Protein AF-A0A2E7EVE6-F1 (afdb_monomer)

Solvent-accessible surface area (backbone atoms only — not comparable to full-atom values): 26555 Å² total; per-residue (Å²): 135,66,86,77,78,75,64,57,72,66,54,56,49,54,53,49,52,50,53,66,53,47,54,59,49,53,48,55,42,50,54,33,53,59,56,66,75,46,99,60,56,73,72,52,46,52,50,36,50,49,50,41,57,51,46,53,53,50,50,52,44,50,51,51,54,48,52,49,52,44,44,73,76,70,51,74,90,80,66,70,39,83,32,46,62,66,59,52,51,44,54,52,41,52,75,48,33,64,69,23,50,78,56,72,23,46,45,31,61,30,60,43,73,80,39,52,52,20,33,50,41,35,62,68,60,52,50,52,41,47,52,44,52,54,50,48,39,52,70,58,33,68,52,59,33,30,28,41,37,38,38,63,46,92,86,46,27,37,33,44,35,42,37,29,42,17,56,39,36,52,72,75,44,58,78,42,49,56,40,74,62,42,66,80,76,87,80,72,82,69,90,73,84,72,72,27,38,60,51,28,48,36,47,52,53,33,47,66,59,69,26,48,74,50,76,52,57,39,70,74,60,7,37,34,41,38,35,39,32,64,49,41,77,68,32,70,47,66,80,60,82,59,69,78,76,76,44,35,34,29,57,41,81,65,48,70,38,52,48,56,21,51,47,41,52,36,47,50,49,57,29,44,78,40,57,85,83,65,87,62,88,44,59,30,33,44,28,32,58,85,49,56,63,71,54,49,34,56,50,31,76,71,24,51,21,32,28,44,33,50,78,88,50,56,88,47,51,67,58,43,45,77,35,46,34,75,45,70,44,58,55,61,73,50,64,70,63,49,52,56,55,62,53,57,69,80,53,102,58,84,77,72,82,74,72,75,82,58,87,62,98,42,51,37,33,37,35,25,33,57,48,65,65,58,37,49,52,52,39,54,48,38,42,74,73,56,27,50,68,46,79,17,56,24,19,57,52,39,36,51,49,56,73,77,44,87,50,50,35,33,42,32,29,48,80,26,62,102,28,31,25,49,56,24,34,40,53,42,57,66,46,92,47,76,68,65,51,63,41,46,27,34,33,36,29,84,67,85,48,76,65,53,53,51,50,39,42,76,23,58,32,76,44,74,46,56,52,84,68,48,67,66,58,49,46,56,53,51,51,58,50,43,54,54,50,66,75,72,110

Foldseek 3Di:
DDPPPPDDPQLVVLVVVLVVVVVVLVVQLVVLLVQCQDDDDPVVNVVSVVSNLVSVQVNLQSVLVSLVSNCVRPPDDWDKDWDQVQVLLVVLLVVCQVLLVVLPEAEAEAEALFDFRTWIGRSVLVSLLSNLVQVVLSVQANDFYWYFYWYDDPVWKTKTKIWHQGQWDDPVCQVCLLPFQDDRDDPCPPDDDHRSRSNVSSQSSLVSQVKHWHKDIDGNGTIIIIIIGTTGHPGGRDQDPAQDDAFEEEEEDDGPNQVNRVCNLSVSNPHHYDYPPPPDQGAEYEYAPPPDLVVLLVRLVRYAYEYEDEPVCVVCQVVSVVSRHPYYAYPVGDSVVVSVVVNPRPDPDDDDPPPPPPPQPAWEEEEEDLDPVLLVVLCVLRVVVVYHYDYHNALVSVLVCLLVDDGQEYEAEQDHPPHGRLRSLQSQCVDPDPRSVPRAYEYEYQDDDPVVQVSSVVSRHPYYDHPPQDSVNSNVVRVVSNVVVVVVD

Structure (mmCIF, N/CA/C/O backbone):
data_AF-A0A2E7EVE6-F1
#
_entry.id   AF-A0A2E7EVE6-F1
#
loop_
_atom_site.group_PDB
_atom_site.id
_atom_site.type_symbol
_atom_site.label_atom_id
_atom_site.label_alt_id
_atom_site.label_comp_id
_atom_site.label_asym_id
_atom_site.label_entity_id
_atom_site.label_seq_id
_atom_site.pdbx_PDB_ins_code
_atom_site.Cartn_x
_atom_site.Cartn_y
_atom_site.Cartn_z
_atom_site.occupancy
_atom_site.B_iso_or_equiv
_atom_site.auth_seq_id
_atom_site.auth_comp_id
_atom_site.auth_asym_id
_atom_site.auth_atom_id
_atom_site.pdbx_PDB_model_num
ATOM 1 N N . MET A 1 1 ? 1.147 8.150 -43.929 1.00 37.44 1 MET A N 1
ATOM 2 C CA . MET A 1 1 ? 2.306 7.370 -43.451 1.00 37.44 1 MET A CA 1
ATOM 3 C C . MET A 1 1 ? 2.191 7.378 -41.944 1.00 37.44 1 MET A C 1
ATOM 5 O O . MET A 1 1 ? 2.107 8.463 -41.386 1.00 37.44 1 MET A O 1
ATOM 9 N N . SER A 1 2 ? 1.922 6.217 -41.346 1.00 37.06 2 SER A N 1
ATOM 10 C CA . SER A 1 2 ? 1.508 6.116 -39.945 1.00 37.06 2 SER A CA 1
ATOM 11 C C . SER A 1 2 ? 2.692 6.338 -39.005 1.00 37.06 2 SER A C 1
ATOM 13 O O . SER A 1 2 ? 3.828 6.014 -39.348 1.00 37.06 2 SER A O 1
ATOM 15 N N . GLU A 1 3 ? 2.401 6.848 -37.808 1.00 36.00 3 GLU A N 1
ATOM 16 C CA . GLU A 1 3 ? 3.326 7.145 -36.697 1.00 36.00 3 GLU A CA 1
ATOM 17 C C . GLU A 1 3 ? 4.253 5.986 -36.289 1.00 36.00 3 GLU A C 1
ATOM 19 O O . GLU A 1 3 ? 5.178 6.175 -35.506 1.00 36.00 3 GLU A O 1
ATOM 24 N N . ALA A 1 4 ? 4.064 4.792 -36.856 1.00 41.53 4 ALA A N 1
ATOM 25 C CA . ALA A 1 4 ? 4.959 3.670 -36.677 1.00 41.53 4 ALA A CA 1
ATOM 26 C C . ALA A 1 4 ? 6.372 3.949 -37.210 1.00 41.53 4 ALA A C 1
ATOM 28 O O . ALA A 1 4 ? 7.313 3.424 -36.628 1.00 41.53 4 ALA A O 1
ATOM 29 N N . GLU A 1 5 ? 6.560 4.725 -38.289 1.00 40.88 5 GLU A N 1
ATOM 30 C CA . GLU A 1 5 ? 7.856 4.837 -38.989 1.00 40.88 5 GLU A CA 1
ATOM 31 C C . GLU A 1 5 ? 8.972 5.610 -38.264 1.00 40.88 5 GLU A C 1
ATOM 33 O O . GLU A 1 5 ? 10.128 5.493 -38.672 1.00 40.88 5 GLU A O 1
ATOM 38 N N . THR A 1 6 ? 8.683 6.288 -37.153 1.00 42.81 6 THR A N 1
ATOM 39 C CA . THR A 1 6 ? 9.626 7.221 -36.505 1.00 42.81 6 THR A CA 1
ATOM 40 C C . THR A 1 6 ? 10.249 6.727 -35.194 1.00 42.81 6 THR A C 1
ATOM 42 O O . THR A 1 6 ? 10.940 7.497 -34.535 1.00 42.81 6 THR A O 1
ATOM 45 N N . GLN A 1 7 ? 10.056 5.462 -34.800 1.00 46.16 7 GLN A N 1
ATOM 46 C CA . GLN A 1 7 ? 10.766 4.902 -33.639 1.00 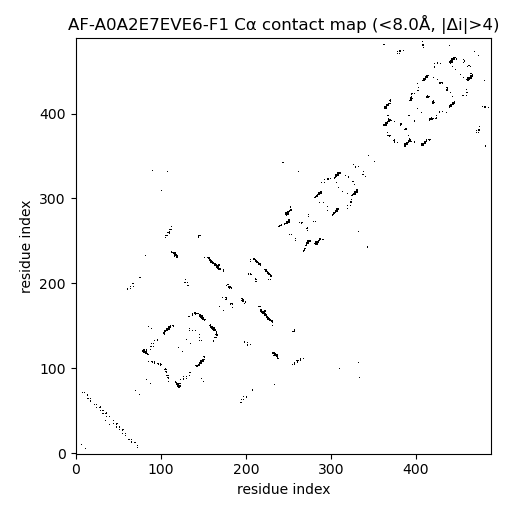46.16 7 GLN A CA 1
ATOM 47 C C . GLN A 1 7 ? 12.176 4.410 -34.030 1.00 46.16 7 GLN A C 1
ATOM 49 O O . GLN A 1 7 ? 12.295 3.649 -35.004 1.00 46.16 7 GLN A O 1
ATOM 54 N N . PRO A 1 8 ? 13.236 4.800 -33.285 1.00 58.16 8 PRO A N 1
ATOM 55 C CA . PRO A 1 8 ? 14.597 4.291 -33.447 1.00 58.16 8 PRO A CA 1
ATOM 56 C C . PRO A 1 8 ? 14.632 2.762 -33.566 1.00 58.16 8 PRO A C 1
ATOM 58 O O . PRO A 1 8 ? 13.919 2.054 -32.854 1.00 58.16 8 PRO A O 1
ATOM 61 N N . ILE A 1 9 ? 15.481 2.242 -34.458 1.00 54.44 9 ILE A N 1
ATOM 62 C CA . ILE A 1 9 ? 15.608 0.803 -34.768 1.00 54.44 9 ILE A CA 1
ATOM 63 C C . ILE A 1 9 ? 15.814 -0.039 -33.493 1.00 54.44 9 ILE A C 1
ATOM 65 O O . ILE A 1 9 ? 15.255 -1.128 -33.373 1.00 54.44 9 ILE A O 1
ATOM 69 N N . GLU A 1 10 ? 16.541 0.498 -32.513 1.00 55.16 10 GLU A N 1
ATOM 70 C CA . GLU A 1 10 ? 16.796 -0.128 -31.211 1.00 55.16 10 GLU A CA 1
ATOM 71 C C . GLU A 1 10 ? 15.520 -0.314 -30.369 1.00 55.16 10 GLU A C 1
ATOM 73 O O . GLU A 1 10 ? 15.331 -1.372 -29.770 1.00 55.16 10 GLU A O 1
ATOM 78 N N . GLN A 1 11 ? 14.585 0.644 -30.375 1.00 52.91 11 GLN A N 1
ATOM 79 C CA . GLN A 1 11 ? 13.333 0.553 -29.608 1.00 52.91 11 GLN A CA 1
ATOM 80 C C . GLN A 1 11 ? 12.387 -0.508 -30.176 1.00 52.91 11 GLN A C 1
ATOM 82 O O . GLN A 1 11 ? 11.799 -1.294 -29.427 1.00 52.91 11 GLN A O 1
ATOM 87 N N . ARG A 1 12 ? 12.275 -0.568 -31.509 1.00 56.81 12 ARG A N 1
ATOM 88 C CA . ARG A 1 12 ? 11.504 -1.609 -32.204 1.00 56.81 12 ARG A CA 1
ATOM 89 C C . ARG A 1 12 ? 12.097 -2.991 -31.972 1.00 56.81 12 ARG A C 1
ATOM 91 O O . ARG A 1 12 ? 11.352 -3.940 -31.742 1.00 56.81 12 ARG A O 1
ATOM 98 N N . PHE A 1 13 ? 13.425 -3.096 -31.994 1.00 60.34 13 PHE A N 1
ATOM 99 C CA . PHE A 1 13 ? 14.131 -4.341 -31.721 1.00 60.34 13 PHE A CA 1
ATOM 100 C C . PHE A 1 13 ? 13.865 -4.830 -30.291 1.00 60.34 13 PHE A C 1
ATOM 102 O O . PHE A 1 13 ? 13.427 -5.962 -30.107 1.00 60.34 13 PHE A O 1
ATOM 109 N N . LEU A 1 14 ? 14.011 -3.962 -29.284 1.00 63.97 14 LEU A N 1
ATOM 110 C CA . LEU A 1 14 ? 13.710 -4.296 -27.886 1.00 63.97 14 LEU A CA 1
ATOM 111 C C . LEU A 1 14 ? 12.235 -4.676 -27.676 1.00 63.97 14 LEU A C 1
ATOM 113 O O . LEU A 1 14 ? 11.935 -5.623 -26.949 1.00 63.97 14 LEU A O 1
ATOM 117 N N . ALA A 1 15 ? 11.299 -3.978 -28.329 1.00 56.97 15 ALA A N 1
ATOM 118 C CA . ALA A 1 15 ? 9.876 -4.311 -28.271 1.00 56.97 15 ALA A CA 1
ATOM 119 C C . ALA A 1 15 ? 9.551 -5.667 -28.927 1.00 56.97 15 ALA A C 1
ATOM 121 O O . ALA A 1 15 ? 8.754 -6.427 -28.378 1.00 56.97 15 ALA A O 1
ATOM 122 N N . SER A 1 16 ? 10.197 -5.996 -30.050 1.00 53.97 16 SER A N 1
ATOM 123 C CA . SER A 1 16 ? 10.048 -7.292 -30.725 1.00 53.97 16 SER A CA 1
ATOM 124 C C . SER A 1 16 ? 10.609 -8.431 -29.875 1.00 53.97 16 SER A C 1
ATOM 126 O O . SER A 1 16 ? 9.916 -9.415 -29.628 1.00 53.97 16 SER A O 1
ATOM 128 N N . VAL A 1 17 ? 11.824 -8.263 -29.339 1.00 67.81 17 VAL A N 1
ATOM 129 C CA . VAL A 1 17 ? 12.479 -9.251 -28.467 1.00 67.81 17 VAL A CA 1
ATOM 130 C C . VAL A 1 17 ? 11.662 -9.486 -27.193 1.00 67.81 17 VAL A C 1
ATOM 132 O O . VAL A 1 17 ? 11.497 -10.627 -26.766 1.00 67.81 17 VAL A O 1
ATOM 135 N N . SER A 1 18 ? 11.077 -8.430 -26.616 1.00 63.22 18 SER A N 1
ATOM 136 C CA . SER A 1 18 ? 10.143 -8.549 -25.490 1.00 63.22 18 SER A CA 1
ATOM 137 C C . SER A 1 18 ? 8.988 -9.492 -25.795 1.00 63.22 18 SER A C 1
ATOM 139 O O . SER A 1 18 ? 8.721 -10.423 -25.035 1.00 63.22 18 SER A O 1
ATOM 141 N N . HIS A 1 19 ? 8.311 -9.258 -26.918 1.00 61.44 19 HIS A N 1
ATOM 142 C CA . HIS A 1 19 ? 7.142 -10.023 -27.315 1.00 61.44 19 HIS A CA 1
ATOM 143 C C . HIS A 1 19 ? 7.505 -11.477 -27.665 1.00 61.44 19 HIS A C 1
ATOM 145 O O . HIS A 1 19 ? 6.796 -12.409 -27.274 1.00 61.44 19 HIS A O 1
ATOM 151 N N . GLU A 1 20 ? 8.637 -11.686 -28.342 1.00 70.00 20 GLU A N 1
ATOM 152 C CA . GLU A 1 20 ? 9.137 -13.010 -28.730 1.00 70.00 20 GLU A CA 1
ATOM 153 C C . GLU A 1 20 ? 9.595 -13.863 -27.546 1.00 70.00 20 GLU A C 1
ATOM 155 O O . GLU A 1 20 ? 9.440 -15.080 -27.595 1.00 70.00 20 GLU A O 1
ATOM 160 N N . ILE A 1 21 ? 10.102 -13.259 -26.466 1.00 70.94 21 ILE A N 1
ATOM 161 C CA . ILE A 1 21 ? 10.481 -13.995 -25.248 1.00 70.94 21 ILE A CA 1
ATOM 162 C C . ILE A 1 21 ? 9.275 -14.183 -24.315 1.00 70.94 21 ILE A C 1
ATOM 164 O O . ILE A 1 21 ? 9.114 -15.246 -23.711 1.00 70.94 21 ILE A O 1
ATOM 168 N N . ARG A 1 22 ? 8.382 -13.190 -24.213 1.00 68.38 22 ARG A N 1
ATOM 169 C CA . ARG A 1 22 ? 7.192 -13.254 -23.346 1.00 68.38 22 ARG A CA 1
ATOM 170 C C . ARG A 1 22 ? 6.220 -14.350 -23.779 1.00 68.38 22 ARG A C 1
ATOM 172 O O . ARG A 1 22 ? 5.682 -15.057 -22.933 1.00 68.38 22 ARG A O 1
ATOM 179 N N . THR A 1 23 ? 6.016 -14.513 -25.084 1.00 57.56 23 THR A N 1
ATOM 180 C CA . THR A 1 23 ? 5.070 -15.491 -25.646 1.00 57.56 23 THR A CA 1
ATOM 181 C C . THR A 1 23 ? 5.370 -16.944 -25.226 1.00 57.56 23 THR A C 1
ATOM 183 O O . THR A 1 23 ? 4.494 -17.575 -24.631 1.00 57.56 23 THR A O 1
ATOM 186 N N . PRO A 1 24 ? 6.578 -17.503 -25.446 1.00 53.56 24 PRO A N 1
ATOM 187 C CA . PRO A 1 24 ? 6.896 -18.862 -25.011 1.00 53.56 24 PRO A CA 1
ATOM 188 C C . PRO A 1 24 ? 6.934 -18.998 -23.484 1.00 53.56 24 PRO A C 1
ATOM 190 O O . PRO A 1 24 ? 6.535 -20.037 -22.961 1.00 53.56 24 PRO A O 1
ATOM 193 N N . LEU A 1 25 ? 7.355 -17.959 -22.755 1.00 68.50 25 LEU A N 1
ATOM 194 C CA . LEU A 1 25 ? 7.405 -17.988 -21.292 1.00 68.50 25 LEU A CA 1
ATOM 195 C C . LEU A 1 25 ? 6.006 -18.047 -20.662 1.00 68.50 25 LEU A C 1
ATOM 197 O O . LEU A 1 25 ? 5.773 -18.855 -19.764 1.00 68.50 25 LEU A O 1
ATOM 201 N N . ASN A 1 26 ? 5.062 -17.260 -21.181 1.00 60.72 26 ASN A N 1
ATOM 202 C CA . ASN A 1 26 ? 3.652 -17.345 -20.801 1.00 60.72 26 ASN A CA 1
ATOM 203 C C . ASN A 1 26 ? 3.063 -18.718 -21.148 1.00 60.72 26 ASN A C 1
ATOM 205 O O . ASN A 1 26 ? 2.273 -19.249 -20.375 1.00 60.72 26 ASN A O 1
ATOM 209 N N . GLY A 1 27 ? 3.492 -19.329 -22.258 1.00 57.25 27 GLY A N 1
ATOM 210 C CA . GLY A 1 27 ? 3.141 -20.709 -22.598 1.00 57.25 27 GLY A CA 1
ATOM 211 C C . GLY A 1 27 ? 3.626 -21.722 -21.554 1.00 57.25 27 GLY A C 1
ATOM 212 O O . GLY A 1 27 ? 2.842 -22.548 -21.096 1.00 57.25 27 GLY A O 1
ATOM 213 N N . ILE A 1 28 ? 4.889 -21.635 -21.121 1.00 65.81 28 ILE A N 1
ATOM 214 C CA . ILE A 1 28 ? 5.457 -22.506 -20.073 1.00 65.81 28 ILE A CA 1
ATOM 215 C C . ILE A 1 28 ? 4.717 -22.321 -18.743 1.00 65.81 28 ILE A C 1
ATOM 217 O O . ILE A 1 28 ? 4.362 -23.305 -18.094 1.00 65.81 28 ILE A O 1
ATOM 221 N N . LEU A 1 29 ? 4.461 -21.072 -18.346 1.00 58.69 29 LEU A N 1
ATOM 222 C CA . LEU A 1 29 ? 3.718 -20.755 -17.125 1.00 58.69 29 LEU A CA 1
ATOM 223 C C . LEU A 1 29 ? 2.270 -21.243 -17.194 1.00 58.69 29 LEU A C 1
ATOM 225 O O . LEU A 1 29 ? 1.786 -21.815 -16.222 1.00 58.69 29 LEU A O 1
ATOM 229 N N . GLY A 1 30 ? 1.611 -21.091 -18.344 1.00 52.16 30 GLY A N 1
ATOM 230 C CA . GLY A 1 30 ? 0.270 -21.615 -18.589 1.00 52.16 30 GLY A CA 1
ATOM 231 C C . GLY A 1 30 ? 0.216 -23.137 -18.462 1.00 52.16 30 GLY A C 1
ATOM 232 O O . GLY A 1 30 ? -0.630 -23.658 -17.744 1.00 52.16 30 GLY A O 1
ATOM 233 N N . MET A 1 31 ? 1.166 -23.858 -19.068 1.00 63.81 31 MET A N 1
ATOM 234 C CA . MET A 1 31 ? 1.255 -25.320 -18.938 1.00 63.81 31 MET A CA 1
ATOM 235 C C . MET A 1 31 ? 1.543 -25.759 -17.498 1.00 63.81 31 MET A C 1
ATOM 237 O O . MET A 1 31 ? 0.991 -26.754 -17.036 1.00 63.81 31 MET A O 1
ATOM 241 N N . ALA A 1 32 ? 2.373 -25.014 -16.765 1.00 59.03 32 ALA A N 1
ATOM 242 C CA . ALA A 1 32 ? 2.638 -25.289 -15.357 1.00 59.03 32 ALA A CA 1
ATOM 243 C C . ALA A 1 32 ? 1.406 -25.035 -14.469 1.00 59.03 32 ALA A C 1
ATOM 245 O O . ALA A 1 32 ? 1.160 -25.809 -13.549 1.00 59.03 32 ALA A O 1
ATOM 246 N N . SER A 1 33 ? 0.612 -23.996 -14.747 1.00 58.28 33 SER A N 1
ATOM 247 C CA . SER A 1 33 ? -0.666 -23.761 -14.062 1.00 58.28 33 SER A CA 1
ATOM 248 C C . SER A 1 33 ? -1.673 -24.878 -14.349 1.00 58.28 33 SER A C 1
ATOM 250 O O . SER A 1 33 ? -2.249 -25.409 -13.409 1.00 58.28 33 SER A O 1
ATOM 252 N N . LEU A 1 34 ? -1.798 -25.319 -15.607 1.00 56.38 34 LEU A N 1
ATOM 253 C CA . LEU A 1 34 ? -2.660 -26.453 -15.971 1.00 56.38 34 LEU A CA 1
ATOM 254 C C . LEU A 1 34 ? -2.225 -27.759 -15.290 1.00 56.38 34 LEU A C 1
ATOM 256 O O . LEU A 1 34 ? -3.066 -28.526 -14.840 1.00 56.38 34 LEU A O 1
ATOM 260 N N . LEU A 1 35 ? -0.916 -28.015 -15.174 1.00 63.69 35 LEU A N 1
ATOM 261 C CA . LEU A 1 35 ? -0.406 -29.173 -14.430 1.00 63.69 35 LEU A CA 1
ATOM 262 C C . LEU A 1 35 ? -0.748 -29.092 -12.937 1.00 63.69 35 LEU A C 1
ATOM 264 O O . LEU A 1 35 ? -1.068 -30.119 -12.344 1.00 63.69 35 LEU A O 1
ATOM 268 N N . ALA A 1 36 ? -0.707 -27.897 -12.339 1.00 67.31 36 ALA A N 1
ATOM 269 C CA . ALA A 1 36 ? -1.037 -27.687 -10.927 1.00 67.31 36 ALA A CA 1
ATOM 270 C C . ALA A 1 36 ? -2.507 -27.995 -10.593 1.00 67.31 36 ALA A C 1
ATOM 272 O O . ALA A 1 36 ? -2.811 -28.287 -9.442 1.00 67.31 36 ALA A O 1
ATOM 273 N N . GLU A 1 37 ? -3.395 -27.939 -11.587 1.00 69.12 37 GLU A N 1
ATOM 274 C CA . GLU A 1 37 ? -4.824 -28.254 -11.457 1.00 69.12 37 GLU A CA 1
ATOM 275 C C . GLU A 1 37 ? -5.128 -29.760 -11.598 1.00 69.12 37 GLU A C 1
ATOM 277 O O . GLU A 1 37 ? -6.276 -30.177 -11.452 1.00 69.12 37 GLU A O 1
ATOM 282 N N . THR A 1 38 ? -4.118 -30.597 -11.869 1.00 72.94 38 THR A N 1
ATOM 283 C CA . THR A 1 38 ? -4.266 -32.062 -11.958 1.00 72.94 38 THR A CA 1
ATOM 284 C C . THR A 1 38 ? -3.925 -32.765 -10.641 1.00 72.94 38 THR A C 1
ATOM 286 O O . THR A 1 38 ? -3.313 -32.182 -9.746 1.00 72.94 38 THR A O 1
ATOM 289 N N . GLU A 1 39 ? -4.288 -34.045 -10.509 1.00 81.62 39 GLU A N 1
ATOM 290 C CA . GLU A 1 39 ? -3.831 -34.865 -9.383 1.00 81.62 39 GLU A CA 1
ATOM 291 C C . GLU A 1 39 ? -2.311 -35.079 -9.461 1.00 81.62 39 GLU A C 1
ATOM 293 O O . GLU A 1 39 ? -1.804 -35.865 -10.264 1.00 81.62 39 GLU A O 1
ATOM 298 N N . LEU A 1 40 ? -1.579 -34.369 -8.603 1.00 79.38 40 LEU A N 1
ATOM 299 C CA . LEU A 1 40 ? -0.129 -34.456 -8.485 1.00 79.38 40 LEU A CA 1
ATOM 300 C C . LEU A 1 40 ? 0.261 -35.168 -7.191 1.00 79.38 40 LEU A C 1
ATOM 302 O O . LEU A 1 40 ? -0.304 -34.937 -6.122 1.00 79.38 40 LEU A O 1
ATOM 306 N N . THR A 1 41 ? 1.306 -35.988 -7.258 1.00 77.31 41 THR A N 1
ATOM 307 C CA . THR A 1 41 ? 2.002 -36.422 -6.040 1.00 77.31 41 THR A CA 1
ATOM 308 C C . THR A 1 41 ? 2.673 -35.218 -5.358 1.00 77.31 41 THR A C 1
ATOM 310 O O . THR A 1 41 ? 3.025 -34.256 -6.046 1.00 77.31 41 THR A O 1
ATOM 313 N N . PRO A 1 42 ? 2.944 -35.262 -4.038 1.00 64.19 42 PRO A N 1
ATOM 314 C CA . PRO A 1 42 ? 3.605 -34.158 -3.332 1.00 64.19 42 PRO A CA 1
ATOM 315 C C . PRO A 1 42 ? 4.910 -33.687 -3.997 1.00 64.19 42 PRO A C 1
ATOM 317 O O . PRO A 1 42 ? 5.118 -32.493 -4.182 1.00 64.19 42 PRO A O 1
ATOM 320 N N . ALA A 1 43 ? 5.742 -34.620 -4.474 1.00 48.06 43 ALA A N 1
ATOM 321 C CA . ALA A 1 43 ? 6.979 -34.285 -5.184 1.00 48.06 43 ALA A CA 1
ATOM 322 C C . ALA A 1 43 ? 6.732 -33.590 -6.540 1.00 48.06 43 ALA A C 1
ATOM 324 O O . ALA A 1 43 ? 7.490 -32.707 -6.933 1.00 48.06 43 ALA A O 1
ATOM 325 N N . GLN A 1 44 ? 5.670 -33.961 -7.264 1.00 62.03 44 GLN A N 1
ATOM 326 C CA . GLN A 1 44 ? 5.301 -33.307 -8.524 1.00 62.03 44 GLN A CA 1
ATOM 327 C C . GLN A 1 44 ? 4.721 -31.908 -8.292 1.00 62.03 44 GLN A C 1
ATOM 329 O O . GLN A 1 44 ? 5.033 -30.998 -9.058 1.00 62.03 44 GLN A O 1
ATOM 334 N N . ALA A 1 45 ? 3.934 -31.720 -7.230 1.00 53.78 45 ALA A N 1
ATOM 335 C CA . ALA A 1 45 ? 3.440 -30.407 -6.827 1.00 53.78 45 ALA A CA 1
ATOM 336 C C . ALA A 1 45 ? 4.602 -29.452 -6.496 1.00 53.78 45 ALA A C 1
ATOM 338 O O . ALA A 1 45 ? 4.607 -28.309 -6.959 1.00 53.78 45 ALA A O 1
ATOM 339 N N . ASP A 1 46 ? 5.636 -29.944 -5.806 1.00 51.34 46 ASP A N 1
ATOM 340 C CA . ASP A 1 46 ? 6.860 -29.179 -5.539 1.00 51.34 46 ASP A CA 1
ATOM 341 C C . ASP A 1 46 ? 7.586 -28.775 -6.833 1.00 51.34 46 ASP A C 1
ATOM 343 O O . ASP A 1 46 ? 8.015 -27.625 -6.973 1.00 51.34 46 ASP A O 1
ATOM 347 N N . TYR A 1 47 ? 7.691 -29.676 -7.819 1.00 56.19 47 TYR A N 1
ATOM 348 C CA . TYR A 1 47 ? 8.291 -29.359 -9.122 1.00 56.19 47 TYR A CA 1
ATOM 349 C C . TYR A 1 47 ? 7.484 -28.320 -9.902 1.00 56.19 47 TYR A C 1
ATOM 351 O O . TYR A 1 47 ? 8.060 -27.378 -10.447 1.00 56.19 47 TYR A O 1
ATOM 359 N N . VAL A 1 48 ? 6.157 -28.451 -9.933 1.00 60.88 48 VAL A N 1
ATOM 360 C CA . VAL A 1 48 ? 5.273 -27.499 -10.619 1.00 60.88 48 VAL A CA 1
ATOM 361 C C . VAL A 1 48 ? 5.324 -26.125 -9.946 1.00 60.88 48 VAL A C 1
ATOM 363 O O . VAL A 1 48 ? 5.467 -25.108 -10.629 1.00 60.88 48 VAL A O 1
ATOM 366 N N . SER A 1 49 ? 5.308 -26.080 -8.612 1.00 53.88 49 SER A N 1
ATOM 367 C CA . SER A 1 49 ? 5.499 -24.854 -7.830 1.00 53.88 49 SER A CA 1
ATOM 368 C C . SER A 1 49 ? 6.854 -24.197 -8.125 1.00 53.88 49 SER A C 1
ATOM 370 O O . SER A 1 49 ? 6.928 -22.990 -8.378 1.00 53.88 49 SER A O 1
ATOM 372 N N . ALA A 1 50 ? 7.931 -24.988 -8.202 1.00 50.91 50 ALA A N 1
ATOM 373 C CA . ALA A 1 50 ? 9.258 -24.495 -8.562 1.00 50.91 50 ALA A CA 1
ATOM 374 C C . ALA A 1 50 ? 9.312 -23.919 -9.989 1.00 50.91 50 ALA A C 1
ATOM 376 O O . ALA A 1 50 ? 9.901 -22.852 -10.181 1.00 50.91 50 ALA A O 1
ATOM 377 N N . ILE A 1 51 ? 8.671 -24.567 -10.971 1.00 62.41 51 ILE A N 1
ATOM 378 C CA . ILE A 1 51 ? 8.576 -24.075 -12.358 1.00 62.41 51 ILE A CA 1
ATOM 379 C C . ILE A 1 51 ? 7.820 -22.744 -12.403 1.00 62.41 51 ILE A C 1
ATOM 381 O O . ILE A 1 51 ? 8.323 -21.786 -12.991 1.00 62.41 51 ILE A O 1
ATOM 385 N N . ARG A 1 52 ? 6.657 -22.647 -11.744 1.00 62.56 52 ARG A N 1
ATOM 386 C CA . ARG A 1 52 ? 5.856 -21.411 -11.697 1.00 62.56 52 ARG A CA 1
ATOM 387 C C . ARG A 1 52 ? 6.632 -20.268 -11.052 1.00 62.56 52 ARG A C 1
ATOM 389 O O . ARG A 1 52 ? 6.734 -19.189 -11.633 1.00 62.56 52 ARG A O 1
ATOM 396 N N . ARG A 1 53 ? 7.258 -20.521 -9.899 1.00 52.59 53 ARG A N 1
ATOM 397 C CA . ARG A 1 53 ? 8.085 -19.529 -9.198 1.00 52.59 53 ARG A CA 1
ATOM 398 C C . ARG A 1 53 ? 9.278 -19.084 -10.046 1.00 52.59 53 ARG A C 1
ATOM 400 O O . ARG A 1 53 ? 9.586 -17.897 -10.089 1.00 52.59 53 ARG A O 1
ATOM 407 N N . SER A 1 54 ? 9.942 -20.009 -10.738 1.00 55.00 54 SER A N 1
ATOM 408 C CA . SER A 1 54 ? 11.080 -19.687 -11.606 1.00 55.00 54 SER A CA 1
ATOM 409 C C . SER A 1 54 ? 10.664 -18.914 -12.861 1.00 55.00 54 SER A C 1
ATOM 411 O O . SER A 1 54 ? 11.353 -17.974 -13.249 1.00 55.00 54 SER A O 1
ATOM 413 N N . GLY A 1 55 ? 9.547 -19.283 -13.492 1.00 61.19 55 GLY A N 1
ATOM 414 C CA . GLY A 1 55 ? 9.045 -18.611 -14.691 1.00 61.19 55 GLY A CA 1
ATOM 415 C C . GLY A 1 55 ? 8.524 -17.203 -14.400 1.00 61.19 55 GLY A C 1
ATOM 416 O O . GLY A 1 55 ? 8.841 -16.283 -15.149 1.00 61.19 55 GLY A O 1
ATOM 417 N N . ALA A 1 56 ? 7.819 -17.007 -13.279 1.00 57.44 56 ALA A N 1
ATOM 418 C CA . ALA A 1 56 ? 7.373 -15.684 -12.838 1.00 57.44 56 ALA A CA 1
ATOM 419 C C . ALA A 1 56 ? 8.569 -14.749 -12.593 1.00 57.44 56 ALA A C 1
ATOM 421 O O . ALA A 1 56 ? 8.606 -13.637 -13.111 1.00 57.44 56 ALA A O 1
ATOM 422 N N . ARG A 1 57 ? 9.616 -15.242 -11.914 1.00 56.47 57 ARG A N 1
ATOM 423 C CA . ARG A 1 57 ? 10.866 -14.484 -11.724 1.00 56.47 57 ARG A CA 1
ATOM 424 C C . ARG A 1 57 ? 11.561 -14.134 -13.034 1.00 56.47 57 ARG A C 1
ATOM 426 O O . ARG A 1 57 ? 12.124 -13.050 -13.145 1.00 56.47 57 ARG A O 1
ATOM 433 N N . LEU A 1 58 ? 11.566 -15.042 -14.011 1.00 66.12 58 LEU A N 1
ATOM 434 C CA . LEU A 1 58 ? 12.170 -14.778 -15.317 1.00 66.12 58 LEU A CA 1
ATOM 435 C C . LEU A 1 58 ? 11.387 -13.707 -16.086 1.00 66.12 58 LEU A C 1
ATOM 437 O O . LEU A 1 58 ? 11.999 -12.870 -16.742 1.00 66.12 58 LEU A O 1
ATOM 441 N N . LEU A 1 59 ? 10.056 -13.712 -15.979 1.00 62.56 59 LEU A N 1
ATOM 442 C CA . LEU A 1 59 ? 9.199 -12.709 -16.604 1.00 62.56 59 LEU A CA 1
ATOM 443 C C . LEU A 1 59 ? 9.423 -11.328 -15.976 1.00 62.56 59 LEU A C 1
ATOM 445 O O . LEU A 1 59 ? 9.592 -10.350 -16.702 1.00 62.56 59 LEU A O 1
ATOM 449 N N . ASP A 1 60 ? 9.515 -11.266 -14.647 1.00 58.72 60 ASP A N 1
ATOM 450 C CA . ASP A 1 60 ? 9.878 -10.044 -13.927 1.00 58.72 60 ASP A CA 1
ATOM 451 C C . ASP A 1 60 ? 11.270 -9.547 -14.338 1.00 58.72 60 ASP A C 1
ATOM 453 O O . ASP A 1 60 ? 11.467 -8.355 -14.573 1.00 58.72 60 ASP A O 1
ATOM 457 N N . LEU A 1 61 ? 12.249 -10.449 -14.465 1.00 61.28 61 LEU A N 1
ATOM 458 C CA . LEU A 1 61 ? 13.603 -10.105 -14.904 1.00 61.28 61 LEU A CA 1
ATOM 459 C C . LEU A 1 61 ? 13.606 -9.543 -16.328 1.00 61.28 61 LEU A C 1
ATOM 461 O O . LEU A 1 61 ? 14.221 -8.508 -16.577 1.00 61.28 61 LEU A O 1
ATOM 465 N N . LEU A 1 62 ? 12.884 -10.193 -17.238 1.00 66.75 62 LEU A N 1
ATOM 466 C CA . LEU A 1 62 ? 12.731 -9.761 -18.621 1.00 66.75 62 LEU A CA 1
ATOM 467 C C . LEU A 1 62 ? 12.101 -8.366 -18.697 1.00 66.75 62 LEU A C 1
ATOM 469 O O . LEU A 1 62 ? 12.650 -7.492 -19.364 1.00 66.75 62 LEU A O 1
ATOM 473 N N . ASN A 1 63 ? 10.984 -8.148 -17.998 1.00 63.16 63 ASN A N 1
ATOM 474 C CA . ASN A 1 63 ? 10.293 -6.858 -17.987 1.00 63.16 63 ASN A CA 1
ATOM 475 C C . ASN A 1 63 ? 11.214 -5.745 -17.465 1.00 63.16 63 ASN A C 1
ATOM 477 O O . ASN A 1 63 ? 11.369 -4.732 -18.136 1.00 63.16 63 ASN A O 1
ATOM 481 N N . ASN A 1 64 ? 11.922 -5.972 -16.353 1.00 62.62 64 ASN A N 1
ATOM 482 C CA . ASN A 1 64 ? 12.849 -4.984 -15.790 1.00 62.62 64 ASN A CA 1
ATOM 483 C C . ASN A 1 64 ? 14.022 -4.644 -16.729 1.00 62.62 64 ASN A C 1
ATOM 485 O O . ASN A 1 64 ? 14.392 -3.478 -16.856 1.00 62.62 64 ASN A O 1
ATOM 489 N N . VAL A 1 65 ? 14.616 -5.643 -17.396 1.00 65.56 65 VAL A N 1
ATOM 490 C CA . VAL A 1 65 ? 15.717 -5.424 -18.357 1.00 65.56 65 VAL A CA 1
ATOM 491 C C . VAL A 1 65 ? 15.241 -4.613 -19.560 1.00 65.56 65 VAL A C 1
ATOM 493 O O . VAL A 1 65 ? 15.943 -3.717 -20.025 1.00 65.56 65 VAL A O 1
ATOM 496 N N . LEU A 1 66 ? 14.045 -4.911 -20.061 1.00 65.38 66 LEU A N 1
ATOM 497 C CA . LEU A 1 66 ? 13.486 -4.231 -21.224 1.00 65.38 66 LEU A CA 1
ATOM 498 C C . LEU A 1 66 ? 13.007 -2.820 -20.907 1.00 65.38 66 LEU A C 1
ATOM 500 O O . LEU A 1 66 ? 13.208 -1.930 -21.729 1.00 65.38 66 LEU A O 1
ATOM 504 N N . ASP A 1 67 ? 12.408 -2.608 -19.736 1.00 64.50 67 ASP A N 1
ATOM 505 C CA . ASP A 1 67 ? 12.038 -1.276 -19.264 1.00 64.50 67 ASP A CA 1
ATOM 506 C C . ASP A 1 67 ? 13.289 -0.403 -19.143 1.00 64.50 67 ASP A C 1
ATOM 508 O O . ASP A 1 67 ? 13.328 0.693 -19.697 1.00 64.50 67 ASP A O 1
ATOM 512 N N . TYR A 1 68 ? 14.361 -0.930 -18.542 1.00 64.56 68 TYR A N 1
ATOM 513 C CA . TYR A 1 68 ? 15.648 -0.240 -18.483 1.00 64.56 68 TYR A CA 1
ATOM 514 C C . TYR A 1 68 ? 16.199 0.097 -19.881 1.00 64.56 68 TYR A C 1
ATOM 516 O O . TYR A 1 68 ? 16.565 1.245 -20.139 1.00 64.56 68 TYR A O 1
ATOM 524 N N . ALA A 1 69 ? 16.207 -0.873 -20.802 1.00 63.56 69 ALA A N 1
ATOM 525 C CA . ALA A 1 69 ? 16.720 -0.685 -22.158 1.00 63.56 69 ALA A CA 1
ATOM 526 C C . ALA A 1 69 ? 15.888 0.321 -22.980 1.00 63.56 69 ALA A C 1
ATOM 528 O O . ALA A 1 69 ? 16.442 1.108 -23.745 1.00 63.56 69 ALA A O 1
ATOM 529 N N . ARG A 1 70 ? 14.560 0.346 -22.799 1.00 63.44 70 ARG A N 1
ATOM 530 C CA . ARG A 1 70 ? 13.676 1.342 -23.429 1.00 63.44 70 ARG A CA 1
ATOM 531 C C . ARG A 1 70 ? 13.959 2.749 -22.917 1.00 63.44 70 ARG A C 1
ATOM 533 O O . ARG A 1 70 ? 14.070 3.669 -23.723 1.00 63.44 70 ARG A O 1
ATOM 540 N N . MET A 1 71 ? 14.118 2.905 -21.604 1.00 65.81 71 MET A N 1
ATOM 541 C CA . MET A 1 71 ? 14.429 4.199 -20.990 1.00 65.81 71 MET A CA 1
ATOM 542 C C . MET A 1 71 ? 15.796 4.740 -21.435 1.00 65.81 71 MET A C 1
ATOM 544 O O . MET A 1 71 ? 15.963 5.952 -21.518 1.00 65.81 71 MET A O 1
ATOM 548 N N . ASP A 1 72 ? 16.764 3.861 -21.727 1.00 63.84 72 ASP A N 1
ATOM 549 C CA . ASP A 1 72 ? 18.104 4.240 -22.206 1.00 63.84 72 ASP A CA 1
ATOM 550 C C . ASP A 1 72 ? 18.106 4.780 -23.640 1.00 63.84 72 ASP A C 1
ATOM 552 O O . ASP A 1 72 ? 18.833 5.720 -23.950 1.00 63.84 72 ASP A O 1
ATOM 556 N N . ALA A 1 73 ? 17.259 4.217 -24.504 1.00 56.06 73 ALA A N 1
ATOM 557 C CA . ALA A 1 73 ? 17.226 4.550 -25.926 1.00 56.06 73 ALA A CA 1
ATOM 558 C C . ALA A 1 73 ? 16.235 5.675 -26.293 1.00 56.06 73 ALA A C 1
ATOM 560 O O . ALA A 1 73 ? 16.376 6.290 -27.349 1.00 56.06 73 ALA A O 1
ATOM 561 N N . ALA A 1 74 ? 15.189 5.909 -25.488 1.00 55.44 74 ALA A N 1
ATOM 562 C CA . ALA A 1 74 ? 14.059 6.784 -25.839 1.00 55.44 74 ALA A CA 1
ATOM 563 C C . ALA A 1 74 ? 13.902 8.034 -24.964 1.00 55.44 74 ALA A C 1
ATOM 565 O O . ALA A 1 74 ? 13.191 8.960 -25.349 1.00 55.44 74 ALA A O 1
ATOM 566 N N . GLY A 1 75 ? 14.518 8.049 -23.779 1.00 65.38 75 GLY A N 1
ATOM 567 C CA . GLY A 1 75 ? 14.036 8.887 -22.684 1.00 65.38 75 GLY A CA 1
ATOM 568 C C . GLY A 1 75 ? 12.726 8.348 -22.091 1.00 65.38 75 GLY A C 1
ATOM 569 O O . GLY A 1 75 ? 12.226 7.293 -22.483 1.00 65.38 75 GLY A O 1
ATOM 570 N N . VAL A 1 76 ? 12.185 9.049 -21.097 1.00 73.06 76 VAL A N 1
ATOM 571 C CA . VAL A 1 76 ? 10.932 8.673 -20.428 1.00 73.06 76 VAL A CA 1
ATOM 572 C C . VAL A 1 76 ? 9.840 9.635 -20.883 1.00 73.06 76 VAL A C 1
ATOM 574 O O . VAL A 1 76 ? 9.905 10.825 -20.584 1.00 73.06 76 VAL A O 1
ATOM 577 N N . GLU A 1 77 ? 8.839 9.125 -21.596 1.00 74.06 77 GLU A N 1
ATOM 578 C CA . GLU A 1 77 ? 7.613 9.876 -21.876 1.00 74.06 77 GLU A CA 1
ATOM 579 C C . GLU A 1 77 ? 6.732 9.892 -20.618 1.00 74.06 77 GLU A C 1
ATOM 581 O O . GLU A 1 77 ? 6.507 8.842 -20.000 1.00 74.06 77 GLU A O 1
ATOM 586 N N . LEU A 1 78 ? 6.293 11.094 -20.230 1.00 81.38 78 LEU A N 1
ATOM 587 C CA . LEU A 1 78 ? 5.447 11.340 -19.064 1.00 81.38 78 LEU A CA 1
ATOM 588 C C . LEU A 1 78 ? 4.031 11.709 -19.505 1.00 81.38 78 LEU A C 1
ATOM 590 O O . LEU A 1 78 ? 3.841 12.641 -20.289 1.00 81.38 7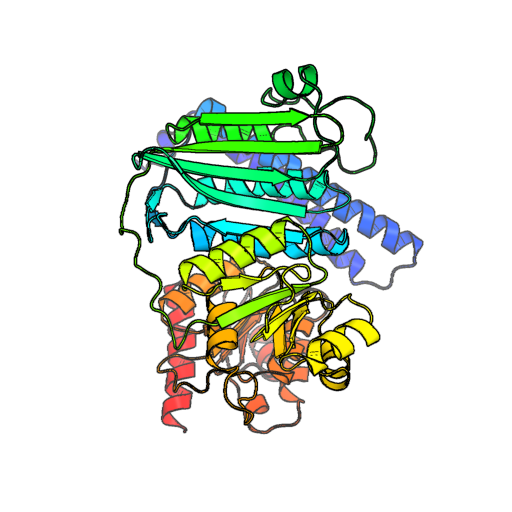8 LEU A O 1
ATOM 594 N N . GLU A 1 79 ? 3.045 11.027 -18.939 1.00 82.44 79 GLU A N 1
ATOM 595 C CA . GLU A 1 79 ? 1.621 11.289 -19.121 1.00 82.44 79 GLU A CA 1
ATOM 596 C C . GLU A 1 79 ? 1.066 11.904 -17.834 1.00 82.44 79 GLU A C 1
ATOM 598 O O . GLU A 1 79 ? 0.739 11.208 -16.876 1.00 82.44 79 GLU A O 1
ATOM 603 N N . THR A 1 80 ? 1.001 13.236 -17.766 1.00 87.44 80 THR A N 1
ATOM 604 C CA . THR A 1 80 ? 0.561 13.923 -16.545 1.00 87.44 80 THR A CA 1
ATOM 605 C C . THR A 1 80 ? -0.961 14.026 -16.450 1.00 87.44 80 THR A C 1
ATOM 607 O O . THR A 1 80 ? -1.649 14.359 -17.416 1.00 87.44 80 THR A O 1
ATOM 610 N N . ALA A 1 81 ? -1.491 13.788 -15.250 1.00 84.44 81 ALA A N 1
ATOM 611 C CA . ALA A 1 81 ? -2.909 13.889 -14.932 1.00 84.44 81 ALA A CA 1
ATOM 612 C C . ALA A 1 81 ? -3.131 14.451 -13.519 1.00 84.44 81 ALA A C 1
ATOM 614 O O . ALA A 1 81 ? -2.246 14.415 -12.658 1.00 84.44 81 ALA A O 1
ATOM 615 N N . GLU A 1 82 ? -4.335 14.968 -13.262 1.00 92.88 82 GLU A N 1
ATOM 616 C CA . GLU A 1 82 ? -4.756 15.306 -11.901 1.00 92.88 82 GLU A CA 1
ATOM 617 C C . GLU A 1 82 ? -4.884 14.035 -11.058 1.00 92.88 82 GLU A C 1
ATOM 619 O O . GLU A 1 82 ? -5.740 13.190 -11.317 1.00 92.88 82 GLU A O 1
ATOM 624 N N . THR A 1 83 ? -4.064 13.932 -10.020 1.00 87.06 83 THR A N 1
ATOM 625 C CA . THR A 1 83 ? -3.905 12.711 -9.234 1.00 87.06 83 THR A CA 1
ATOM 626 C C . THR A 1 83 ? -4.081 12.994 -7.749 1.00 87.06 83 THR A C 1
ATOM 628 O O . THR A 1 83 ? -3.468 13.917 -7.208 1.00 87.06 83 THR A O 1
ATOM 631 N N . ASP A 1 84 ? -4.885 12.170 -7.075 1.00 88.19 84 ASP A N 1
ATOM 632 C CA . ASP A 1 84 ? -4.874 12.068 -5.615 1.00 88.19 84 ASP A CA 1
ATOM 633 C C . ASP A 1 84 ? -3.693 11.183 -5.190 1.00 88.19 84 ASP A C 1
ATOM 635 O O . ASP A 1 84 ? -3.729 9.954 -5.296 1.00 88.19 84 ASP A O 1
ATOM 639 N N . ILE A 1 85 ? -2.620 11.822 -4.722 1.00 93.81 85 ILE A N 1
ATOM 640 C CA . ILE A 1 85 ? -1.405 11.129 -4.286 1.00 93.81 85 ILE A CA 1
ATOM 641 C C . ILE A 1 85 ? -1.628 10.291 -3.017 1.00 93.81 85 ILE A C 1
ATOM 643 O O . ILE A 1 85 ? -0.952 9.277 -2.836 1.00 93.81 85 ILE A O 1
ATOM 647 N N . ARG A 1 86 ? -2.580 10.676 -2.151 1.00 92.00 86 ARG A N 1
ATOM 648 C CA . ARG A 1 86 ? -2.909 9.915 -0.936 1.00 92.00 86 ARG A CA 1
ATOM 649 C C . ARG A 1 86 ? -3.563 8.599 -1.332 1.00 92.00 86 ARG A C 1
ATOM 651 O O . ARG A 1 86 ? -3.086 7.543 -0.920 1.00 92.00 86 ARG A O 1
ATOM 658 N N . GLY A 1 87 ? -4.584 8.670 -2.189 1.00 84.31 87 GLY A N 1
ATOM 659 C CA . GLY A 1 87 ? -5.248 7.503 -2.767 1.00 84.31 87 GLY A CA 1
ATOM 660 C C . GLY A 1 87 ? -4.283 6.611 -3.549 1.00 84.31 87 GLY A C 1
ATOM 661 O O . GLY A 1 87 ? -4.257 5.403 -3.340 1.00 84.31 87 GLY A O 1
ATOM 662 N N . LEU A 1 88 ? -3.404 7.196 -4.370 1.00 83.50 88 LEU A N 1
ATOM 663 C CA . LEU A 1 88 ? -2.395 6.442 -5.120 1.00 83.50 88 LEU A CA 1
ATOM 664 C C . LEU A 1 88 ? -1.453 5.639 -4.209 1.00 83.50 88 LEU A C 1
ATOM 666 O O . LEU A 1 88 ? -1.194 4.462 -4.467 1.00 83.50 88 LEU A O 1
ATOM 670 N N . ALA A 1 89 ? -0.928 6.264 -3.152 1.00 89.25 89 ALA A N 1
ATOM 671 C CA . ALA A 1 89 ? -0.066 5.580 -2.194 1.00 89.25 89 ALA A CA 1
ATOM 672 C C . ALA A 1 89 ? -0.830 4.496 -1.421 1.00 89.25 89 ALA A C 1
ATOM 674 O O . ALA A 1 89 ? -0.290 3.409 -1.206 1.00 89.25 89 ALA A O 1
ATOM 675 N N . GLN A 1 90 ? -2.085 4.772 -1.052 1.00 84.31 90 GLN A N 1
ATOM 676 C CA . GLN A 1 90 ? -2.959 3.819 -0.376 1.00 84.31 90 GLN A CA 1
ATOM 677 C C . GLN A 1 90 ? -3.219 2.581 -1.248 1.00 84.31 90 GLN A C 1
ATOM 679 O O . GLN A 1 90 ? -3.025 1.468 -0.765 1.00 84.31 90 GLN A O 1
ATOM 684 N N . ASP A 1 91 ? -3.539 2.757 -2.536 1.00 76.88 91 ASP A N 1
ATOM 685 C CA . ASP A 1 91 ? -3.727 1.663 -3.501 1.00 76.88 91 ASP A CA 1
ATOM 686 C C . ASP A 1 91 ? -2.492 0.742 -3.564 1.00 76.88 91 ASP A C 1
ATOM 688 O O . ASP A 1 91 ? -2.605 -0.485 -3.591 1.00 76.88 91 ASP A O 1
ATOM 692 N N . VAL A 1 92 ? -1.285 1.325 -3.610 1.00 79.12 92 VAL A N 1
ATOM 693 C CA . VAL A 1 92 ? -0.030 0.554 -3.680 1.00 79.12 92 VAL A CA 1
ATOM 694 C C . VAL A 1 92 ? 0.211 -0.222 -2.388 1.00 79.12 92 VAL A C 1
ATOM 696 O O . VAL A 1 92 ? 0.584 -1.396 -2.428 1.00 79.12 92 VAL A O 1
ATOM 699 N N . VAL A 1 93 ? 0.001 0.428 -1.243 1.00 84.69 93 VAL A N 1
ATOM 700 C CA . VAL A 1 93 ? 0.159 -0.188 0.076 1.00 84.69 93 VAL A CA 1
ATOM 701 C C . VAL A 1 93 ? -0.838 -1.329 0.274 1.00 84.69 93 VAL A C 1
ATOM 703 O O . VAL A 1 93 ? -0.452 -2.380 0.780 1.00 84.69 93 VAL A O 1
ATOM 706 N N . GLU A 1 94 ? -2.076 -1.180 -0.189 1.00 77.00 94 GLU A N 1
ATOM 707 C CA . GLU A 1 94 ? -3.080 -2.245 -0.171 1.00 77.00 94 GLU A CA 1
ATOM 708 C C . GLU A 1 94 ? -2.680 -3.430 -1.040 1.00 77.00 94 GLU A C 1
ATOM 710 O O . GLU A 1 94 ? -2.701 -4.561 -0.551 1.00 77.00 94 GLU A O 1
ATOM 715 N N . LEU A 1 95 ? -2.222 -3.189 -2.275 1.00 70.69 95 LEU A N 1
ATOM 716 C CA . LEU A 1 95 ? -1.808 -4.276 -3.165 1.00 70.69 95 LEU A CA 1
ATOM 717 C C . LEU A 1 95 ? -0.600 -5.055 -2.620 1.00 70.69 95 LEU A C 1
ATOM 719 O O . LEU A 1 95 ? -0.468 -6.255 -2.856 1.00 70.69 95 LEU A O 1
ATOM 723 N N . LEU A 1 96 ? 0.291 -4.386 -1.887 1.00 77.56 96 LEU A N 1
ATOM 724 C CA . LEU A 1 96 ? 1.469 -5.009 -1.280 1.00 77.56 96 LEU A CA 1
ATOM 725 C C . LEU A 1 96 ? 1.222 -5.561 0.132 1.00 77.56 96 LEU A C 1
ATOM 727 O O . LEU A 1 96 ? 2.068 -6.301 0.644 1.00 77.56 96 LEU A O 1
ATOM 731 N N . SER A 1 97 ? 0.084 -5.241 0.751 1.00 81.44 97 SER A N 1
ATOM 732 C CA . SER A 1 97 ? -0.221 -5.625 2.132 1.00 81.44 97 SER A CA 1
ATOM 733 C C . SER A 1 97 ? -0.222 -7.136 2.397 1.00 81.44 97 SER A C 1
ATOM 735 O O . SER A 1 97 ? 0.335 -7.507 3.433 1.00 81.44 97 SER A O 1
ATOM 737 N N . PRO A 1 98 ? -0.673 -8.033 1.487 1.00 76.94 98 PRO A N 1
ATOM 738 C CA . PRO A 1 98 ? -0.621 -9.475 1.749 1.00 76.94 98 PRO A CA 1
ATOM 739 C C . PRO A 1 98 ? 0.811 -9.971 1.999 1.00 76.94 98 PRO A C 1
ATOM 741 O O . PRO A 1 98 ? 1.073 -10.683 2.965 1.00 76.94 98 PRO A O 1
ATOM 744 N N . ARG A 1 99 ? 1.784 -9.491 1.209 1.00 77.69 99 ARG A N 1
ATOM 745 C CA . ARG A 1 99 ? 3.211 -9.844 1.368 1.00 77.69 99 ARG A CA 1
ATOM 746 C C . ARG A 1 99 ? 3.801 -9.336 2.684 1.00 77.69 99 ARG A C 1
ATOM 748 O O . ARG A 1 99 ? 4.697 -9.961 3.249 1.00 77.69 99 ARG A O 1
ATOM 755 N N . ALA A 1 100 ? 3.340 -8.179 3.157 1.00 85.31 100 ALA A N 1
ATOM 756 C CA . ALA A 1 100 ? 3.738 -7.640 4.453 1.00 85.31 100 ALA A CA 1
ATOM 757 C C . ALA A 1 100 ? 3.131 -8.467 5.601 1.00 85.31 100 ALA A C 1
ATOM 759 O O . ALA A 1 100 ? 3.841 -8.849 6.535 1.00 85.31 100 ALA A O 1
ATOM 760 N N . HIS A 1 101 ? 1.845 -8.812 5.498 1.00 85.50 101 HIS A N 1
ATOM 761 C CA . HIS A 1 101 ? 1.122 -9.588 6.503 1.00 85.50 101 HIS A CA 1
ATOM 762 C C . HIS A 1 101 ? 1.644 -11.021 6.639 1.00 85.50 101 HIS A C 1
ATOM 764 O O . HIS A 1 101 ? 1.790 -11.482 7.773 1.00 85.50 101 HIS A O 1
ATOM 770 N N . GLU A 1 102 ? 2.022 -11.680 5.536 1.00 80.31 102 GLU A N 1
ATOM 771 C CA . GLU A 1 102 ? 2.696 -12.992 5.539 1.00 80.31 102 GLU A CA 1
ATOM 772 C C . GLU A 1 102 ? 3.970 -12.989 6.398 1.00 80.31 102 GLU A C 1
ATOM 774 O O . GLU A 1 102 ? 4.282 -13.964 7.081 1.00 80.31 102 GLU A O 1
ATOM 779 N N . LYS A 1 103 ? 4.694 -11.864 6.414 1.00 84.31 103 LYS A N 1
ATOM 780 C CA . LYS A 1 103 ? 5.885 -11.655 7.252 1.00 84.31 103 LYS A CA 1
ATOM 781 C C . LYS A 1 103 ? 5.570 -11.141 8.655 1.00 84.31 103 LYS A C 1
ATOM 783 O O . LYS A 1 103 ? 6.470 -10.937 9.465 1.00 84.31 103 LYS A O 1
ATOM 788 N N . GLY A 1 104 ? 4.302 -10.886 8.951 1.00 87.62 104 GLY A N 1
ATOM 789 C CA . GLY A 1 104 ? 3.865 -10.331 10.220 1.00 87.62 104 GLY A CA 1
ATOM 790 C C . GLY A 1 104 ? 4.159 -8.841 10.407 1.00 87.62 104 GLY A C 1
ATOM 791 O O . GLY A 1 104 ? 3.892 -8.338 11.503 1.00 87.62 104 GLY A O 1
ATOM 792 N N . ILE A 1 105 ? 4.638 -8.139 9.378 1.00 92.25 105 ILE A N 1
ATOM 793 C CA . ILE A 1 105 ? 4.950 -6.705 9.412 1.00 92.25 105 ILE A CA 1
ATOM 794 C C . ILE A 1 105 ? 3.794 -5.873 8.859 1.00 92.25 105 ILE A C 1
ATOM 796 O O . ILE A 1 105 ? 2.901 -6.388 8.189 1.00 92.25 105 ILE A O 1
ATOM 800 N N . ASP A 1 106 ? 3.824 -4.573 9.130 1.00 91.94 106 ASP A N 1
ATOM 801 C CA . ASP A 1 106 ? 2.779 -3.659 8.679 1.00 91.94 106 ASP A CA 1
ATOM 802 C C . ASP A 1 106 ? 3.298 -2.715 7.605 1.00 91.94 106 ASP A C 1
ATOM 804 O O . ASP A 1 106 ? 4.433 -2.251 7.676 1.00 91.94 106 ASP A O 1
ATOM 808 N N . VAL A 1 107 ? 2.454 -2.408 6.629 1.00 93.44 107 VAL A N 1
ATOM 809 C CA . VAL A 1 107 ? 2.715 -1.389 5.615 1.00 93.44 107 VAL A CA 1
ATOM 810 C C . VAL A 1 107 ? 1.623 -0.327 5.716 1.00 93.44 107 VAL A C 1
ATOM 812 O O . VAL A 1 107 ? 0.440 -0.656 5.783 1.00 93.44 107 VAL A O 1
ATOM 815 N N . CYS A 1 108 ? 2.003 0.944 5.836 1.00 94.94 108 CYS A N 1
ATOM 816 C CA . CYS A 1 108 ? 1.068 2.037 6.116 1.00 94.94 108 CYS A CA 1
ATOM 817 C C . CYS A 1 108 ? 1.400 3.290 5.304 1.00 94.94 108 CYS A C 1
ATOM 819 O O . CYS A 1 108 ? 2.557 3.518 4.948 1.00 94.94 108 CYS A O 1
ATOM 821 N N . VAL A 1 109 ? 0.388 4.127 5.075 1.00 95.56 109 VAL A N 1
ATOM 822 C CA . VAL A 1 109 ? 0.547 5.471 4.509 1.00 95.56 109 VAL A CA 1
ATOM 823 C C . VAL A 1 109 ? 0.309 6.506 5.601 1.00 95.56 109 VAL A C 1
ATOM 825 O O . VAL A 1 109 ? -0.651 6.411 6.366 1.00 95.56 109 VAL A O 1
ATOM 828 N N . ARG A 1 110 ? 1.170 7.515 5.668 1.00 95.44 110 ARG A N 1
ATOM 829 C CA . ARG A 1 110 ? 0.952 8.747 6.424 1.00 95.44 110 ARG A CA 1
ATOM 830 C C . ARG A 1 110 ? 0.980 9.908 5.447 1.00 95.44 110 ARG A C 1
ATOM 832 O O . ARG A 1 110 ? 1.836 9.949 4.574 1.00 95.44 110 ARG A O 1
ATOM 839 N N . ALA A 1 111 ? 0.066 10.855 5.601 1.00 93.12 111 ALA A N 1
ATOM 840 C CA . ALA A 1 111 ? 0.039 12.042 4.763 1.00 93.12 111 ALA A CA 1
ATOM 841 C C . ALA A 1 111 ? -0.167 13.295 5.617 1.00 93.12 111 ALA A C 1
ATOM 843 O O . ALA A 1 111 ? -1.089 13.355 6.430 1.00 93.12 111 ALA A O 1
ATOM 844 N N . ALA A 1 112 ? 0.704 14.287 5.442 1.00 89.50 112 ALA A N 1
ATOM 845 C CA . ALA A 1 112 ? 0.667 15.540 6.186 1.00 89.50 112 ALA A CA 1
ATOM 846 C C . ALA A 1 112 ? -0.641 16.309 5.932 1.00 89.50 112 ALA A C 1
ATOM 848 O O . ALA A 1 112 ? -1.180 16.294 4.823 1.00 89.50 112 ALA A O 1
ATOM 849 N N . GLY A 1 113 ? -1.157 17.016 6.941 1.00 84.12 113 GLY A N 1
ATOM 850 C CA . GLY A 1 113 ? -2.435 17.736 6.834 1.00 84.12 113 GLY A CA 1
ATOM 851 C C . GLY A 1 113 ? -2.454 18.840 5.766 1.00 84.12 113 GLY A C 1
ATOM 852 O O . GLY A 1 113 ? -3.496 19.116 5.185 1.00 84.12 113 GLY A O 1
ATOM 853 N N . ASN A 1 114 ? -1.300 19.429 5.447 1.00 84.31 114 ASN A N 1
ATOM 854 C CA . ASN A 1 114 ? -1.158 20.470 4.424 1.00 84.31 114 ASN A CA 1
ATOM 855 C C . ASN A 1 114 ? -0.946 19.926 2.997 1.00 84.31 114 ASN A C 1
ATOM 857 O O . ASN A 1 114 ? -0.817 20.716 2.061 1.00 84.31 114 ASN A O 1
ATOM 861 N N . LEU A 1 115 ? -0.881 18.603 2.813 1.00 90.06 115 LEU A N 1
ATOM 862 C CA . LEU A 1 115 ? -0.682 18.007 1.495 1.00 90.06 115 LEU A CA 1
ATOM 863 C C . LEU A 1 115 ? -1.931 18.244 0.612 1.00 90.06 115 LEU A C 1
ATOM 865 O O . LEU A 1 115 ? -3.039 17.924 1.061 1.00 90.06 115 LEU A O 1
ATOM 869 N N . PRO A 1 116 ? -1.770 18.782 -0.617 1.00 91.00 116 PRO A N 1
ATOM 870 C CA . PRO A 1 116 ? -2.877 19.079 -1.527 1.00 91.00 116 PRO A CA 1
ATOM 871 C C . PRO A 1 116 ? -3.788 17.880 -1.813 1.00 91.00 116 PRO A C 1
ATOM 873 O O . PRO A 1 116 ? -3.332 16.739 -1.798 1.00 91.00 116 PRO A O 1
ATOM 876 N N . GLU A 1 117 ? -5.067 18.142 -2.109 1.00 89.19 117 GLU A N 1
ATOM 877 C CA . GLU A 1 117 ? -6.048 17.100 -2.461 1.00 89.19 117 GLU A CA 1
ATOM 878 C C . GLU A 1 117 ? -5.711 16.459 -3.812 1.00 89.19 117 GLU A C 1
ATOM 880 O O . GLU A 1 117 ? -5.811 15.246 -3.973 1.00 89.19 117 GLU A O 1
ATOM 885 N N . LYS A 1 118 ? -5.277 17.273 -4.782 1.00 91.62 118 LYS A N 1
ATOM 886 C CA . LYS A 1 118 ? -4.828 16.788 -6.087 1.00 91.62 118 LYS A CA 1
ATOM 887 C C . LYS A 1 118 ? -3.560 17.486 -6.538 1.00 91.62 118 LYS A C 1
ATOM 889 O O . LYS A 1 118 ? -3.418 18.706 -6.409 1.00 91.62 118 LYS A O 1
ATOM 894 N N . VAL A 1 119 ? -2.682 16.713 -7.159 1.00 93.94 119 VAL A N 1
ATOM 895 C CA . VAL A 1 119 ? -1.431 17.166 -7.771 1.00 93.94 119 VAL A CA 1
ATOM 896 C C . VAL A 1 119 ? -1.377 16.732 -9.235 1.00 93.94 119 VAL A C 1
ATOM 898 O O . VAL A 1 119 ? -1.941 15.704 -9.595 1.00 93.94 119 VAL A O 1
ATOM 901 N N . VAL A 1 120 ? -0.724 17.513 -10.092 1.00 93.19 120 VAL A N 1
ATOM 902 C CA . VAL A 1 120 ? -0.497 17.166 -11.501 1.00 93.19 120 VAL A CA 1
ATOM 903 C C . VAL A 1 120 ? 0.821 16.409 -11.614 1.00 93.19 120 VAL A C 1
ATOM 905 O O . VAL A 1 120 ? 1.892 16.999 -11.456 1.00 93.19 120 VAL A O 1
ATOM 908 N N . LEU A 1 121 ? 0.738 15.108 -11.879 1.00 93.69 121 LEU A N 1
ATOM 909 C CA . LEU A 1 121 ? 1.885 14.215 -12.053 1.00 93.69 121 LEU A CA 1
ATOM 910 C C . LEU A 1 121 ? 1.506 13.009 -12.918 1.00 93.69 121 LEU A C 1
ATOM 912 O O . LEU A 1 121 ? 0.338 12.833 -13.252 1.00 93.69 121 LEU A O 1
ATOM 916 N N . ASP A 1 122 ? 2.493 12.200 -13.290 1.00 88.00 122 ASP A N 1
ATOM 917 C CA . ASP A 1 122 ? 2.271 10.914 -13.954 1.00 88.00 122 ASP A CA 1
ATOM 918 C C . ASP A 1 122 ? 2.027 9.827 -12.897 1.00 88.00 122 ASP A C 1
ATOM 920 O O . ASP A 1 122 ? 2.951 9.387 -12.200 1.00 88.00 122 ASP A O 1
ATOM 924 N N . ASP A 1 123 ? 0.762 9.444 -12.721 1.00 78.62 123 ASP A N 1
ATOM 925 C CA . ASP A 1 123 ? 0.342 8.500 -11.687 1.00 78.62 123 ASP A CA 1
ATOM 926 C C . ASP A 1 123 ? 0.909 7.097 -11.928 1.00 78.62 123 ASP A C 1
ATOM 928 O O . ASP A 1 123 ? 1.303 6.426 -10.973 1.00 78.62 123 ASP A O 1
ATOM 932 N N . GLY A 1 124 ? 1.034 6.677 -13.189 1.00 70.56 124 GLY A N 1
ATOM 933 C CA . GLY A 1 124 ? 1.646 5.421 -13.603 1.00 70.56 124 GLY A CA 1
ATOM 934 C C . GLY A 1 124 ? 3.115 5.324 -13.192 1.00 70.56 124 GLY A C 1
ATOM 935 O O . GLY A 1 124 ? 3.527 4.320 -12.598 1.00 70.56 124 GLY A O 1
ATOM 936 N N . ARG A 1 125 ? 3.912 6.373 -13.432 1.00 81.94 125 ARG A N 1
ATOM 937 C CA . ARG A 1 125 ? 5.330 6.399 -13.022 1.00 81.94 125 ARG A CA 1
ATOM 938 C C . ARG A 1 125 ? 5.495 6.488 -11.519 1.00 81.94 125 ARG A C 1
ATOM 940 O O . ARG A 1 125 ? 6.326 5.765 -10.970 1.00 81.94 125 ARG A O 1
ATOM 947 N N . VAL A 1 126 ? 4.685 7.292 -10.833 1.00 84.38 126 VAL A N 1
ATOM 948 C 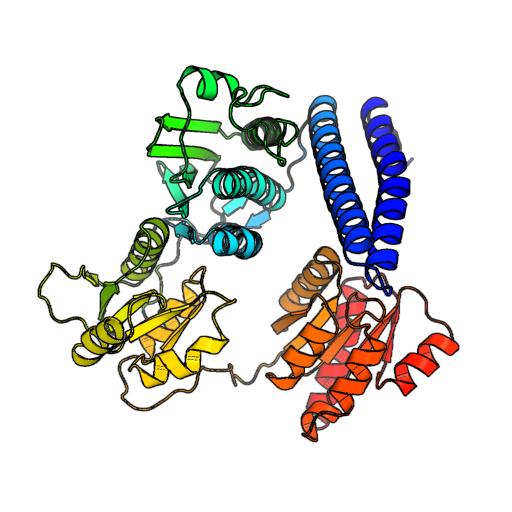CA . VAL A 1 126 ? 4.721 7.344 -9.363 1.00 84.38 126 VAL A CA 1
ATOM 949 C C . VAL A 1 126 ? 4.332 5.994 -8.766 1.00 84.38 126 VAL A C 1
ATOM 951 O O . VAL A 1 126 ? 5.019 5.503 -7.870 1.00 84.38 126 VAL A O 1
ATOM 954 N N . ARG A 1 127 ? 3.304 5.333 -9.308 1.00 80.31 127 ARG A N 1
ATOM 955 C CA . ARG A 1 127 ? 2.919 3.970 -8.922 1.00 80.31 127 ARG A CA 1
ATOM 956 C C . ARG A 1 127 ? 4.085 2.998 -9.088 1.00 80.31 127 ARG A C 1
ATOM 958 O O . ARG A 1 127 ? 4.374 2.234 -8.170 1.00 80.31 127 ARG A O 1
ATOM 965 N N . GLN A 1 128 ? 4.785 3.049 -10.222 1.00 73.62 128 GLN A N 1
ATOM 966 C CA . GLN A 1 128 ? 5.955 2.211 -10.502 1.00 73.62 128 GLN A CA 1
ATOM 967 C C . GLN A 1 128 ? 7.109 2.474 -9.521 1.00 73.62 128 GLN A C 1
ATOM 969 O O . GLN A 1 128 ? 7.737 1.530 -9.034 1.00 73.62 128 GLN A O 1
ATOM 974 N N . ILE A 1 129 ? 7.375 3.742 -9.195 1.00 84.94 129 ILE A N 1
ATOM 975 C CA . ILE A 1 129 ? 8.376 4.130 -8.196 1.00 84.94 129 ILE A CA 1
ATOM 976 C C . ILE A 1 129 ? 8.021 3.537 -6.824 1.00 84.94 129 ILE A C 1
ATOM 978 O O . ILE A 1 129 ? 8.859 2.880 -6.199 1.00 84.94 129 ILE A O 1
ATOM 982 N N . LEU A 1 130 ? 6.771 3.712 -6.382 1.00 83.69 130 LEU A N 1
ATOM 983 C CA . LEU A 1 130 ? 6.288 3.194 -5.103 1.00 83.69 130 LEU A CA 1
ATOM 984 C C . LEU A 1 130 ? 6.343 1.661 -5.052 1.00 83.69 130 LEU A C 1
ATOM 986 O O . LEU A 1 130 ? 6.860 1.120 -4.079 1.00 83.69 130 LEU A O 1
ATOM 990 N N . PHE A 1 131 ? 5.901 0.948 -6.097 1.00 78.88 131 PHE A N 1
ATOM 991 C CA . PHE A 1 131 ? 5.977 -0.520 -6.144 1.00 78.88 131 PHE A CA 1
ATOM 992 C C . PHE A 1 131 ? 7.402 -1.042 -5.981 1.00 78.88 131 PHE A C 1
ATOM 994 O O . PHE A 1 131 ? 7.625 -2.001 -5.241 1.00 78.88 131 PHE A O 1
ATOM 1001 N N . ASN A 1 132 ? 8.368 -0.404 -6.643 1.00 75.19 132 ASN A N 1
ATOM 1002 C CA . ASN A 1 132 ? 9.765 -0.808 -6.564 1.00 75.19 132 ASN A CA 1
ATOM 1003 C C . ASN A 1 132 ? 10.339 -0.601 -5.159 1.00 75.19 132 ASN A C 1
ATOM 1005 O O . ASN A 1 132 ? 10.939 -1.519 -4.597 1.00 75.19 132 ASN A O 1
ATOM 1009 N N . ILE A 1 133 ? 10.155 0.584 -4.573 1.00 86.75 133 ILE A N 1
ATOM 1010 C CA . ILE A 1 133 ? 10.754 0.893 -3.269 1.00 86.75 133 ILE A CA 1
ATOM 1011 C C . ILE A 1 133 ? 10.011 0.178 -2.138 1.00 86.75 133 ILE A C 1
ATOM 1013 O O . ILE A 1 133 ? 10.652 -0.486 -1.327 1.00 86.75 133 ILE A O 1
ATOM 1017 N N . VAL A 1 134 ? 8.677 0.249 -2.091 1.00 86.50 134 VAL A N 1
ATOM 1018 C CA . VAL A 1 134 ? 7.869 -0.396 -1.039 1.00 86.50 134 VAL A CA 1
ATOM 1019 C C . VAL A 1 134 ? 7.979 -1.919 -1.134 1.00 86.50 134 VAL A C 1
ATOM 1021 O O . VAL A 1 134 ? 8.114 -2.593 -0.114 1.00 86.50 134 VAL A O 1
ATOM 1024 N N . GLY A 1 135 ? 8.006 -2.475 -2.349 1.00 79.12 135 GLY A N 1
ATOM 1025 C CA . GLY A 1 135 ? 8.239 -3.902 -2.563 1.00 79.12 135 GLY A CA 1
ATOM 1026 C C . GLY A 1 135 ? 9.606 -4.355 -2.045 1.00 79.12 135 GLY A C 1
ATOM 1027 O O . GLY A 1 135 ? 9.695 -5.385 -1.375 1.00 79.12 135 GLY A O 1
ATOM 1028 N N . ASN A 1 136 ? 10.662 -3.570 -2.288 1.00 81.88 136 ASN A N 1
ATOM 1029 C CA . ASN A 1 136 ? 11.989 -3.837 -1.729 1.00 81.88 136 ASN A CA 1
ATOM 1030 C C . ASN A 1 136 ? 12.005 -3.705 -0.200 1.00 81.88 136 ASN A C 1
ATOM 1032 O O . ASN A 1 136 ? 12.539 -4.585 0.470 1.00 81.88 136 ASN A O 1
ATOM 1036 N N . ALA A 1 137 ? 11.378 -2.669 0.356 1.00 88.69 137 ALA A N 1
ATOM 1037 C CA . ALA A 1 137 ? 11.256 -2.487 1.799 1.00 88.69 137 ALA A CA 1
ATOM 1038 C C . ALA A 1 137 ? 10.609 -3.717 2.462 1.00 88.69 137 ALA A C 1
ATOM 1040 O O . ALA A 1 137 ? 11.226 -4.360 3.306 1.00 88.69 137 ALA A O 1
ATOM 1041 N N . ILE A 1 138 ? 9.435 -4.152 1.987 1.00 84.88 138 ILE A N 1
ATOM 1042 C CA . ILE A 1 138 ? 8.754 -5.356 2.498 1.00 84.88 138 ILE A CA 1
ATOM 1043 C C . ILE A 1 138 ? 9.630 -6.602 2.341 1.00 84.88 138 ILE A C 1
ATOM 1045 O O . ILE A 1 138 ? 9.672 -7.466 3.218 1.00 84.88 138 ILE A O 1
ATOM 1049 N N . LYS A 1 139 ? 10.353 -6.722 1.225 1.00 80.44 139 LYS A N 1
ATOM 1050 C CA . LYS A 1 139 ? 11.235 -7.859 0.962 1.00 80.44 139 LYS A CA 1
ATOM 1051 C C . LYS A 1 139 ? 12.384 -7.964 1.968 1.00 80.44 139 LYS A C 1
ATOM 1053 O O . LYS A 1 139 ? 12.706 -9.088 2.352 1.00 80.44 139 LYS A O 1
ATOM 1058 N N . PHE A 1 140 ? 12.977 -6.853 2.397 1.00 84.19 140 PHE A N 1
ATOM 1059 C CA . PHE A 1 140 ? 14.138 -6.863 3.295 1.00 84.19 140 PHE A CA 1
ATOM 1060 C C . PHE A 1 140 ? 13.784 -6.674 4.774 1.00 84.19 140 PHE A C 1
ATOM 1062 O O . PHE A 1 140 ? 14.579 -7.042 5.634 1.00 84.19 140 PHE A O 1
ATOM 1069 N N . THR A 1 141 ? 12.601 -6.156 5.100 1.00 89.31 141 THR A N 1
ATOM 1070 C CA . THR A 1 141 ? 12.142 -6.046 6.487 1.00 89.31 141 THR A CA 1
ATOM 1071 C C . THR A 1 141 ? 11.605 -7.387 6.995 1.00 89.31 141 THR A C 1
ATOM 1073 O O . THR A 1 141 ? 10.710 -7.985 6.400 1.00 89.31 141 THR A O 1
ATOM 1076 N N . GLU A 1 142 ? 12.151 -7.862 8.117 1.00 87.88 142 GLU A N 1
ATOM 1077 C CA . GLU A 1 142 ? 11.679 -9.075 8.807 1.00 87.88 142 GLU A CA 1
ATOM 1078 C C . GLU A 1 142 ? 10.754 -8.764 9.990 1.00 87.88 142 GLU A C 1
ATOM 1080 O O . GLU A 1 142 ? 9.847 -9.534 10.291 1.00 87.88 142 GLU A O 1
ATOM 1085 N N . LYS A 1 143 ? 10.989 -7.645 10.688 1.00 87.06 143 LYS A N 1
ATOM 1086 C CA . LYS A 1 143 ? 10.216 -7.206 11.858 1.00 87.06 143 LYS A CA 1
ATOM 1087 C C . LYS A 1 143 ? 9.977 -5.701 11.804 1.00 87.06 143 LYS A C 1
ATOM 1089 O O . LYS A 1 143 ? 10.808 -4.959 11.289 1.00 87.06 143 LYS A O 1
ATOM 1094 N N . GLY A 1 144 ? 8.862 -5.262 12.386 1.00 88.75 144 GLY A N 1
ATOM 1095 C CA . GLY A 1 144 ? 8.434 -3.863 12.385 1.00 88.75 144 GLY A CA 1
ATOM 1096 C C . GLY A 1 144 ? 7.504 -3.569 11.212 1.00 88.75 144 GLY A C 1
ATOM 1097 O O . GLY A 1 144 ? 6.401 -4.115 11.172 1.00 88.75 144 GLY A O 1
ATOM 1098 N N . GLY A 1 145 ? 7.916 -2.709 10.281 1.00 94.19 145 GLY A N 1
ATOM 1099 C CA . GLY A 1 145 ? 7.086 -2.367 9.132 1.00 94.19 145 GLY A CA 1
ATOM 1100 C C . GLY A 1 145 ? 7.670 -1.318 8.197 1.00 94.19 145 GLY A C 1
ATOM 1101 O O . GLY A 1 145 ? 8.827 -0.916 8.314 1.00 94.19 145 GLY A O 1
ATOM 1102 N N . VAL A 1 146 ? 6.826 -0.895 7.262 1.00 96.56 146 VAL A N 1
ATOM 1103 C CA . VAL A 1 146 ? 7.129 0.055 6.197 1.00 96.56 146 VAL A CA 1
ATOM 1104 C C . VAL A 1 146 ? 6.126 1.206 6.257 1.00 96.56 146 VAL A C 1
ATOM 1106 O O . VAL A 1 146 ? 4.917 0.990 6.329 1.00 96.56 146 VAL A O 1
ATOM 1109 N N . LEU A 1 147 ? 6.620 2.439 6.225 1.00 97.81 147 LEU A N 1
ATOM 1110 C CA . LEU A 1 147 ? 5.814 3.655 6.220 1.00 97.81 147 LEU A CA 1
ATOM 1111 C C . LEU A 1 147 ? 6.085 4.454 4.947 1.00 97.81 147 LEU A C 1
ATOM 1113 O O . LEU A 1 147 ? 7.214 4.892 4.729 1.00 97.81 147 LEU A O 1
ATOM 1117 N N . VAL A 1 148 ? 5.044 4.686 4.150 1.00 97.94 148 VAL A N 1
ATOM 1118 C CA . VAL A 1 148 ? 5.050 5.673 3.065 1.00 97.94 148 VAL A CA 1
ATOM 1119 C C . VAL A 1 148 ? 4.547 6.993 3.633 1.00 97.94 148 VAL A C 1
ATOM 1121 O O . VAL A 1 148 ? 3.383 7.110 4.001 1.00 97.94 148 VAL A O 1
ATOM 1124 N N . ASP A 1 149 ? 5.428 7.973 3.744 1.00 97.62 149 ASP A N 1
ATOM 1125 C CA . ASP A 1 149 ? 5.170 9.260 4.373 1.00 97.62 149 ASP A CA 1
ATOM 1126 C C . ASP A 1 149 ? 5.156 10.378 3.325 1.00 97.62 149 ASP A C 1
ATOM 1128 O O . ASP A 1 149 ? 6.159 10.653 2.666 1.00 97.62 149 ASP A O 1
ATOM 1132 N N . LEU A 1 150 ? 3.991 10.994 3.151 1.00 97.25 150 LEU A N 1
ATOM 1133 C CA . LEU A 1 150 ? 3.716 12.019 2.154 1.00 97.25 150 LEU A CA 1
ATOM 1134 C C . LEU A 1 150 ? 3.664 13.391 2.822 1.00 97.25 150 LEU A C 1
ATOM 1136 O O . LEU A 1 150 ? 2.871 13.629 3.735 1.00 97.25 150 LEU A O 1
ATOM 1140 N N . SER A 1 151 ? 4.471 14.326 2.340 1.00 95.38 151 SER A N 1
ATOM 1141 C CA . SER A 1 151 ? 4.502 15.701 2.841 1.00 95.38 151 SER A CA 1
ATOM 1142 C C . SER A 1 151 ? 4.835 16.692 1.729 1.00 95.38 151 SER A C 1
ATOM 1144 O O . SER A 1 151 ? 5.190 16.302 0.617 1.00 95.38 151 SER A O 1
ATOM 1146 N N . THR A 1 152 ? 4.706 17.986 2.014 1.00 93.56 152 THR A N 1
ATOM 1147 C CA . THR A 1 152 ? 5.230 19.045 1.147 1.00 93.56 152 THR A CA 1
ATOM 1148 C C . THR A 1 152 ? 6.469 19.667 1.780 1.00 93.56 152 THR A C 1
ATOM 1150 O O . THR A 1 152 ? 6.533 19.864 2.994 1.00 93.56 152 THR A O 1
ATOM 1153 N N . LEU A 1 153 ? 7.460 19.998 0.954 1.00 91.88 153 LEU A N 1
ATOM 1154 C CA . LEU A 1 153 ? 8.634 20.762 1.356 1.00 91.88 153 LEU A CA 1
ATOM 1155 C C . LEU A 1 153 ? 8.577 22.144 0.697 1.00 91.88 153 LEU A C 1
ATOM 1157 O O . LEU A 1 153 ? 8.419 22.265 -0.520 1.00 91.88 153 LEU A O 1
ATOM 1161 N N . ASN A 1 154 ? 8.678 23.196 1.517 1.00 86.75 154 ASN A N 1
ATOM 1162 C CA . ASN A 1 154 ? 8.647 24.603 1.093 1.00 86.75 154 ASN A CA 1
ATOM 1163 C C . ASN A 1 154 ? 7.436 24.984 0.211 1.00 86.75 154 ASN A C 1
ATOM 1165 O O . ASN A 1 154 ? 7.550 25.911 -0.592 1.00 86.75 154 ASN A O 1
ATOM 1169 N N . ASP A 1 155 ? 6.328 24.237 0.303 1.00 83.06 155 ASP A N 1
ATOM 1170 C CA . ASP A 1 155 ? 5.136 24.332 -0.561 1.00 83.06 155 ASP A CA 1
ATOM 1171 C C . ASP A 1 155 ? 5.430 24.285 -2.074 1.00 83.06 155 ASP A C 1
ATOM 1173 O O . ASP A 1 155 ? 4.635 24.740 -2.895 1.00 83.06 155 ASP A O 1
ATOM 1177 N N . LYS A 1 156 ? 6.589 23.736 -2.451 1.00 89.50 156 LYS A N 1
ATOM 1178 C CA . LYS A 1 156 ? 7.088 23.682 -3.835 1.00 89.50 156 LYS A CA 1
ATOM 1179 C C . LYS A 1 156 ? 7.459 22.283 -4.286 1.00 89.50 156 LYS A C 1
ATOM 1181 O O . LYS A 1 156 ? 7.527 22.035 -5.486 1.00 89.50 156 LYS A O 1
ATOM 1186 N N . GLU A 1 157 ? 7.706 21.386 -3.343 1.00 94.25 157 GLU A N 1
ATOM 1187 C CA . GLU A 1 157 ? 8.133 20.024 -3.625 1.00 94.25 157 GLU A CA 1
ATOM 1188 C C . GLU A 1 157 ? 7.218 19.042 -2.897 1.00 94.25 157 GLU A C 1
ATOM 1190 O O . GLU A 1 157 ? 6.897 19.213 -1.719 1.00 94.25 157 GLU A O 1
ATOM 1195 N N . LEU A 1 158 ? 6.785 18.012 -3.616 1.00 96.44 158 LEU A N 1
ATOM 1196 C CA . LEU A 1 158 ? 6.158 16.828 -3.056 1.00 96.44 158 LEU A CA 1
ATOM 1197 C C . LEU A 1 158 ? 7.270 15.927 -2.519 1.00 96.44 158 LEU A C 1
ATOM 1199 O O . LEU A 1 158 ? 8.134 15.489 -3.278 1.00 96.44 158 LEU A O 1
ATOM 1203 N N . CYS A 1 159 ? 7.239 15.647 -1.221 1.00 97.50 159 CYS A N 1
ATOM 1204 C CA . CYS A 1 159 ? 8.178 14.757 -0.556 1.00 97.50 159 CYS A CA 1
ATOM 1205 C C . CYS A 1 159 ? 7.495 13.420 -0.258 1.00 97.50 159 CYS A C 1
ATOM 1207 O O . CYS A 1 159 ? 6.492 13.372 0.458 1.00 97.50 159 CYS A O 1
ATOM 1209 N N . ILE A 1 160 ? 8.057 12.342 -0.802 1.00 98.00 160 ILE A N 1
ATOM 1210 C CA . ILE A 1 160 ? 7.625 10.962 -0.575 1.00 98.00 160 ILE A CA 1
ATOM 1211 C C . ILE A 1 160 ? 8.776 10.239 0.122 1.00 98.00 160 ILE A C 1
ATOM 1213 O O . ILE A 1 160 ? 9.803 9.947 -0.491 1.00 98.00 160 ILE A O 1
ATOM 1217 N N . ASP A 1 161 ? 8.613 9.962 1.410 1.00 98.00 161 ASP A N 1
ATOM 1218 C CA . ASP A 1 161 ? 9.584 9.232 2.216 1.00 98.00 161 ASP A CA 1
ATOM 1219 C C . ASP A 1 161 ? 9.097 7.797 2.458 1.00 98.00 161 ASP A C 1
ATOM 1221 O O . ASP A 1 161 ? 8.099 7.580 3.139 1.00 98.00 161 ASP A O 1
ATOM 1225 N N . ILE A 1 162 ? 9.815 6.800 1.945 1.00 97.69 162 ILE A N 1
ATOM 1226 C CA . ILE A 1 162 ? 9.565 5.389 2.248 1.00 97.69 162 ILE A CA 1
ATOM 1227 C C . ILE A 1 162 ? 10.552 4.966 3.329 1.00 97.69 162 ILE A C 1
ATOM 1229 O O . ILE A 1 162 ? 11.758 4.920 3.087 1.00 97.69 162 ILE A O 1
ATOM 1233 N N . ASN A 1 163 ? 10.038 4.681 4.522 1.00 96.75 163 ASN A N 1
ATOM 1234 C CA . ASN A 1 163 ? 10.822 4.296 5.689 1.00 96.75 163 ASN A CA 1
ATOM 1235 C C . ASN A 1 163 ? 10.571 2.825 5.999 1.00 96.75 163 ASN A C 1
ATOM 1237 O O . ASN A 1 163 ? 9.422 2.427 6.176 1.00 96.75 163 ASN A O 1
ATOM 1241 N N . ASP A 1 164 ? 11.628 2.037 6.115 1.00 95.38 164 ASP A N 1
ATOM 1242 C CA . ASP A 1 164 ? 11.555 0.643 6.531 1.00 95.38 164 ASP A CA 1
ATOM 1243 C C . ASP A 1 164 ? 12.394 0.404 7.784 1.00 95.38 164 ASP A C 1
ATOM 1245 O O . ASP A 1 164 ? 13.409 1.063 8.000 1.00 95.38 164 ASP A O 1
ATOM 1249 N N . SER A 1 165 ? 11.967 -0.548 8.613 1.00 93.50 165 SER A N 1
ATOM 1250 C CA . SER A 1 165 ? 12.707 -1.000 9.799 1.00 93.50 165 SER A CA 1
ATOM 1251 C C . SER A 1 165 ? 13.546 -2.254 9.522 1.00 93.50 165 SER A C 1
ATOM 1253 O O . SER A 1 165 ? 13.659 -3.135 10.375 1.00 93.50 165 SER A O 1
ATOM 1255 N N . GLY A 1 166 ? 14.043 -2.405 8.292 1.00 89.81 166 GLY A N 1
ATOM 1256 C CA . GLY A 1 166 ? 14.842 -3.544 7.859 1.00 89.81 166 GLY A CA 1
ATOM 1257 C C . GLY A 1 166 ? 16.284 -3.531 8.389 1.00 89.81 166 GLY A C 1
ATOM 1258 O O . GLY A 1 166 ? 16.630 -2.769 9.292 1.00 89.81 166 GLY A O 1
ATOM 1259 N N . PRO A 1 167 ? 17.170 -4.369 7.824 1.00 87.50 167 PRO A N 1
ATOM 1260 C CA . PRO A 1 167 ? 18.554 -4.503 8.285 1.00 87.50 167 PRO A CA 1
ATOM 1261 C C . PRO A 1 167 ? 19.407 -3.253 8.036 1.00 87.50 167 PRO A C 1
ATOM 1263 O O . PRO A 1 167 ? 20.507 -3.158 8.574 1.00 87.50 167 PRO A O 1
ATOM 1266 N N . GLY A 1 168 ? 18.925 -2.306 7.227 1.00 88.75 168 GLY A N 1
ATOM 1267 C CA . GLY A 1 168 ? 19.685 -1.139 6.800 1.00 88.75 168 GLY A CA 1
ATOM 1268 C C . GLY A 1 168 ? 20.894 -1.480 5.922 1.00 88.75 168 GLY A C 1
ATOM 1269 O O . GLY A 1 168 ? 21.145 -2.634 5.573 1.00 88.75 168 GLY A O 1
ATOM 1270 N N . LEU A 1 169 ? 21.633 -0.446 5.527 1.00 87.31 169 LEU A N 1
ATOM 1271 C CA . LEU A 1 169 ? 22.722 -0.507 4.555 1.00 87.31 169 LEU A CA 1
ATOM 1272 C C . LEU A 1 169 ? 23.965 0.209 5.091 1.00 87.31 169 LEU A C 1
ATOM 1274 O O . LEU A 1 169 ? 23.868 1.247 5.746 1.00 87.31 169 LEU A O 1
ATOM 1278 N N . THR A 1 170 ? 25.146 -0.315 4.762 1.00 88.75 170 THR A N 1
ATOM 1279 C CA . THR A 1 170 ? 26.426 0.377 4.979 1.00 88.75 170 THR A CA 1
ATOM 1280 C C . THR A 1 170 ? 26.569 1.568 4.028 1.00 88.75 170 THR A C 1
ATOM 1282 O O . THR A 1 170 ? 25.914 1.611 2.987 1.00 88.75 170 THR A O 1
ATOM 1285 N N . GLU A 1 171 ? 27.443 2.528 4.344 1.00 86.50 171 GLU A N 1
ATOM 1286 C CA . GLU A 1 171 ? 27.706 3.684 3.466 1.00 86.50 171 GLU A CA 1
ATOM 1287 C 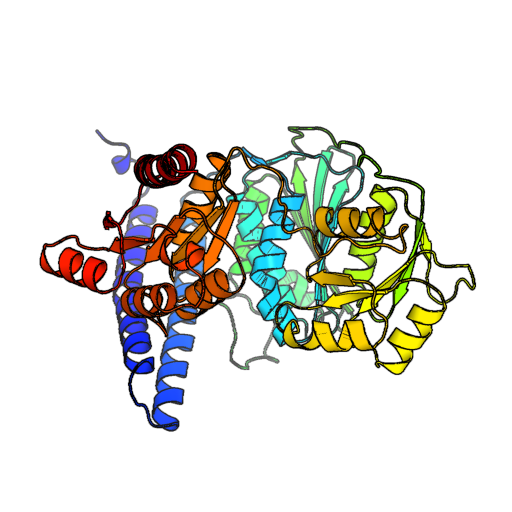C . GLU A 1 171 ? 28.179 3.250 2.065 1.00 86.50 171 GLU A C 1
ATOM 1289 O O . GLU A 1 171 ? 27.709 3.771 1.054 1.00 86.50 171 GLU A O 1
ATOM 1294 N N . GLU A 1 172 ? 29.029 2.222 1.986 1.00 83.31 172 GLU A N 1
ATOM 1295 C CA . GLU A 1 172 ? 29.494 1.649 0.715 1.00 83.31 172 GLU A CA 1
ATOM 1296 C C . GLU A 1 172 ? 28.364 1.004 -0.103 1.00 83.31 172 GLU A C 1
ATOM 1298 O O . GLU A 1 172 ? 28.365 1.077 -1.333 1.00 83.31 172 GLU A O 1
ATOM 1303 N N . ALA A 1 173 ? 27.399 0.358 0.560 1.00 81.44 173 ALA A N 1
ATOM 1304 C CA . ALA A 1 173 ? 26.231 -0.209 -0.108 1.00 81.44 173 ALA A CA 1
ATOM 1305 C C . ALA A 1 173 ? 25.270 0.893 -0.580 1.00 81.44 173 ALA A C 1
ATOM 1307 O O . ALA A 1 173 ? 24.707 0.776 -1.664 1.00 81.44 173 ALA A O 1
ATOM 1308 N N . GLN A 1 174 ? 25.122 1.978 0.189 1.00 85.75 174 GLN A N 1
ATOM 1309 C CA . GLN A 1 174 ? 24.308 3.139 -0.190 1.00 85.75 174 GLN A CA 1
ATOM 1310 C C . GLN A 1 174 ? 24.861 3.844 -1.435 1.00 85.75 174 GLN A C 1
ATOM 1312 O O . GLN A 1 174 ? 24.094 4.151 -2.344 1.00 85.75 174 GLN A O 1
ATOM 1317 N N . ALA A 1 175 ? 26.182 4.038 -1.523 1.00 82.38 175 ALA A N 1
ATOM 1318 C CA . ALA A 1 175 ? 26.830 4.683 -2.672 1.00 82.38 175 ALA A CA 1
ATOM 1319 C C . ALA A 1 175 ? 26.673 3.898 -3.989 1.00 82.38 175 ALA A C 1
ATOM 1321 O O . ALA A 1 175 ? 26.704 4.478 -5.072 1.00 82.38 175 ALA A O 1
ATOM 1322 N N . ARG A 1 176 ? 26.503 2.578 -3.889 1.00 80.88 176 ARG A N 1
ATOM 1323 C CA . ARG A 1 176 ? 26.380 1.647 -5.018 1.00 80.88 176 ARG A CA 1
ATOM 1324 C C . ARG A 1 176 ? 24.936 1.313 -5.396 1.00 80.88 176 ARG A C 1
ATOM 1326 O O . ARG A 1 176 ? 24.673 0.722 -6.435 1.00 80.88 176 ARG A O 1
ATOM 1333 N N . LEU A 1 177 ? 23.973 1.717 -4.572 1.00 78.19 177 LEU A N 1
ATOM 1334 C CA . LEU A 1 177 ? 22.604 1.210 -4.631 1.00 78.19 177 LEU A CA 1
ATOM 1335 C C . LEU A 1 177 ? 21.841 1.562 -5.922 1.00 78.19 177 LEU A C 1
ATOM 1337 O O . LEU A 1 177 ? 20.957 0.815 -6.336 1.00 78.19 177 LEU A O 1
ATOM 1341 N N . PHE A 1 178 ? 22.161 2.699 -6.544 1.00 76.44 178 PHE A N 1
ATOM 1342 C CA . PHE A 1 178 ? 21.494 3.169 -7.763 1.00 76.44 178 PHE A CA 1
ATOM 1343 C C . PHE A 1 178 ? 22.190 2.720 -9.056 1.00 76.44 178 PHE A C 1
ATOM 1345 O O . PHE A 1 178 ? 21.646 2.922 -10.147 1.00 76.44 178 PHE A O 1
ATOM 1352 N N . ASN A 1 179 ? 23.356 2.076 -8.954 1.00 73.81 179 ASN A N 1
ATOM 1353 C CA . ASN A 1 179 ? 24.085 1.576 -10.111 1.00 73.81 179 ASN A CA 1
ATOM 1354 C C . ASN A 1 179 ? 23.372 0.361 -10.712 1.00 73.81 179 ASN A C 1
ATOM 1356 O O . ASN A 1 179 ? 22.939 -0.548 -10.003 1.00 73.81 179 ASN A O 1
ATOM 1360 N N . ALA A 1 180 ? 23.271 0.336 -12.041 1.00 64.06 180 ALA A N 1
ATOM 1361 C CA . ALA A 1 180 ? 22.632 -0.764 -12.749 1.00 64.06 180 ALA A CA 1
ATOM 1362 C C . ALA A 1 180 ? 23.348 -2.092 -12.456 1.00 64.06 180 ALA A C 1
ATOM 1364 O O . ALA A 1 180 ? 24.575 -2.166 -12.522 1.00 64.06 180 ALA A O 1
ATOM 1365 N N . PHE A 1 181 ? 22.565 -3.145 -12.203 1.00 57.47 181 PHE A N 1
ATOM 1366 C CA . PHE A 1 181 ? 23.038 -4.517 -11.974 1.00 57.47 181 PHE A CA 1
ATOM 1367 C C 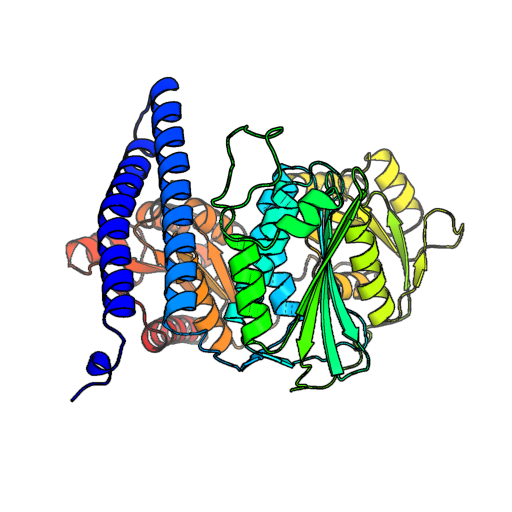. PHE A 1 181 ? 23.865 -4.732 -10.694 1.00 57.47 181 PHE A C 1
ATOM 1369 O O . PHE A 1 181 ? 24.356 -5.843 -10.477 1.00 57.47 181 PHE A O 1
ATOM 1376 N N . GLU A 1 182 ? 23.993 -3.732 -9.817 1.00 60.19 182 GLU A N 1
ATOM 1377 C CA . GLU A 1 182 ? 24.621 -3.925 -8.509 1.00 60.19 182 GLU A CA 1
ATOM 1378 C C . GLU A 1 182 ? 23.610 -4.476 -7.486 1.00 60.19 182 GLU A C 1
ATOM 1380 O O . GLU A 1 182 ? 22.473 -4.021 -7.360 1.00 60.19 182 GLU A O 1
ATOM 1385 N N . GLN A 1 183 ? 24.031 -5.502 -6.743 1.00 58.03 183 GLN A N 1
ATOM 1386 C CA . GLN A 1 183 ? 23.318 -6.045 -5.584 1.00 58.03 183 GLN A CA 1
ATOM 1387 C C . GLN A 1 183 ? 24.173 -5.797 -4.336 1.00 58.03 183 GLN A C 1
ATOM 1389 O O . GLN A 1 183 ? 25.381 -6.040 -4.364 1.00 58.03 183 GLN A O 1
ATOM 1394 N N . ALA A 1 184 ? 23.562 -5.361 -3.230 1.00 50.97 184 ALA A N 1
ATOM 1395 C CA . ALA A 1 184 ? 24.254 -5.282 -1.943 1.00 50.97 184 ALA A CA 1
ATOM 1396 C C . ALA A 1 184 ? 24.783 -6.682 -1.544 1.00 50.97 184 ALA A C 1
ATOM 1398 O O . ALA A 1 184 ? 24.072 -7.681 -1.647 1.00 50.97 184 ALA A O 1
ATOM 1399 N N . GLU A 1 185 ? 26.058 -6.758 -1.163 1.00 45.69 185 GLU A N 1
ATOM 1400 C CA . GLU A 1 185 ? 26.888 -7.970 -1.194 1.00 45.69 185 GLU A CA 1
ATOM 1401 C C . GLU A 1 185 ? 26.354 -9.233 -0.473 1.00 45.69 185 GLU A C 1
ATOM 1403 O O . GLU A 1 185 ? 25.871 -9.206 0.656 1.00 45.69 185 GLU A O 1
ATOM 1408 N N . ALA A 1 186 ? 26.564 -10.365 -1.163 1.00 39.28 186 ALA A N 1
ATOM 1409 C CA . ALA A 1 186 ? 26.904 -11.751 -0.782 1.00 39.28 186 ALA A CA 1
ATOM 1410 C C . ALA A 1 186 ? 26.235 -12.512 0.391 1.00 39.28 186 ALA A C 1
ATOM 1412 O O . ALA A 1 186 ? 26.259 -13.746 0.337 1.00 39.28 186 ALA A O 1
ATOM 1413 N N . GLY A 1 187 ? 25.648 -11.867 1.403 1.00 39.00 187 GLY A N 1
ATOM 1414 C CA . GLY A 1 187 ? 25.155 -12.534 2.623 1.00 39.00 187 GLY A CA 1
ATOM 1415 C C . GLY A 1 187 ? 23.780 -13.202 2.504 1.00 39.00 187 GLY A C 1
ATOM 1416 O O . GLY A 1 187 ? 23.503 -14.169 3.205 1.00 39.00 187 GLY A O 1
ATOM 1417 N N . HIS A 1 188 ? 22.940 -12.746 1.570 1.00 39.22 188 HIS A N 1
ATOM 1418 C CA . HIS A 1 188 ? 21.556 -13.210 1.401 1.00 39.22 188 HIS A CA 1
ATOM 1419 C C . HIS A 1 188 ? 21.326 -13.798 0.002 1.00 39.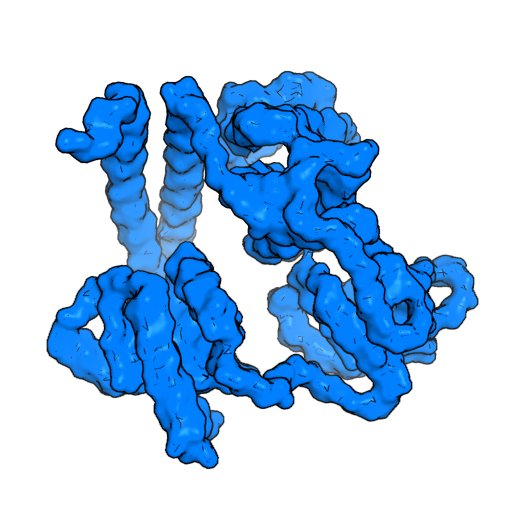22 188 HIS A C 1
ATOM 1421 O O . HIS A 1 188 ? 20.367 -13.473 -0.690 1.00 39.22 188 HIS A O 1
ATOM 1427 N N . ARG A 1 189 ? 22.203 -14.719 -0.424 1.00 38.94 189 ARG A N 1
ATOM 1428 C CA . ARG A 1 189 ? 22.037 -15.530 -1.653 1.00 38.94 189 ARG A CA 1
ATOM 1429 C C . ARG A 1 189 ? 20.910 -16.582 -1.553 1.00 38.94 189 ARG A C 1
ATOM 1431 O O . ARG A 1 189 ? 20.888 -17.559 -2.298 1.00 38.94 189 ARG A O 1
ATOM 1438 N N . GLY A 1 190 ? 19.969 -16.388 -0.632 1.00 34.38 190 GLY A N 1
ATOM 1439 C CA . GLY A 1 190 ? 18.806 -17.236 -0.428 1.00 34.38 190 GLY A CA 1
ATOM 1440 C C . GLY A 1 190 ? 17.644 -16.800 -1.313 1.00 34.38 190 GLY A C 1
ATOM 1441 O O . GLY A 1 190 ? 16.879 -15.917 -0.957 1.00 34.38 190 GLY A O 1
ATOM 1442 N N . ILE A 1 191 ? 17.513 -17.470 -2.454 1.00 37.19 191 ILE A N 1
ATOM 1443 C CA . ILE A 1 191 ? 16.262 -17.722 -3.183 1.00 37.19 191 ILE A CA 1
ATOM 1444 C C . ILE A 1 191 ? 15.573 -16.519 -3.872 1.00 37.19 191 ILE A C 1
ATOM 1446 O O . ILE A 1 191 ? 14.993 -16.779 -4.916 1.00 37.19 191 ILE A O 1
ATOM 1450 N N . ASP A 1 192 ? 15.705 -15.249 -3.473 1.00 37.91 192 ASP A N 1
ATOM 1451 C CA . ASP A 1 192 ? 14.951 -14.123 -4.086 1.00 37.91 192 ASP A CA 1
ATOM 1452 C C . ASP A 1 192 ? 15.820 -12.939 -4.576 1.00 37.91 192 ASP A C 1
ATOM 1454 O O . ASP A 1 192 ? 15.492 -11.774 -4.366 1.00 37.91 192 ASP A O 1
ATOM 1458 N N . GLY A 1 193 ? 16.954 -13.179 -5.239 1.00 43.75 193 GLY A N 1
ATOM 1459 C CA . GLY A 1 193 ? 17.783 -12.104 -5.818 1.00 43.75 193 GLY A CA 1
ATOM 1460 C C . GLY A 1 193 ? 17.152 -11.483 -7.074 1.00 43.75 193 GLY A C 1
ATOM 1461 O O . GLY A 1 193 ? 17.128 -12.123 -8.119 1.00 43.75 193 GLY A O 1
ATOM 1462 N N . GLY A 1 194 ? 16.641 -10.248 -6.990 1.00 53.44 194 GLY A N 1
ATOM 1463 C CA . GLY A 1 194 ? 16.157 -9.491 -8.158 1.00 53.44 194 GLY A CA 1
ATOM 1464 C C . GLY A 1 194 ? 17.318 -8.937 -8.995 1.00 53.44 194 GLY A C 1
ATOM 1465 O O . GLY A 1 194 ? 18.437 -8.860 -8.506 1.00 53.44 194 GLY A O 1
ATOM 1466 N N . VAL A 1 195 ? 17.074 -8.504 -10.233 1.00 53.56 195 VAL A N 1
ATOM 1467 C CA . VAL A 1 195 ? 18.109 -8.106 -11.228 1.00 53.56 195 VAL A CA 1
ATOM 1468 C C . VAL A 1 195 ? 18.999 -6.918 -10.815 1.00 53.56 195 VAL A C 1
ATOM 1470 O O . VAL A 1 195 ? 19.940 -6.585 -11.523 1.00 53.56 195 VAL A O 1
ATOM 1473 N N . GLY A 1 196 ? 18.697 -6.234 -9.708 1.00 60.81 196 GLY A N 1
ATOM 1474 C CA . GLY A 1 196 ? 19.391 -4.996 -9.324 1.00 60.81 196 GLY A CA 1
ATOM 1475 C C . GLY A 1 196 ? 19.043 -3.802 -10.222 1.00 60.81 196 GLY A C 1
ATOM 1476 O O . GLY A 1 196 ? 19.771 -2.824 -10.249 1.00 60.81 196 GLY A O 1
ATOM 1477 N N . LEU A 1 197 ? 17.940 -3.877 -10.979 1.00 63.31 197 LEU A N 1
ATOM 1478 C CA . LEU A 1 197 ? 17.505 -2.809 -11.891 1.00 63.31 197 LEU A CA 1
ATOM 1479 C C . LEU A 1 197 ? 16.419 -1.902 -11.306 1.00 63.31 197 LEU A C 1
ATOM 1481 O O . LEU A 1 197 ? 16.268 -0.771 -11.756 1.00 63.31 197 LEU A O 1
ATOM 1485 N N . GLY A 1 198 ? 15.674 -2.366 -10.297 1.00 67.94 198 GLY A N 1
ATOM 1486 C CA . GLY A 1 198 ? 14.509 -1.642 -9.777 1.00 67.94 198 GLY A CA 1
ATOM 1487 C C . GLY A 1 198 ? 14.841 -0.233 -9.276 1.00 67.94 198 GLY A C 1
ATOM 1488 O O . GLY A 1 198 ? 14.133 0.713 -9.602 1.00 67.94 198 GLY A O 1
ATOM 1489 N N . LEU A 1 199 ? 15.948 -0.063 -8.544 1.00 80.00 199 LEU A N 1
ATOM 1490 C CA . LEU A 1 199 ? 16.348 1.250 -8.019 1.00 80.00 199 LEU A CA 1
ATOM 1491 C C . LEU A 1 199 ? 16.987 2.149 -9.085 1.00 80.00 199 LEU A C 1
ATOM 1493 O O . LEU A 1 199 ? 16.817 3.365 -9.037 1.00 80.00 199 LEU A O 1
ATOM 1497 N N . THR A 1 200 ? 17.634 1.575 -10.099 1.00 76.25 200 THR A N 1
ATOM 1498 C CA . THR A 1 200 ? 18.104 2.337 -11.263 1.00 76.25 200 THR A CA 1
ATOM 1499 C C . THR A 1 200 ? 16.935 2.864 -12.099 1.00 76.25 200 THR A C 1
ATOM 1501 O O . THR A 1 200 ? 16.962 4.017 -12.528 1.00 76.25 200 THR A O 1
ATOM 1504 N N . ILE A 1 201 ? 15.882 2.056 -12.291 1.00 74.69 201 ILE A N 1
ATOM 1505 C CA . ILE A 1 201 ? 14.633 2.484 -12.944 1.00 74.69 201 ILE A CA 1
ATOM 1506 C C . ILE A 1 201 ? 13.991 3.618 -12.140 1.00 74.69 201 ILE A C 1
ATOM 1508 O O . ILE A 1 201 ? 13.634 4.640 -12.717 1.00 74.69 201 ILE A O 1
ATOM 1512 N N . VAL A 1 202 ? 13.910 3.480 -10.812 1.00 85.00 202 VAL A N 1
ATOM 1513 C CA . VAL A 1 202 ? 13.424 4.544 -9.918 1.00 85.00 202 VAL A CA 1
ATOM 1514 C C . VAL A 1 202 ? 14.203 5.841 -10.124 1.00 85.00 202 VAL A C 1
ATOM 1516 O O . VAL A 1 202 ? 13.576 6.873 -10.336 1.00 85.00 202 VAL A O 1
ATOM 1519 N N . ASN A 1 203 ? 15.541 5.801 -10.103 1.00 86.69 203 ASN A N 1
ATOM 1520 C CA . ASN A 1 203 ? 16.351 7.010 -10.270 1.00 86.69 203 ASN A CA 1
ATOM 1521 C C . ASN A 1 203 ? 16.053 7.710 -11.604 1.00 86.69 203 ASN A C 1
ATOM 1523 O O . ASN A 1 203 ? 15.790 8.907 -11.623 1.00 86.69 203 ASN A O 1
ATOM 1527 N N . ARG A 1 204 ? 15.981 6.952 -12.705 1.00 84.38 204 ARG A N 1
ATOM 1528 C CA . ARG A 1 204 ? 15.658 7.512 -14.027 1.00 84.38 204 ARG A CA 1
ATOM 1529 C C . ARG A 1 204 ? 14.246 8.082 -14.121 1.00 84.38 204 ARG A C 1
ATOM 1531 O O . ARG A 1 204 ? 14.057 9.115 -14.753 1.00 84.38 204 ARG A O 1
ATOM 1538 N N . LEU A 1 205 ? 13.253 7.417 -13.526 1.00 84.88 205 LEU A N 1
ATOM 1539 C CA . LEU A 1 205 ? 11.879 7.927 -13.500 1.00 84.88 205 LEU A CA 1
ATOM 1540 C C . LEU A 1 205 ? 11.801 9.239 -12.721 1.00 84.88 205 LEU A C 1
ATOM 1542 O O . LEU A 1 205 ? 11.199 10.197 -13.193 1.00 84.88 205 LEU A O 1
ATOM 1546 N N . VAL A 1 206 ? 12.450 9.299 -11.558 1.00 91.75 206 VAL A N 1
ATOM 1547 C CA . VAL A 1 206 ? 12.478 10.504 -10.726 1.00 91.75 206 VAL A CA 1
ATOM 1548 C C . VAL A 1 206 ? 13.209 11.648 -11.437 1.00 91.75 206 VAL A C 1
ATOM 1550 O O . VAL A 1 206 ? 12.691 12.761 -11.461 1.00 91.75 206 VAL A O 1
ATOM 1553 N N . GLU A 1 207 ? 14.350 11.384 -12.081 1.00 91.75 207 GLU A N 1
ATOM 1554 C CA . GLU A 1 207 ? 15.070 12.374 -12.898 1.00 91.75 207 GLU A CA 1
ATOM 1555 C C . GLU A 1 207 ? 14.218 12.888 -14.067 1.00 91.75 207 GLU A C 1
ATOM 1557 O O . GLU A 1 207 ? 14.149 14.097 -14.296 1.00 91.75 207 GLU A O 1
ATOM 1562 N N . ALA A 1 208 ? 13.523 11.993 -14.779 1.00 89.56 208 ALA A N 1
ATOM 1563 C CA . ALA A 1 208 ? 12.623 12.369 -15.867 1.00 89.56 208 ALA A CA 1
ATOM 1564 C C . ALA A 1 208 ? 11.468 13.258 -15.392 1.00 89.56 208 ALA A C 1
ATOM 1566 O O . ALA A 1 208 ? 11.063 14.172 -16.103 1.00 89.56 208 ALA A O 1
ATOM 1567 N N . MET A 1 209 ? 10.981 13.030 -14.171 1.00 91.94 209 MET A N 1
ATOM 1568 C CA . MET A 1 209 ? 9.971 13.855 -13.506 1.00 91.94 209 MET A CA 1
ATOM 1569 C C . MET A 1 209 ? 10.540 15.141 -12.878 1.00 91.94 209 MET A C 1
ATOM 1571 O O . MET A 1 209 ? 9.861 15.784 -12.077 1.00 91.94 209 MET A O 1
ATOM 1575 N N . ASN A 1 210 ? 11.779 15.522 -13.215 1.00 92.94 210 ASN A N 1
ATOM 1576 C CA . ASN A 1 210 ? 12.490 16.680 -12.663 1.00 92.94 210 ASN A CA 1
ATOM 1577 C C . ASN A 1 210 ? 12.623 16.649 -11.130 1.00 92.94 210 ASN A C 1
ATOM 1579 O O . ASN A 1 210 ? 12.629 17.693 -10.476 1.00 92.94 210 ASN A O 1
ATOM 1583 N N . GLY A 1 211 ? 12.714 15.451 -10.563 1.00 94.81 211 GLY A N 1
ATOM 1584 C CA . GLY A 1 211 ? 12.874 15.215 -9.140 1.00 94.81 211 GLY A CA 1
ATOM 1585 C C . GLY A 1 211 ? 14.271 14.750 -8.742 1.00 94.81 211 GLY A C 1
ATOM 1586 O O . GLY A 1 211 ? 15.201 14.704 -9.545 1.00 94.81 211 GLY A O 1
ATOM 1587 N N . SER A 1 212 ? 14.405 14.360 -7.476 1.00 95.06 212 SER A N 1
ATOM 1588 C CA . SER A 1 212 ? 15.596 13.681 -6.958 1.00 95.06 212 SER A CA 1
ATOM 1589 C C . SER A 1 212 ? 15.220 12.559 -5.998 1.00 95.06 212 SER A C 1
ATOM 1591 O O . SER A 1 212 ? 14.214 12.644 -5.293 1.00 95.06 212 SER A O 1
ATOM 1593 N N . VAL A 1 213 ? 16.023 11.495 -5.973 1.00 94.44 213 VAL A N 1
ATOM 1594 C CA . VAL A 1 213 ? 15.896 10.405 -5.003 1.00 94.44 213 VAL A CA 1
ATOM 1595 C C . VAL A 1 213 ? 17.180 10.293 -4.193 1.00 94.44 213 VAL A C 1
ATOM 1597 O O . VAL A 1 213 ? 18.283 10.338 -4.728 1.00 94.44 213 VAL A O 1
ATOM 1600 N N . THR A 1 214 ? 17.042 10.172 -2.879 1.00 94.62 214 THR A N 1
ATOM 1601 C CA . THR A 1 214 ? 18.159 9.997 -1.948 1.00 94.62 214 THR A CA 1
ATOM 1602 C C . THR A 1 214 ? 17.855 8.866 -0.982 1.00 94.62 214 THR A C 1
ATOM 1604 O O . THR A 1 214 ? 16.695 8.525 -0.746 1.00 94.62 214 THR A O 1
ATOM 1607 N N . ILE A 1 215 ? 18.904 8.271 -0.423 1.00 93.62 215 ILE A N 1
ATOM 1608 C CA . ILE A 1 215 ? 18.786 7.268 0.629 1.00 93.62 215 ILE A CA 1
ATOM 1609 C C . ILE A 1 215 ? 19.536 7.728 1.872 1.00 93.62 215 ILE A C 1
ATOM 1611 O O . ILE A 1 215 ? 20.608 8.323 1.793 1.00 93.62 215 ILE A O 1
ATOM 1615 N N . THR A 1 216 ? 18.963 7.449 3.034 1.00 93.62 216 THR A N 1
ATOM 1616 C CA . THR A 1 216 ? 19.663 7.509 4.314 1.00 93.62 216 THR A CA 1
ATOM 1617 C C . THR A 1 216 ? 19.397 6.212 5.052 1.00 93.62 216 THR A C 1
ATOM 1619 O O . THR A 1 216 ? 18.246 5.844 5.273 1.00 93.62 216 THR A O 1
ATOM 1622 N N . SER A 1 217 ? 20.450 5.490 5.414 1.00 93.19 217 SER A N 1
ATOM 1623 C CA . SER A 1 217 ? 20.322 4.202 6.089 1.00 93.19 217 SER A CA 1
ATOM 1624 C C . SER A 1 217 ? 21.462 3.975 7.076 1.00 93.19 217 SER A C 1
ATOM 1626 O O . SER A 1 217 ? 22.533 4.571 6.954 1.00 93.19 217 SER A O 1
ATOM 1628 N N . ALA A 1 218 ? 21.221 3.121 8.066 1.00 90.38 218 ALA A N 1
ATOM 1629 C CA . ALA A 1 218 ? 22.239 2.657 8.995 1.00 90.38 218 ALA A CA 1
ATOM 1630 C C . ALA A 1 218 ? 22.005 1.172 9.327 1.00 90.38 218 ALA A C 1
ATOM 1632 O O . ALA A 1 218 ? 20.846 0.774 9.508 1.00 90.38 218 ALA A O 1
ATOM 1633 N N . PRO A 1 219 ? 23.068 0.350 9.438 1.00 90.25 219 PRO A N 1
ATOM 1634 C CA . PRO A 1 219 ? 22.934 -1.064 9.777 1.00 90.25 219 PRO A CA 1
ATOM 1635 C C . PRO A 1 219 ? 22.166 -1.281 11.090 1.00 90.25 219 PRO A C 1
ATOM 1637 O O . PRO A 1 219 ? 22.471 -0.667 12.110 1.00 90.25 219 PRO A O 1
ATOM 1640 N N . GLY A 1 220 ? 21.166 -2.159 11.058 1.00 88.00 220 GLY A N 1
ATOM 1641 C CA . GLY A 1 220 ? 20.292 -2.507 12.180 1.00 88.00 220 GLY A CA 1
ATOM 1642 C C . GLY A 1 220 ? 19.186 -1.495 12.500 1.00 88.00 220 GLY A C 1
ATOM 1643 O O . GLY A 1 220 ? 18.384 -1.769 13.389 1.00 88.00 220 GLY A O 1
ATOM 1644 N N . ILE A 1 221 ? 19.131 -0.348 11.811 1.00 90.00 221 ILE A N 1
ATOM 1645 C CA . ILE A 1 221 ? 18.104 0.688 12.028 1.00 90.00 221 ILE A CA 1
ATOM 1646 C C . ILE A 1 221 ? 17.027 0.641 10.936 1.00 90.00 221 ILE A C 1
ATOM 1648 O O . ILE A 1 221 ? 15.848 0.809 11.241 1.00 90.00 221 ILE A O 1
ATOM 1652 N N . GLY A 1 222 ? 17.430 0.412 9.684 1.00 92.62 222 GLY A N 1
ATOM 1653 C CA . GLY A 1 222 ? 16.544 0.432 8.518 1.00 92.62 222 GLY A CA 1
ATOM 1654 C C . GLY A 1 222 ? 16.998 1.428 7.457 1.00 92.62 222 GLY A C 1
ATOM 1655 O O . GLY A 1 222 ? 18.142 1.902 7.487 1.00 92.62 222 GLY A O 1
ATOM 1656 N N . ALA A 1 223 ? 16.133 1.741 6.496 1.00 93.88 223 ALA A N 1
ATOM 1657 C CA . ALA A 1 223 ? 16.422 2.717 5.451 1.00 93.88 223 ALA A CA 1
ATOM 1658 C C . ALA A 1 223 ? 15.267 3.700 5.231 1.00 93.88 223 ALA A C 1
ATOM 1660 O O . ALA A 1 223 ? 14.094 3.400 5.440 1.00 93.88 223 ALA A O 1
ATOM 1661 N N . ARG A 1 224 ? 15.635 4.906 4.798 1.00 96.50 224 ARG A N 1
ATOM 1662 C CA . ARG A 1 224 ? 14.732 5.945 4.316 1.00 96.50 224 ARG A CA 1
ATOM 1663 C C . ARG A 1 224 ? 15.090 6.266 2.879 1.00 96.50 224 ARG A C 1
ATOM 1665 O O . ARG A 1 224 ? 16.170 6.797 2.625 1.00 96.50 224 ARG A O 1
ATOM 1672 N N . PHE A 1 225 ? 14.170 5.994 1.965 1.00 96.31 225 PHE A N 1
ATOM 1673 C CA . PHE A 1 225 ? 14.226 6.475 0.591 1.00 96.31 225 PHE A CA 1
ATOM 1674 C C . PHE A 1 225 ? 13.394 7.743 0.491 1.00 96.31 225 PHE A C 1
ATOM 1676 O O . PHE A 1 225 ? 12.183 7.703 0.693 1.00 96.31 225 PHE A O 1
ATOM 1683 N N . ARG A 1 226 ? 14.042 8.861 0.180 1.00 97.50 226 ARG A N 1
ATOM 1684 C CA . ARG A 1 226 ? 13.391 10.154 0.008 1.00 97.50 226 ARG A CA 1
ATOM 1685 C C . ARG A 1 226 ? 13.326 10.506 -1.460 1.00 97.50 226 ARG A C 1
ATOM 1687 O O . ARG A 1 226 ? 14.370 10.645 -2.093 1.00 97.50 226 ARG A O 1
ATOM 1694 N N . ILE A 1 227 ? 12.121 10.724 -1.961 1.00 97.56 227 ILE A N 1
ATOM 1695 C CA . ILE A 1 227 ? 11.871 11.234 -3.304 1.00 97.56 227 ILE A CA 1
ATOM 1696 C C . ILE A 1 227 ? 11.311 12.646 -3.189 1.00 97.56 227 ILE A C 1
ATOM 1698 O O . ILE A 1 227 ? 10.355 12.882 -2.450 1.00 97.56 227 ILE A O 1
ATOM 1702 N N . LEU A 1 228 ? 11.897 13.568 -3.942 1.00 97.25 228 LEU A N 1
ATOM 1703 C CA . LEU A 1 228 ? 11.419 14.933 -4.110 1.00 97.25 228 LEU A CA 1
ATOM 1704 C C . LEU A 1 228 ? 10.954 15.101 -5.551 1.00 97.25 228 LEU A C 1
ATOM 1706 O O . LEU A 1 228 ? 11.742 14.878 -6.467 1.00 97.25 228 LEU A O 1
ATOM 1710 N N . LEU A 1 229 ? 9.696 15.487 -5.747 1.00 96.50 229 LEU A N 1
ATOM 1711 C CA . LEU A 1 229 ? 9.121 15.815 -7.053 1.00 96.50 229 LEU A CA 1
ATOM 1712 C C . LEU A 1 229 ? 8.628 17.268 -7.055 1.00 96.50 229 LEU A C 1
ATOM 1714 O O . LEU A 1 229 ? 8.184 17.750 -6.010 1.00 96.50 229 LEU A O 1
ATOM 1718 N N . PRO A 1 230 ? 8.635 17.972 -8.199 1.00 94.88 230 PRO A N 1
ATOM 1719 C CA . PRO A 1 230 ? 8.004 19.284 -8.306 1.00 94.88 230 PRO A CA 1
ATOM 1720 C C . PRO A 1 230 ? 6.520 19.222 -7.923 1.00 94.88 230 PRO A C 1
ATOM 1722 O O . PRO A 1 230 ? 5.770 18.381 -8.423 1.00 94.88 230 PRO A O 1
ATOM 1725 N N . LEU A 1 231 ? 6.080 20.117 -7.037 1.00 93.31 231 LEU A N 1
ATOM 1726 C CA . LEU A 1 231 ? 4.689 20.177 -6.602 1.00 93.31 231 LEU A CA 1
ATOM 1727 C C . LEU A 1 231 ? 3.870 21.058 -7.548 1.00 93.31 231 LEU A C 1
ATOM 1729 O O . LEU A 1 231 ? 3.894 22.284 -7.456 1.00 93.31 231 LEU A O 1
ATOM 1733 N N . ASN A 1 232 ? 3.082 20.422 -8.411 1.00 92.19 232 ASN A N 1
ATOM 1734 C CA . ASN A 1 232 ? 2.094 21.103 -9.243 1.00 92.19 232 ASN A CA 1
ATOM 1735 C C . ASN A 1 232 ? 0.701 20.890 -8.647 1.00 92.19 232 ASN A C 1
ATOM 1737 O O . ASN A 1 232 ? 0.117 19.821 -8.798 1.00 92.19 232 ASN A O 1
ATOM 1741 N N . VAL A 1 233 ? 0.168 21.881 -7.935 1.00 91.31 233 VAL A N 1
ATOM 1742 C CA . VAL A 1 233 ? -1.133 21.760 -7.257 1.00 91.31 233 VAL A CA 1
ATOM 1743 C C . VAL A 1 233 ? -2.278 21.870 -8.268 1.00 91.31 233 VAL A C 1
ATOM 1745 O O . VAL A 1 233 ? -2.415 22.897 -8.927 1.00 91.31 233 VAL A O 1
ATOM 1748 N N . ALA A 1 234 ? -3.120 20.837 -8.353 1.00 87.69 234 ALA A N 1
ATOM 1749 C CA . ALA A 1 234 ? -4.376 20.865 -9.112 1.00 87.69 234 ALA A CA 1
ATOM 1750 C C . ALA A 1 234 ? -5.562 21.276 -8.226 1.00 87.69 234 ALA A C 1
ATOM 1752 O O . ALA A 1 234 ? -6.411 22.063 -8.635 1.00 87.69 234 ALA A O 1
ATOM 1753 N N . ALA A 1 235 ? -5.595 20.779 -6.986 1.00 84.31 235 ALA A N 1
ATOM 1754 C CA . ALA A 1 235 ? -6.576 21.159 -5.978 1.00 84.31 235 ALA A CA 1
ATOM 1755 C C . ALA A 1 235 ? -5.883 21.323 -4.625 1.00 84.31 235 ALA A C 1
ATOM 1757 O O . ALA A 1 235 ? -5.147 20.438 -4.185 1.00 84.31 235 ALA A O 1
ATOM 1758 N N . ALA A 1 236 ? -6.105 22.469 -3.978 1.00 85.12 236 ALA A N 1
ATOM 1759 C CA . ALA A 1 236 ? -5.534 22.771 -2.671 1.00 85.12 236 ALA A CA 1
ATOM 1760 C C . ALA A 1 236 ? -6.004 21.771 -1.604 1.00 85.12 236 ALA A C 1
ATOM 1762 O O . ALA A 1 236 ? -7.020 21.098 -1.768 1.00 85.12 236 ALA A O 1
ATOM 1763 N N . ALA A 1 237 ? -5.265 21.682 -0.499 1.00 79.31 237 ALA A N 1
ATOM 1764 C CA . ALA A 1 237 ? -5.675 20.866 0.635 1.00 79.31 237 ALA A CA 1
ATOM 1765 C C . ALA A 1 237 ? -7.034 21.356 1.155 1.00 79.31 237 ALA A C 1
ATOM 1767 O O . ALA A 1 237 ? -7.191 22.535 1.489 1.00 79.31 237 ALA A O 1
ATOM 1768 N N . LYS A 1 238 ? -8.017 20.457 1.219 1.00 76.38 238 LYS A N 1
ATOM 1769 C CA . LYS A 1 238 ? -9.261 20.724 1.937 1.00 76.38 238 LYS A CA 1
ATOM 1770 C C . LYS A 1 238 ? -9.065 20.385 3.412 1.00 76.38 238 LYS A C 1
ATOM 1772 O O . LYS A 1 238 ? -8.488 19.340 3.711 1.00 76.38 238 LYS A O 1
ATOM 1777 N N . PRO A 1 239 ? -9.554 21.226 4.336 1.00 66.00 239 PRO A N 1
ATOM 1778 C CA . PRO A 1 239 ? -9.689 20.822 5.726 1.00 66.00 239 PRO A CA 1
ATOM 1779 C C . PRO A 1 239 ? -10.555 19.563 5.797 1.00 66.00 239 PRO A C 1
ATOM 1781 O O . PRO A 1 239 ? -11.599 19.505 5.144 1.00 66.00 239 PRO A O 1
ATOM 1784 N N . VAL A 1 240 ? -10.139 18.573 6.585 1.00 66.25 240 VAL A N 1
ATOM 1785 C CA . VAL A 1 240 ? -10.985 17.411 6.867 1.00 66.25 240 VAL A CA 1
ATOM 1786 C C . VAL A 1 240 ? -12.220 17.918 7.611 1.00 66.25 240 VAL A C 1
ATOM 1788 O O . VAL A 1 240 ? -12.110 18.496 8.696 1.00 66.25 240 VAL A O 1
ATOM 1791 N N . GLU A 1 241 ? -13.404 17.759 7.014 1.00 63.19 241 GLU A N 1
ATOM 1792 C CA . GLU A 1 241 ? -14.652 18.101 7.691 1.00 63.19 241 GLU A CA 1
ATOM 1793 C C . GLU A 1 241 ? -14.854 17.147 8.864 1.00 63.19 241 GLU A C 1
ATOM 1795 O O . GLU A 1 241 ? -15.044 15.940 8.714 1.00 63.19 241 GLU A O 1
ATOM 1800 N N . ARG A 1 242 ? -14.783 17.703 10.068 1.00 63.22 242 ARG A N 1
ATOM 1801 C CA . ARG A 1 242 ? -14.935 16.934 11.289 1.00 63.22 242 ARG A CA 1
ATOM 1802 C C . ARG A 1 242 ? -16.393 16.548 11.509 1.00 63.22 242 ARG A C 1
ATOM 1804 O O . ARG A 1 242 ? -17.240 17.398 11.789 1.00 63.22 242 ARG A O 1
ATOM 1811 N N . ALA A 1 243 ? -16.654 15.248 11.515 1.00 56.88 243 ALA A N 1
ATOM 1812 C CA . ALA A 1 243 ? -17.912 14.695 11.990 1.00 56.88 243 ALA A CA 1
ATOM 1813 C C . ALA A 1 243 ? -17.892 14.566 13.528 1.00 56.88 243 ALA A C 1
ATOM 1815 O O . ALA A 1 243 ? -17.281 13.659 14.088 1.00 56.88 243 ALA A O 1
ATOM 1816 N N . GLY A 1 244 ? -18.581 15.470 14.230 1.00 68.06 244 GLY A N 1
ATOM 1817 C CA . GLY A 1 244 ? -18.832 15.353 15.674 1.00 68.06 244 GLY A CA 1
ATOM 1818 C C . GLY A 1 244 ? -17.832 16.065 16.601 1.00 68.06 244 GLY A C 1
ATOM 1819 O O . GLY A 1 244 ? -17.145 17.016 16.222 1.00 68.06 244 GLY A O 1
ATOM 1820 N N . GLN A 1 245 ? -17.817 15.663 17.876 1.00 78.81 245 GLN A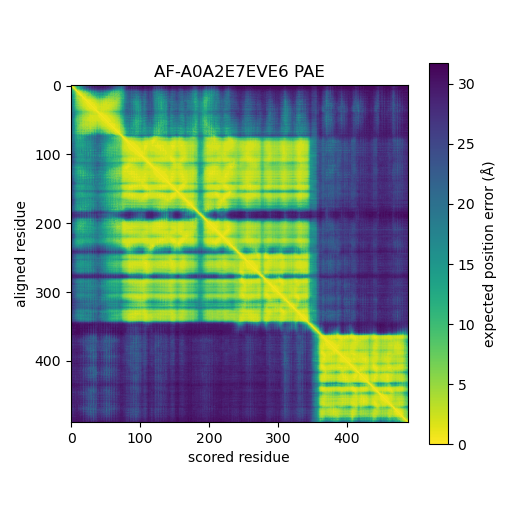 N 1
ATOM 1821 C CA . GLN A 1 245 ? -16.991 16.273 18.931 1.00 78.81 245 GLN A CA 1
ATOM 1822 C C . GLN A 1 245 ? -15.566 15.685 18.968 1.00 78.81 245 GLN A C 1
ATOM 1824 O O . GLN A 1 245 ? -15.376 14.543 18.543 1.00 78.81 245 GLN A O 1
ATOM 1829 N N . PRO A 1 246 ? -14.560 16.431 19.479 1.00 85.44 246 PRO A N 1
ATOM 1830 C CA . PRO A 1 246 ? -13.227 15.878 19.698 1.00 85.44 246 PRO A CA 1
ATOM 1831 C C . PRO A 1 246 ? -13.292 14.666 20.599 1.00 85.44 246 PRO A C 1
ATOM 1833 O O . PRO A 1 246 ? -14.002 14.672 21.598 1.00 85.44 246 PRO A O 1
ATOM 1836 N N . LYS A 1 247 ? -12.515 13.653 20.228 1.00 87.94 247 LYS A N 1
ATOM 1837 C CA . LYS A 1 247 ? -12.370 12.419 20.992 1.00 87.94 247 LYS A CA 1
ATOM 1838 C C . LYS A 1 247 ? -10.908 12.231 21.341 1.00 87.94 247 LYS A C 1
ATOM 1840 O O . LYS A 1 247 ? -10.034 12.557 20.536 1.00 87.94 247 LYS A O 1
ATOM 1845 N N . ARG A 1 248 ? -10.676 11.697 22.529 1.00 90.06 248 ARG A N 1
ATOM 1846 C CA . ARG A 1 248 ? -9.400 11.217 23.039 1.00 90.06 248 ARG A CA 1
ATOM 1847 C C . ARG A 1 248 ? -9.275 9.746 22.667 1.00 90.06 248 ARG A C 1
ATOM 1849 O O . ARG A 1 248 ? -10.018 8.912 23.179 1.00 90.06 248 ARG A O 1
ATOM 1856 N N . ILE A 1 249 ? -8.385 9.440 21.735 1.00 91.19 249 ILE A N 1
ATOM 1857 C CA . ILE A 1 249 ? -8.229 8.112 21.148 1.00 91.19 249 ILE A CA 1
ATOM 1858 C C . ILE A 1 249 ? -6.979 7.464 21.737 1.00 91.19 249 ILE A C 1
ATOM 1860 O O . ILE A 1 249 ? -5.873 7.962 21.539 1.00 91.19 249 ILE A O 1
ATOM 1864 N N . GLY A 1 250 ? -7.145 6.353 22.446 1.00 91.50 250 GLY A N 1
ATOM 1865 C CA . GLY A 1 250 ? -6.036 5.548 22.948 1.00 91.50 250 GLY A CA 1
ATOM 1866 C C . GLY A 1 250 ? -5.538 4.568 21.887 1.00 91.50 250 GLY A C 1
ATOM 1867 O O . GLY A 1 250 ? -6.343 3.959 21.184 1.00 91.50 250 GLY A O 1
ATOM 1868 N N . LEU A 1 251 ? -4.222 4.386 21.773 1.00 92.19 251 LEU A N 1
ATOM 1869 C CA . LEU A 1 251 ? -3.606 3.411 20.862 1.00 92.19 251 LEU A CA 1
ATOM 1870 C C . LEU A 1 251 ? -2.934 2.282 21.655 1.00 92.19 251 LEU A C 1
ATOM 1872 O O . LEU A 1 251 ? -2.160 2.564 22.569 1.00 92.19 251 LEU A O 1
ATOM 1876 N N . ALA A 1 252 ? -3.178 1.019 21.288 1.00 90.06 252 ALA A N 1
ATOM 1877 C CA . ALA A 1 252 ? -2.596 -0.142 21.970 1.00 90.06 252 ALA A CA 1
ATOM 1878 C C . ALA A 1 252 ? -2.094 -1.235 21.004 1.00 90.06 252 ALA A C 1
ATOM 1880 O O . ALA A 1 252 ? -2.742 -1.565 20.011 1.00 90.06 252 ALA A O 1
ATOM 1881 N N . GLY A 1 253 ? -0.938 -1.832 21.321 1.00 87.50 253 GLY A N 1
ATOM 1882 C CA . GLY A 1 253 ? -0.448 -3.067 20.684 1.00 87.50 253 GLY A CA 1
ATOM 1883 C C . GLY A 1 253 ? 0.016 -2.973 19.227 1.00 87.50 253 GLY A C 1
ATOM 1884 O O . GLY A 1 253 ? 0.225 -4.003 18.595 1.00 87.50 253 GLY A O 1
ATOM 1885 N N . MET A 1 254 ? 0.168 -1.770 18.676 1.00 88.88 254 MET A N 1
ATOM 1886 C CA . MET A 1 254 ? 0.456 -1.559 17.253 1.00 88.88 254 MET A CA 1
ATOM 1887 C C . MET A 1 254 ? 1.922 -1.231 16.957 1.00 88.88 254 MET A C 1
ATOM 1889 O O . MET A 1 254 ? 2.661 -0.739 17.809 1.00 88.88 254 MET A O 1
ATOM 1893 N N . SER A 1 255 ? 2.333 -1.468 15.710 1.00 89.81 255 SER A N 1
ATOM 1894 C CA . SER A 1 255 ? 3.656 -1.086 15.212 1.00 89.81 255 SER A CA 1
ATOM 1895 C C . SER A 1 255 ? 3.787 0.429 15.022 1.00 89.81 255 SER A C 1
ATOM 1897 O O . SER A 1 255 ? 2.798 1.144 14.843 1.00 89.81 255 SER A O 1
ATOM 1899 N N . ALA A 1 256 ? 5.028 0.927 15.016 1.00 90.31 256 ALA A N 1
ATOM 1900 C CA . ALA A 1 256 ? 5.307 2.350 14.824 1.00 90.31 256 ALA A CA 1
ATOM 1901 C C . ALA A 1 256 ? 4.747 2.925 13.500 1.00 90.31 256 ALA A C 1
ATOM 1903 O O . ALA A 1 256 ? 4.151 4.001 13.556 1.00 90.31 256 ALA A O 1
ATOM 1904 N N . PRO A 1 257 ? 4.845 2.247 12.332 1.00 92.00 257 PRO A N 1
ATOM 1905 C CA . PRO A 1 257 ? 4.233 2.734 11.091 1.00 92.00 257 PRO A CA 1
ATOM 1906 C C . PRO A 1 257 ? 2.721 2.939 11.201 1.00 92.00 257 PRO A C 1
ATOM 1908 O O . PRO A 1 257 ? 2.209 3.987 10.806 1.00 92.00 257 PRO A O 1
ATOM 1911 N N . LEU A 1 258 ? 2.012 1.970 11.790 1.00 92.06 258 LEU A N 1
ATOM 1912 C CA . LEU A 1 258 ? 0.569 2.066 11.984 1.00 92.06 258 LEU A CA 1
ATOM 1913 C C . LEU A 1 258 ? 0.217 3.183 12.971 1.00 92.06 258 LEU A C 1
ATOM 1915 O O . LEU A 1 258 ? -0.685 3.971 12.707 1.00 92.06 258 LEU A O 1
ATOM 1919 N N . MET A 1 259 ? 0.957 3.285 14.076 1.00 92.44 259 MET A N 1
ATOM 1920 C CA . MET A 1 259 ? 0.758 4.330 15.076 1.00 92.44 259 MET A CA 1
ATOM 1921 C C . MET A 1 259 ? 0.902 5.729 14.467 1.00 92.44 259 MET A C 1
ATOM 1923 O O . MET A 1 259 ? 0.031 6.573 14.653 1.00 92.44 259 MET A O 1
ATOM 1927 N N . LEU A 1 260 ? 1.965 5.971 13.695 1.00 92.38 260 LEU A N 1
ATOM 1928 C CA . LEU A 1 260 ? 2.210 7.260 13.040 1.00 92.38 260 LEU A CA 1
ATOM 1929 C C . LEU A 1 260 ? 1.141 7.604 11.996 1.00 92.38 260 LEU A C 1
ATOM 1931 O O . LEU A 1 260 ? 0.773 8.772 11.867 1.00 92.38 260 LEU A O 1
ATOM 1935 N N . SER A 1 261 ? 0.652 6.603 11.263 1.00 93.12 261 SER A N 1
ATOM 1936 C CA . SER A 1 261 ? -0.446 6.753 10.304 1.00 93.12 261 SER A CA 1
ATOM 1937 C C . SER A 1 261 ? -1.749 7.154 11.009 1.00 93.12 261 SER A C 1
ATOM 1939 O O . SER A 1 261 ? -2.352 8.167 10.657 1.00 93.12 261 SER A O 1
ATOM 1941 N N . LEU A 1 262 ? -2.121 6.440 12.077 1.00 92.50 262 LEU A N 1
ATOM 1942 C CA . LEU A 1 262 ? -3.325 6.724 12.863 1.00 92.50 262 LEU A CA 1
ATOM 1943 C C . LEU A 1 262 ? -3.261 8.078 13.573 1.00 92.50 262 LEU A C 1
ATOM 1945 O O . LEU A 1 262 ? -4.265 8.786 13.603 1.00 92.50 262 LEU A O 1
ATOM 1949 N N . ILE A 1 263 ? -2.093 8.461 14.104 1.00 91.38 263 ILE A N 1
ATOM 1950 C CA . ILE A 1 263 ? -1.889 9.788 14.701 1.00 91.38 263 ILE A CA 1
ATOM 1951 C C . ILE A 1 263 ? -2.163 10.883 13.678 1.00 91.38 263 ILE A C 1
ATOM 1953 O O . ILE A 1 263 ? -2.902 11.812 13.983 1.00 91.38 263 ILE A O 1
ATOM 1957 N N . ALA A 1 264 ? -1.611 10.769 12.469 1.00 90.62 264 ALA A N 1
ATOM 1958 C CA . ALA A 1 264 ? -1.811 11.783 11.440 1.00 90.62 264 ALA A CA 1
ATOM 1959 C C . ALA A 1 264 ? -3.278 11.887 10.999 1.00 90.62 264 ALA A C 1
ATOM 1961 O O . ALA A 1 264 ? -3.785 12.996 10.863 1.00 90.62 264 ALA A O 1
ATOM 1962 N N . MET A 1 265 ? -3.967 10.754 10.820 1.00 89.75 265 MET A N 1
ATOM 1963 C CA . MET A 1 265 ? -5.396 10.748 10.478 1.00 89.75 265 MET A CA 1
ATOM 1964 C C . MET A 1 265 ? -6.237 11.383 11.594 1.00 89.75 265 MET A C 1
ATOM 1966 O O . MET A 1 265 ? -7.090 12.227 11.334 1.00 89.75 265 MET A O 1
ATOM 1970 N N . ALA A 1 266 ? -5.981 11.010 12.851 1.00 88.38 266 ALA A N 1
ATOM 1971 C CA . ALA A 1 266 ? -6.702 11.544 14.001 1.00 88.38 266 ALA A CA 1
ATOM 1972 C C . ALA A 1 266 ? -6.467 13.051 14.192 1.00 88.38 266 ALA A C 1
ATOM 1974 O O . ALA A 1 266 ? -7.431 13.788 14.400 1.00 88.38 266 ALA A O 1
ATOM 1975 N N . ASP A 1 267 ? -5.217 13.508 14.084 1.00 87.00 267 ASP A N 1
ATOM 1976 C CA . ASP A 1 267 ? -4.840 14.921 14.200 1.00 87.00 267 ASP A CA 1
ATOM 1977 C C . ASP A 1 267 ? -5.473 15.767 13.086 1.00 87.00 267 ASP A C 1
ATOM 1979 O O . ASP A 1 267 ? -6.063 16.812 13.363 1.00 87.00 267 ASP A O 1
ATOM 1983 N N . ALA A 1 268 ? -5.473 15.268 11.843 1.00 84.75 268 ALA A N 1
ATOM 1984 C CA . ALA A 1 268 ? -6.113 15.939 10.709 1.00 84.75 268 ALA A CA 1
ATOM 1985 C C . ALA A 1 268 ? -7.625 16.154 10.914 1.00 84.75 268 ALA A C 1
ATOM 1987 O O . ALA A 1 268 ? -8.163 17.177 10.490 1.00 84.75 268 ALA A O 1
ATOM 1988 N N . ALA A 1 269 ? -8.301 15.240 11.616 1.00 84.81 269 ALA A N 1
ATOM 1989 C CA . ALA A 1 269 ? -9.710 15.366 11.999 1.00 84.81 269 ALA A CA 1
ATOM 1990 C C . ALA A 1 269 ? -9.940 16.086 13.348 1.00 84.81 269 ALA A C 1
ATOM 1992 O O . ALA A 1 269 ? -11.078 16.223 13.812 1.00 84.81 269 ALA A O 1
ATOM 1993 N N . GLY A 1 270 ? -8.876 16.567 13.998 1.00 86.06 270 GLY A N 1
ATOM 1994 C CA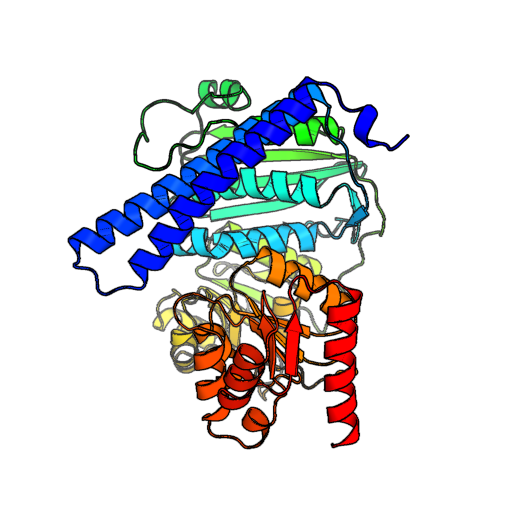 . GLY A 1 270 ? -8.938 17.292 15.266 1.00 86.06 270 GLY A CA 1
ATOM 1995 C C . GLY A 1 270 ? -9.256 16.417 16.484 1.00 86.06 270 GLY A C 1
ATOM 1996 O O . GLY A 1 270 ? -9.817 16.920 17.466 1.00 86.06 270 GLY A O 1
ATOM 1997 N N . HIS A 1 271 ? -8.959 15.118 16.422 1.00 89.00 271 HIS A N 1
ATOM 1998 C CA . HIS A 1 271 ? -8.964 14.213 17.571 1.00 89.00 271 HIS A CA 1
ATOM 1999 C C . HIS A 1 271 ? -7.615 14.254 18.297 1.00 89.00 271 HIS A C 1
ATOM 2001 O O . HIS A 1 271 ? -6.583 14.575 17.717 1.00 89.00 271 HIS A O 1
ATOM 2007 N N . THR A 1 272 ? -7.613 13.914 19.583 1.00 87.50 272 THR A N 1
ATOM 2008 C CA . THR A 1 272 ? -6.389 13.860 20.389 1.00 87.50 272 THR A CA 1
ATOM 2009 C C . THR A 1 272 ? -5.983 12.410 20.563 1.00 87.50 272 THR A C 1
ATOM 2011 O O . THR A 1 272 ? -6.764 11.620 21.087 1.00 87.50 272 THR A O 1
ATOM 2014 N N . ILE A 1 273 ? -4.770 12.048 20.153 1.00 86.88 273 ILE A N 1
ATOM 2015 C CA . ILE A 1 273 ? -4.218 10.734 20.483 1.00 86.88 273 ILE A CA 1
ATOM 2016 C C . ILE A 1 273 ? -3.650 10.759 21.899 1.00 86.88 273 ILE A C 1
ATOM 2018 O O . ILE A 1 273 ? -2.907 11.670 22.259 1.00 86.88 273 ILE A O 1
ATOM 2022 N N . LEU A 1 274 ? -3.984 9.733 22.675 1.00 83.00 274 LEU A N 1
ATOM 2023 C CA . LEU A 1 274 ? -3.396 9.443 23.973 1.00 83.00 274 LEU A CA 1
ATOM 2024 C C . LEU A 1 274 ? -2.571 8.163 23.884 1.00 83.00 274 LEU A C 1
ATOM 2026 O O . LEU A 1 274 ? -2.960 7.184 23.238 1.00 83.00 274 LEU A O 1
ATOM 2030 N N . THR A 1 275 ? -1.436 8.159 24.568 1.00 67.50 275 THR A N 1
ATOM 2031 C CA . THR A 1 275 ? -0.665 6.937 24.794 1.00 67.50 275 THR A CA 1
ATOM 2032 C C . THR A 1 275 ? -1.101 6.297 26.113 1.00 67.50 275 THR A C 1
ATOM 2034 O O . THR A 1 275 ? -1.598 6.985 27.004 1.00 67.50 275 THR A O 1
ATOM 2037 N N . GLU A 1 276 ? -0.913 4.981 26.283 1.00 59.66 276 GLU A N 1
ATOM 2038 C CA . GLU A 1 276 ? -1.274 4.277 27.533 1.00 59.66 276 GLU A CA 1
ATOM 2039 C C . GLU A 1 276 ? -0.640 4.892 28.801 1.00 59.66 276 GLU A C 1
ATOM 2041 O O . GLU A 1 276 ? -1.123 4.662 29.910 1.00 59.66 276 GLU A O 1
ATOM 2046 N N . ALA A 1 277 ? 0.423 5.688 28.650 1.00 51.69 277 ALA A N 1
ATOM 2047 C CA . ALA A 1 277 ? 1.137 6.345 29.738 1.00 51.69 277 ALA A CA 1
ATOM 2048 C C . ALA A 1 277 ? 0.446 7.611 30.286 1.00 51.69 277 ALA A C 1
ATOM 2050 O O . ALA A 1 277 ? 0.805 8.063 31.372 1.00 51.69 277 ALA A O 1
ATOM 2051 N N . ASP A 1 278 ? -0.536 8.180 29.578 1.00 56.06 278 ASP A N 1
ATOM 2052 C CA . ASP A 1 278 ? -1.052 9.525 29.879 1.00 56.06 278 ASP A CA 1
ATOM 2053 C C . ASP A 1 278 ? -2.069 9.574 31.033 1.00 56.06 278 ASP A C 1
ATOM 2055 O O . ASP A 1 278 ? -2.481 10.663 31.440 1.00 56.06 278 ASP A O 1
ATOM 2059 N N . GLY A 1 279 ? -2.499 8.421 31.570 1.00 54.78 279 GLY A N 1
ATOM 2060 C CA . GLY A 1 279 ? -3.399 8.323 32.738 1.00 54.78 279 GLY A CA 1
ATOM 2061 C C . GLY A 1 279 ? -4.737 9.067 32.598 1.00 54.78 279 GLY A C 1
ATOM 2062 O O . GLY A 1 279 ? -5.463 9.235 33.576 1.00 54.78 279 GLY A O 1
ATOM 2063 N N . SER A 1 280 ? -5.039 9.541 31.392 1.00 64.75 280 SER A N 1
ATOM 2064 C CA . SER A 1 280 ? -6.175 10.383 31.048 1.00 64.75 280 SER A CA 1
ATOM 2065 C C . SER A 1 280 ? -7.334 9.509 30.585 1.00 64.75 280 SER A C 1
ATOM 2067 O O . SER A 1 280 ? -7.119 8.441 30.015 1.00 64.75 280 SER A O 1
ATOM 2069 N N . GLU A 1 281 ? -8.570 9.950 30.822 1.00 78.88 281 GLU A N 1
ATOM 2070 C CA . GLU A 1 281 ? -9.737 9.241 30.296 1.00 78.88 281 GLU A CA 1
ATOM 2071 C C . GLU A 1 281 ? -9.665 9.174 28.765 1.00 78.88 281 GLU A C 1
ATOM 2073 O O . GLU A 1 281 ? -9.440 10.178 28.086 1.00 78.88 281 GLU A O 1
ATOM 2078 N N . VAL A 1 282 ? -9.836 7.965 28.241 1.00 86.62 282 VAL A N 1
ATOM 2079 C CA . VAL A 1 282 ? -9.874 7.663 26.813 1.00 86.62 282 VAL A CA 1
ATOM 2080 C C . VAL A 1 282 ? -11.338 7.548 26.413 1.00 86.62 282 VAL A C 1
ATOM 2082 O O . VAL A 1 282 ? -12.109 6.895 27.106 1.00 86.62 282 VAL A O 1
ATOM 2085 N N . ASP A 1 283 ? -11.729 8.169 25.303 1.00 88.25 283 ASP A N 1
ATOM 2086 C CA . ASP A 1 283 ? -13.103 8.078 24.799 1.00 88.25 283 ASP A CA 1
ATOM 2087 C C . ASP A 1 283 ? -13.279 6.837 23.906 1.00 88.25 283 ASP A C 1
ATOM 2089 O O . ASP A 1 283 ? -14.377 6.292 23.807 1.00 88.25 283 ASP A O 1
ATOM 2093 N N . ILE A 1 284 ? -12.203 6.383 23.251 1.00 90.50 284 ILE A N 1
ATOM 2094 C CA . ILE A 1 284 ? -12.179 5.170 22.424 1.00 90.50 284 ILE A CA 1
ATOM 2095 C C . ILE A 1 284 ? -10.761 4.609 22.266 1.00 90.50 284 ILE A C 1
ATOM 2097 O O . ILE A 1 284 ? -9.800 5.365 22.136 1.00 90.50 284 ILE A O 1
ATOM 2101 N N . TRP A 1 285 ? -10.625 3.287 22.223 1.00 91.81 285 TRP A N 1
ATOM 2102 C CA . TRP A 1 285 ? -9.363 2.596 21.955 1.00 91.81 285 TRP A CA 1
ATOM 2103 C C . TRP A 1 285 ? -9.290 2.079 20.518 1.00 91.81 285 TRP A C 1
ATOM 2105 O O . TRP A 1 285 ? -10.225 1.437 20.045 1.00 91.81 285 TRP A O 1
ATOM 2115 N N . LEU A 1 286 ? -8.152 2.280 19.853 1.00 92.94 286 LEU A N 1
ATOM 2116 C CA . LEU A 1 286 ? -7.741 1.522 18.671 1.00 92.94 286 LEU A CA 1
ATOM 2117 C C . LEU A 1 286 ? -6.668 0.520 19.102 1.00 92.94 286 LEU A C 1
ATOM 2119 O O . LEU A 1 286 ? -5.594 0.912 19.565 1.00 92.94 286 LEU A O 1
ATOM 2123 N N . ALA A 1 287 ? -6.953 -0.770 18.965 1.00 91.38 287 ALA A N 1
ATOM 2124 C CA . ALA A 1 287 ? -6.098 -1.829 19.493 1.00 91.38 287 ALA A CA 1
ATOM 2125 C C . ALA A 1 287 ? -5.763 -2.867 18.420 1.00 91.38 287 ALA A C 1
ATOM 2127 O O . ALA A 1 287 ? -6.640 -3.264 17.657 1.00 91.38 287 ALA A O 1
ATOM 2128 N N . ASP A 1 288 ? -4.515 -3.337 18.362 1.00 90.50 288 ASP A N 1
ATOM 2129 C CA . ASP A 1 288 ? -4.161 -4.477 17.506 1.00 90.50 288 ASP A CA 1
ATOM 2130 C C . ASP A 1 288 ? -4.920 -5.731 17.971 1.00 90.50 288 ASP A C 1
ATOM 2132 O O . ASP A 1 288 ? -4.910 -6.080 19.154 1.00 90.50 288 ASP A O 1
ATOM 2136 N N . ALA A 1 289 ? -5.585 -6.414 17.039 1.00 87.50 289 ALA A N 1
ATOM 2137 C CA . ALA A 1 289 ? -6.380 -7.600 17.342 1.00 87.50 289 ALA A CA 1
ATOM 2138 C C . ALA A 1 289 ? -5.555 -8.776 17.892 1.00 87.50 289 ALA A C 1
ATOM 2140 O O . ALA A 1 289 ? -6.115 -9.683 18.502 1.00 87.50 289 ALA A O 1
ATOM 2141 N N . ARG A 1 290 ? -4.228 -8.759 17.707 1.00 85.75 290 ARG A N 1
ATOM 2142 C CA . ARG A 1 290 ? -3.306 -9.778 18.230 1.00 85.75 290 ARG A CA 1
ATOM 2143 C C . ARG A 1 290 ? -2.989 -9.603 19.715 1.00 85.75 290 ARG A C 1
ATOM 2145 O O . ARG A 1 290 ? -2.283 -10.442 20.278 1.00 85.75 290 ARG A O 1
ATOM 2152 N N . LEU A 1 291 ? -3.464 -8.531 20.354 1.00 87.88 291 LEU A N 1
ATOM 2153 C CA . LEU A 1 291 ? -3.333 -8.382 21.799 1.00 87.88 291 LEU A CA 1
ATOM 2154 C C . LEU A 1 291 ? -4.030 -9.541 22.532 1.00 87.88 291 LEU A C 1
ATOM 2156 O O . LEU A 1 291 ? -5.075 -10.023 22.085 1.00 87.88 291 LEU A O 1
ATOM 2160 N N . PRO A 1 292 ? -3.496 -9.985 23.685 1.00 88.19 292 PRO A N 1
ATOM 2161 C CA . PRO A 1 292 ? -4.142 -11.011 24.488 1.00 88.19 292 PRO A CA 1
ATOM 2162 C C . PRO A 1 292 ? -5.600 -10.638 24.816 1.00 88.19 292 PRO A C 1
ATOM 2164 O O . PRO A 1 292 ? -5.867 -9.491 25.188 1.00 88.19 292 PRO A O 1
ATOM 2167 N N . PRO A 1 293 ? -6.555 -11.589 24.796 1.00 86.06 293 PRO A N 1
ATOM 2168 C CA . PRO A 1 293 ? -7.958 -11.306 25.111 1.00 86.06 293 PRO A CA 1
ATOM 2169 C C . PRO A 1 293 ? -8.179 -10.637 26.475 1.00 86.06 293 PRO A C 1
ATOM 2171 O O . PRO A 1 293 ? -9.106 -9.850 26.646 1.00 86.06 293 PRO A O 1
ATOM 2174 N N . SER A 1 294 ? -7.321 -10.924 27.460 1.00 86.81 294 SER A N 1
ATOM 2175 C CA . SER A 1 294 ? -7.337 -10.264 28.771 1.00 86.81 294 SER A CA 1
ATOM 2176 C C . SER A 1 294 ? -7.049 -8.766 28.685 1.00 86.81 294 SER A C 1
ATOM 2178 O O . SER A 1 294 ? -7.607 -7.984 29.451 1.00 86.81 294 SER A O 1
ATOM 2180 N N . GLU A 1 295 ? -6.186 -8.365 27.757 1.00 87.12 295 GLU A N 1
ATOM 2181 C CA . GLU A 1 295 ? -5.803 -6.977 27.543 1.00 87.12 295 GLU A CA 1
ATOM 2182 C C . GLU A 1 295 ? -6.874 -6.218 26.761 1.00 87.12 295 GLU A C 1
ATOM 2184 O O . GLU A 1 295 ? -7.287 -5.149 27.200 1.00 87.12 295 GLU A O 1
ATOM 2189 N N . LEU A 1 296 ? -7.430 -6.816 25.702 1.00 85.50 296 LEU A N 1
ATOM 2190 C CA . LEU A 1 296 ? -8.585 -6.252 24.991 1.00 85.50 296 LEU A CA 1
ATOM 2191 C C . LEU A 1 296 ? -9.777 -6.036 25.934 1.00 85.50 296 LEU A C 1
ATOM 2193 O O . LEU A 1 296 ? -10.380 -4.963 25.931 1.00 85.50 296 LEU A O 1
ATOM 2197 N N . LYS A 1 297 ? -10.049 -7.001 26.826 1.00 85.94 297 LYS A N 1
ATOM 2198 C CA . LYS A 1 297 ? -11.047 -6.838 27.891 1.00 85.94 297 LYS A CA 1
ATOM 2199 C C . LYS A 1 297 ? -10.693 -5.686 28.819 1.00 85.94 297 LYS A C 1
ATOM 2201 O O . LYS A 1 297 ? -11.563 -4.872 29.105 1.00 85.94 297 LYS A O 1
ATOM 2206 N N . ARG A 1 298 ? -9.449 -5.596 29.306 1.00 87.81 298 ARG A N 1
ATOM 2207 C CA . ARG A 1 298 ? -8.997 -4.498 30.186 1.00 87.81 298 ARG A CA 1
ATOM 2208 C C . ARG A 1 298 ? -9.271 -3.132 29.551 1.00 87.81 298 ARG A C 1
ATOM 2210 O O . ARG A 1 298 ? -9.823 -2.270 30.227 1.00 87.81 298 ARG A O 1
ATOM 2217 N N . LEU A 1 299 ? -8.938 -2.961 28.271 1.00 86.25 299 LEU A N 1
ATOM 2218 C CA . LEU A 1 299 ? -9.207 -1.729 27.525 1.00 86.25 299 LEU A CA 1
ATOM 2219 C C . LEU A 1 299 ? -10.717 -1.471 27.406 1.00 86.25 299 LEU A C 1
ATOM 2221 O O . LEU A 1 299 ? -11.171 -0.377 27.741 1.00 86.25 299 LEU A O 1
ATOM 2225 N N . GLY A 1 300 ? -11.497 -2.501 27.062 1.00 84.25 300 GLY A N 1
ATOM 2226 C CA . GLY A 1 300 ? -12.958 -2.442 26.941 1.00 84.25 300 GLY A CA 1
ATOM 2227 C C . GLY A 1 300 ? -13.704 -2.034 28.215 1.00 84.25 300 GLY A C 1
ATOM 2228 O O . GLY A 1 300 ? -14.774 -1.440 28.127 1.00 84.25 300 GLY A O 1
ATOM 2229 N N . HIS A 1 301 ? -13.142 -2.291 29.404 1.00 84.81 301 HIS A N 1
ATOM 2230 C CA . HIS A 1 301 ? -13.718 -1.801 30.667 1.00 84.81 301 HIS A CA 1
ATOM 2231 C C . HIS A 1 301 ? -13.572 -0.283 30.841 1.00 84.81 301 HIS A C 1
ATOM 2233 O O . HIS A 1 301 ? -14.344 0.313 31.588 1.00 84.81 301 HIS A O 1
ATOM 2239 N N . SER A 1 302 ? -12.569 0.329 30.205 1.00 84.75 302 SER A N 1
ATOM 2240 C CA . SER A 1 302 ? -12.316 1.770 30.302 1.00 84.75 302 SER A CA 1
ATOM 2241 C C . SER A 1 302 ? -13.063 2.568 29.235 1.00 84.75 302 SER A C 1
ATOM 2243 O O . SER A 1 302 ? -13.647 3.598 29.554 1.00 84.75 302 SER A O 1
ATOM 2245 N N . ALA A 1 303 ? -13.069 2.086 27.990 1.00 86.88 303 ALA A N 1
ATOM 2246 C CA . ALA A 1 303 ? -13.725 2.728 26.857 1.00 86.88 303 ALA A CA 1
ATOM 2247 C C . ALA A 1 303 ? -13.964 1.714 25.722 1.00 86.88 303 ALA A C 1
ATOM 2249 O O . ALA A 1 303 ? -13.293 0.679 25.686 1.00 86.88 303 ALA A O 1
ATOM 2250 N N . PRO A 1 304 ? -14.872 1.995 24.766 1.00 89.62 304 PRO A N 1
ATOM 2251 C CA . PRO A 1 304 ? -15.091 1.139 23.601 1.00 89.62 304 PRO A CA 1
ATOM 2252 C C . PRO A 1 304 ? -13.794 0.857 22.831 1.00 89.62 304 PRO A C 1
ATOM 2254 O O . PRO A 1 304 ? -12.983 1.758 22.624 1.00 89.62 304 PRO A O 1
ATOM 2257 N N . VAL A 1 305 ? -13.609 -0.386 22.377 1.00 89.69 305 VAL A N 1
ATOM 2258 C CA . VAL A 1 305 ? -12.415 -0.815 21.625 1.00 89.69 305 VAL A CA 1
ATOM 2259 C C . VAL A 1 305 ? -12.776 -1.107 20.171 1.00 89.69 305 VAL A C 1
ATOM 2261 O O . VAL A 1 305 ? -13.643 -1.939 19.904 1.00 89.69 305 VAL A O 1
ATOM 2264 N N . ILE A 1 306 ? -12.073 -0.479 19.232 1.00 91.38 306 ILE A N 1
ATOM 2265 C CA . ILE A 1 306 ? -12.047 -0.856 17.819 1.00 91.38 306 ILE A CA 1
ATOM 2266 C C . ILE A 1 306 ? -10.788 -1.691 17.574 1.00 91.38 306 ILE A C 1
ATOM 2268 O O . ILE A 1 306 ? -9.665 -1.203 17.712 1.00 91.38 306 ILE A O 1
ATOM 2272 N N . ALA A 1 307 ? -10.978 -2.952 17.196 1.00 89.75 307 ALA A N 1
ATOM 2273 C CA . ALA A 1 307 ? -9.884 -3.862 16.884 1.00 89.75 307 ALA A CA 1
ATOM 2274 C C . ALA A 1 307 ? -9.352 -3.638 15.459 1.00 89.75 307 ALA A C 1
ATOM 2276 O O . ALA A 1 307 ? -10.114 -3.569 14.499 1.00 89.75 307 ALA A O 1
ATOM 2277 N N . LEU A 1 308 ? -8.038 -3.559 15.295 1.00 90.19 308 LEU A N 1
ATOM 2278 C CA . LEU A 1 308 ? -7.379 -3.462 13.996 1.00 90.19 308 LEU A CA 1
ATOM 2279 C C . LEU A 1 308 ? -7.013 -4.872 13.533 1.00 90.19 308 LEU A C 1
ATOM 2281 O O . LEU A 1 308 ? -6.129 -5.503 14.117 1.00 90.19 308 LEU A O 1
ATOM 2285 N N . ILE A 1 309 ? -7.695 -5.357 12.498 1.00 86.06 309 ILE A N 1
ATOM 2286 C CA . ILE A 1 309 ? -7.563 -6.725 11.983 1.00 86.06 309 ILE A CA 1
ATOM 2287 C C . ILE A 1 309 ? -6.928 -6.738 10.597 1.00 86.06 309 ILE A C 1
ATOM 2289 O O . ILE A 1 309 ? -7.072 -5.795 9.814 1.00 86.06 309 ILE A O 1
ATOM 2293 N N . ARG A 1 310 ? -6.233 -7.825 10.276 1.00 82.44 310 ARG A N 1
ATOM 2294 C CA . ARG A 1 310 ? -5.775 -8.087 8.912 1.00 82.44 310 ARG A CA 1
ATOM 2295 C C . ARG A 1 310 ? -6.859 -8.839 8.135 1.00 82.44 310 ARG A C 1
ATOM 2297 O O . ARG A 1 310 ? -7.714 -9.464 8.766 1.00 82.44 310 ARG A O 1
ATOM 2304 N N . PRO A 1 311 ? -6.865 -8.783 6.793 1.00 72.12 311 PRO A N 1
ATOM 2305 C CA . PRO A 1 311 ? -7.833 -9.521 5.985 1.00 72.12 311 PRO A CA 1
ATOM 2306 C C . PRO A 1 311 ? -7.904 -11.013 6.282 1.00 72.12 311 PRO A C 1
ATOM 2308 O O . PRO A 1 311 ? -8.991 -11.580 6.262 1.00 72.12 311 PRO A O 1
ATOM 2311 N N . GLU A 1 312 ? -6.776 -11.614 6.636 1.00 70.56 312 GLU A N 1
ATOM 2312 C CA . GLU A 1 312 ? -6.662 -13.042 6.917 1.00 70.56 312 GLU A CA 1
ATOM 2313 C C . GLU A 1 312 ? -7.197 -13.408 8.317 1.00 70.56 312 GLU A C 1
ATOM 2315 O O . GLU A 1 312 ? -7.485 -14.568 8.586 1.00 70.56 312 GLU A O 1
ATOM 2320 N N . ASP A 1 313 ? -7.385 -12.421 9.202 1.00 72.12 313 ASP A N 1
ATOM 2321 C CA . ASP A 1 313 ? -7.862 -12.605 10.581 1.00 72.12 313 ASP A CA 1
ATOM 2322 C C . ASP A 1 313 ? -9.392 -12.442 10.715 1.00 72.12 313 ASP A C 1
ATOM 2324 O O . ASP A 1 313 ? -9.912 -12.301 11.827 1.00 72.12 313 ASP A O 1
ATOM 2328 N N . ARG A 1 314 ? -10.138 -12.429 9.600 1.00 69.19 314 ARG A N 1
ATOM 2329 C CA . ARG A 1 314 ? -11.597 -12.199 9.595 1.00 69.19 314 ARG A CA 1
ATOM 2330 C C . ARG A 1 314 ? -12.375 -13.221 10.423 1.00 69.19 314 ARG A C 1
ATOM 2332 O O . ARG A 1 314 ? -13.319 -12.840 11.115 1.00 69.19 314 ARG A O 1
ATOM 2339 N N . ASP A 1 315 ? -11.929 -14.471 10.446 1.00 68.56 315 ASP A N 1
ATOM 2340 C CA . ASP A 1 315 ? -12.565 -15.541 11.224 1.00 68.56 315 ASP A CA 1
ATOM 2341 C C . ASP A 1 315 ? -12.518 -15.284 12.743 1.00 68.56 315 ASP A C 1
ATOM 2343 O O . ASP A 1 315 ? -13.282 -15.860 13.517 1.00 68.56 315 ASP A O 1
ATOM 2347 N N . HIS A 1 316 ? -11.658 -14.367 13.202 1.00 72.19 316 HIS A N 1
ATOM 2348 C CA . HIS A 1 316 ? -11.537 -13.997 14.610 1.00 72.19 316 HIS A CA 1
ATOM 2349 C C . HIS A 1 316 ? -12.480 -12.859 15.045 1.00 72.19 316 HIS A C 1
ATOM 2351 O O . HIS A 1 316 ? -12.507 -12.521 16.232 1.00 72.19 316 HIS A O 1
ATOM 2357 N N . ILE A 1 317 ? -13.282 -12.277 14.142 1.00 74.50 317 ILE A N 1
ATOM 2358 C CA . ILE A 1 317 ? -14.172 -11.140 14.455 1.00 74.50 317 ILE A CA 1
ATOM 2359 C C . ILE A 1 317 ? -15.189 -11.488 15.552 1.00 74.50 317 ILE A C 1
ATOM 2361 O O . ILE A 1 317 ? -15.411 -10.686 16.463 1.00 74.50 317 ILE A O 1
ATOM 2365 N N . GLU A 1 318 ? -15.785 -12.683 15.511 1.00 76.06 318 GLU A N 1
ATOM 2366 C CA . GLU A 1 318 ? -16.740 -13.119 16.541 1.00 76.06 318 GLU A CA 1
ATOM 2367 C C . GLU A 1 318 ? -16.086 -13.201 17.924 1.00 76.06 318 GLU A C 1
ATOM 2369 O O . GLU A 1 318 ? -16.651 -12.748 18.923 1.00 76.06 318 GLU A O 1
ATOM 2374 N N . ASN A 1 319 ? -14.850 -13.701 17.975 1.00 79.50 319 ASN A N 1
ATOM 2375 C CA . ASN A 1 319 ? -14.071 -13.776 19.204 1.00 79.50 319 ASN A CA 1
ATOM 2376 C C . ASN A 1 319 ? -13.719 -12.372 19.727 1.00 79.50 319 ASN A C 1
ATOM 2378 O O . ASN A 1 319 ? -13.812 -12.116 20.925 1.00 79.50 319 ASN A O 1
ATOM 2382 N N . LEU A 1 320 ? -13.372 -11.423 18.853 1.00 79.69 320 LEU A N 1
ATOM 2383 C CA . LEU A 1 320 ? -13.108 -10.034 19.254 1.00 79.69 320 LEU A CA 1
ATOM 2384 C C . LEU A 1 320 ? -14.345 -9.383 19.890 1.00 79.69 320 LEU A C 1
ATOM 2386 O O . LEU A 1 320 ? -14.238 -8.765 20.952 1.00 79.69 320 LEU A O 1
ATOM 2390 N N . ARG A 1 321 ? -15.536 -9.599 19.315 1.00 78.50 321 ARG A N 1
ATOM 2391 C CA . ARG A 1 321 ? -16.805 -9.135 19.907 1.00 78.50 321 ARG A CA 1
ATOM 2392 C C . ARG A 1 321 ? -17.068 -9.776 21.268 1.00 78.50 321 ARG A C 1
ATOM 2394 O O . ARG A 1 321 ? -17.370 -9.070 22.228 1.00 78.50 321 ARG A O 1
ATOM 2401 N N . ALA A 1 322 ? -16.879 -11.092 21.386 1.00 75.19 322 ALA A N 1
ATOM 2402 C CA . ALA A 1 322 ? -17.026 -11.808 22.657 1.00 75.19 322 ALA A CA 1
ATOM 2403 C C . ALA A 1 322 ? -16.046 -11.317 23.745 1.00 75.19 322 ALA A C 1
ATOM 2405 O O . ALA A 1 322 ? -16.303 -11.474 24.941 1.00 75.19 322 ALA A O 1
ATOM 2406 N N . ASN A 1 323 ? -14.931 -10.698 23.347 1.00 75.56 323 ASN A N 1
ATOM 2407 C CA . ASN A 1 323 ? -13.942 -10.111 24.248 1.00 75.56 323 ASN A CA 1
ATOM 2408 C C . ASN A 1 323 ? -14.121 -8.599 24.484 1.00 75.56 323 ASN A C 1
ATOM 2410 O O . ASN A 1 323 ? -13.258 -7.987 25.110 1.00 75.56 323 ASN A O 1
ATOM 2414 N N . GLY A 1 324 ? -15.251 -8.013 24.071 1.00 71.25 324 GLY A N 1
ATOM 2415 C CA . GLY A 1 324 ? -15.620 -6.634 24.405 1.00 71.25 324 GLY A CA 1
ATOM 2416 C C . GLY A 1 324 ? -15.188 -5.577 23.387 1.00 71.25 324 GLY A C 1
ATOM 2417 O O . GLY A 1 324 ? -15.244 -4.388 23.697 1.00 71.25 324 GLY A O 1
ATOM 2418 N N . CYS A 1 325 ? -14.771 -5.970 22.179 1.00 82.75 325 CYS A N 1
ATOM 2419 C CA . CYS A 1 325 ? -14.542 -5.017 21.094 1.00 82.75 325 CYS A CA 1
ATOM 2420 C C . CYS A 1 325 ? -15.879 -4.520 20.519 1.00 82.75 325 CYS A C 1
ATOM 2422 O O . CYS A 1 325 ? -16.724 -5.313 20.106 1.00 82.75 325 CYS A O 1
ATOM 2424 N N . ALA A 1 326 ? -16.042 -3.199 20.459 1.00 82.31 326 ALA A N 1
ATOM 2425 C CA . ALA A 1 326 ? -17.218 -2.520 19.918 1.00 82.31 326 ALA A CA 1
ATOM 2426 C C . ALA A 1 326 ? -17.246 -2.513 18.379 1.00 82.31 326 ALA A C 1
ATOM 2428 O O . ALA A 1 326 ? -18.302 -2.355 17.773 1.00 82.31 326 ALA A O 1
ATOM 2429 N N . GLY A 1 327 ? -16.094 -2.694 17.731 1.00 83.81 327 GLY A N 1
ATOM 2430 C CA . GLY A 1 327 ? -15.991 -2.748 16.278 1.00 83.81 327 GLY A CA 1
ATOM 2431 C C . GLY A 1 327 ? -14.610 -3.184 15.809 1.00 83.81 327 GLY A C 1
ATOM 2432 O O . GLY A 1 327 ? -13.752 -3.541 16.618 1.00 83.81 327 GLY A O 1
ATOM 2433 N N . TYR A 1 328 ? -14.396 -3.139 14.496 1.00 85.12 328 TYR A N 1
ATOM 2434 C CA . TYR A 1 328 ? -13.098 -3.420 13.893 1.00 85.12 328 TYR A CA 1
ATOM 2435 C C . TYR A 1 328 ? -12.804 -2.512 12.691 1.00 85.12 328 TYR A C 1
ATOM 2437 O O . TYR A 1 328 ? -13.716 -1.936 12.091 1.00 85.12 328 TYR A O 1
ATOM 2445 N N . LEU A 1 329 ? -11.522 -2.408 12.340 1.00 84.75 329 LEU A N 1
ATOM 2446 C CA . LEU A 1 329 ? -11.014 -1.779 11.123 1.00 84.75 329 LEU A CA 1
ATOM 2447 C C . LEU A 1 329 ? -10.015 -2.707 10.438 1.00 84.75 329 LEU A C 1
ATOM 2449 O O . LEU A 1 329 ? -9.195 -3.352 11.091 1.00 84.75 329 LEU A O 1
ATOM 2453 N N . MET A 1 330 ? -10.082 -2.739 9.113 1.00 82.12 330 MET A N 1
ATOM 2454 C CA . MET A 1 330 ? -9.170 -3.516 8.282 1.00 82.12 330 MET A CA 1
ATOM 2455 C C . MET A 1 330 ? -7.838 -2.788 8.120 1.00 82.12 330 MET A C 1
ATOM 2457 O O . MET A 1 330 ? -7.795 -1.559 8.056 1.00 82.12 330 MET A O 1
ATOM 2461 N N . ARG A 1 331 ? -6.758 -3.559 8.020 1.00 84.88 331 ARG A N 1
ATOM 2462 C CA . ARG A 1 331 ? -5.412 -3.071 7.714 1.00 84.88 331 ARG A CA 1
ATOM 2463 C C . ARG A 1 331 ? -5.078 -3.338 6.240 1.00 84.88 331 ARG A C 1
ATOM 2465 O O . ARG A 1 331 ? -5.416 -4.422 5.766 1.00 84.88 331 ARG A O 1
ATOM 2472 N N . PRO A 1 332 ? -4.386 -2.418 5.545 1.00 83.56 332 PRO A N 1
ATOM 2473 C CA . PRO A 1 332 ? -3.972 -1.079 5.988 1.00 83.56 332 PRO A CA 1
ATOM 2474 C C . PRO A 1 332 ? -5.181 -0.148 6.203 1.00 83.56 332 PRO A C 1
ATOM 2476 O O . PRO A 1 332 ? -6.149 -0.189 5.451 1.00 83.56 332 PRO A O 1
ATOM 2479 N N . VAL A 1 333 ? -5.145 0.667 7.263 1.00 86.12 333 VAL A N 1
ATOM 2480 C CA . VAL A 1 333 ? -6.309 1.470 7.681 1.00 86.12 333 VAL A CA 1
ATOM 2481 C C . VAL A 1 333 ? -6.556 2.604 6.690 1.00 86.12 333 VAL A C 1
ATOM 2483 O O . VAL A 1 333 ? -5.648 3.378 6.399 1.00 86.12 333 VAL A O 1
ATOM 2486 N N . ARG A 1 334 ? -7.797 2.724 6.209 1.00 84.69 334 ARG A N 1
ATOM 2487 C CA . ARG A 1 334 ? -8.257 3.857 5.397 1.00 84.69 334 ARG A CA 1
ATOM 2488 C C . ARG A 1 334 ? -8.802 4.970 6.288 1.00 84.69 334 ARG A C 1
ATOM 2490 O O . ARG A 1 334 ? -9.569 4.701 7.214 1.00 84.69 334 ARG A O 1
ATOM 2497 N N . GLU A 1 335 ? -8.481 6.218 5.951 1.00 83.62 335 GLU A N 1
ATOM 2498 C CA . GLU A 1 335 ? -8.951 7.405 6.679 1.00 83.62 335 GLU A CA 1
ATOM 2499 C C . GLU A 1 335 ? -10.485 7.464 6.747 1.00 83.62 335 GLU A C 1
ATOM 2501 O O . GLU A 1 335 ? -11.044 7.589 7.833 1.00 83.62 335 GLU A O 1
ATOM 2506 N N . ALA A 1 336 ? -11.175 7.272 5.617 1.00 80.94 336 ALA A N 1
ATOM 2507 C CA . ALA A 1 336 ? -12.639 7.290 5.564 1.00 80.94 336 ALA A CA 1
ATOM 2508 C C . ALA A 1 336 ? -13.277 6.261 6.516 1.00 80.94 336 ALA A C 1
ATOM 2510 O O . ALA A 1 336 ? -14.199 6.590 7.261 1.00 80.94 336 ALA A O 1
ATOM 2511 N N . SER A 1 337 ? -12.743 5.034 6.547 1.00 82.62 337 SER A N 1
ATOM 2512 C CA . SER A 1 337 ? -13.230 3.972 7.435 1.00 82.62 337 SER A CA 1
ATOM 2513 C C . SER A 1 337 ? -12.975 4.296 8.905 1.00 82.62 337 SER A C 1
ATOM 2515 O O . SER A 1 337 ? -13.831 4.037 9.751 1.00 82.62 337 SER A O 1
ATOM 2517 N N . LEU A 1 338 ? -11.816 4.880 9.225 1.00 85.88 338 LEU A N 1
ATOM 2518 C CA . LEU A 1 338 ? -11.517 5.330 10.580 1.00 85.88 338 LEU A CA 1
ATOM 2519 C C . LEU A 1 338 ? -12.514 6.407 11.029 1.00 85.88 338 LEU A C 1
ATOM 2521 O O . LEU A 1 338 ? -13.103 6.274 12.101 1.00 85.88 338 LEU A O 1
ATOM 2525 N N . MET A 1 339 ? -12.747 7.431 10.205 1.00 83.94 339 MET A N 1
ATOM 2526 C CA . MET A 1 339 ? -13.650 8.536 10.543 1.00 83.94 339 MET A CA 1
ATOM 2527 C C . MET A 1 339 ? -15.094 8.074 10.731 1.00 83.94 339 MET A C 1
ATOM 2529 O O . MET A 1 339 ? -15.737 8.471 11.704 1.00 83.94 339 MET A O 1
ATOM 2533 N N . GLU A 1 340 ? -15.586 7.183 9.867 1.00 80.62 340 GLU A N 1
ATOM 2534 C CA . GLU A 1 340 ? -16.917 6.584 10.010 1.00 80.62 340 GLU A CA 1
ATOM 2535 C C . GLU A 1 340 ? -17.067 5.892 11.375 1.00 80.62 340 GLU A C 1
ATOM 2537 O O . GLU A 1 340 ? -18.022 6.143 12.115 1.00 80.62 340 GLU A O 1
ATOM 2542 N N . ARG A 1 341 ? -16.083 5.074 11.772 1.00 81.19 341 ARG A N 1
ATOM 2543 C CA . ARG A 1 341 ? -16.129 4.362 13.058 1.00 81.19 341 ARG A CA 1
ATOM 2544 C C . ARG A 1 341 ? -15.986 5.294 14.259 1.00 81.19 341 ARG A C 1
ATOM 2546 O O . ARG A 1 341 ? -16.658 5.096 15.277 1.00 81.19 341 ARG A O 1
ATOM 2553 N N . LEU A 1 342 ? -15.154 6.327 14.155 1.00 82.62 342 LEU A N 1
ATOM 2554 C CA . LEU A 1 342 ? -14.999 7.320 15.214 1.00 82.62 342 LEU A CA 1
ATOM 2555 C C . LEU A 1 342 ? -16.272 8.153 15.404 1.00 82.62 342 LEU A C 1
ATOM 2557 O O . LEU A 1 342 ? -16.618 8.435 16.551 1.00 82.62 342 LEU A O 1
ATOM 2561 N N . ALA A 1 343 ? -17.010 8.485 14.342 1.00 76.69 343 ALA A N 1
ATOM 2562 C CA . ALA A 1 343 ? -18.255 9.251 14.431 1.00 76.69 343 ALA A CA 1
ATOM 2563 C C . ALA A 1 343 ? -19.363 8.490 15.185 1.00 76.69 343 ALA A C 1
ATOM 2565 O O . ALA A 1 343 ? -20.039 9.056 16.045 1.00 76.69 343 ALA A O 1
ATOM 2566 N N . VAL A 1 344 ? -19.494 7.187 14.928 1.00 68.38 344 VAL A N 1
ATOM 2567 C CA . VAL A 1 344 ? -20.567 6.329 15.466 1.00 68.38 344 VAL A CA 1
ATOM 2568 C C . VAL A 1 344 ? -20.406 6.004 16.960 1.00 68.38 344 VAL A C 1
ATOM 2570 O O . VAL A 1 344 ? -21.387 5.765 17.662 1.00 68.38 344 VAL A O 1
ATOM 2573 N N . SER A 1 345 ? -19.182 6.059 17.489 1.00 57.16 345 SER A N 1
ATOM 2574 C CA . SER A 1 345 ? -18.822 5.550 18.826 1.00 57.16 345 SER A CA 1
ATOM 2575 C C . SER A 1 345 ? -19.296 6.414 20.020 1.00 57.16 345 SER A C 1
ATOM 2577 O O . SER A 1 345 ? -18.558 6.592 20.982 1.00 57.16 345 SER A O 1
ATOM 2579 N N . GLY A 1 346 ? -20.475 7.040 19.941 1.00 45.91 346 GLY A N 1
ATOM 2580 C CA . GLY A 1 346 ? -21.119 7.821 21.015 1.00 45.91 346 GLY A CA 1
ATOM 2581 C C . GLY A 1 346 ? -22.557 7.389 21.346 1.00 45.91 346 GLY A C 1
ATOM 2582 O O . GLY A 1 346 ? -23.162 7.943 22.259 1.00 45.91 346 GLY A O 1
ATOM 2583 N N . SER A 1 347 ? -23.103 6.400 20.635 1.00 35.16 347 SER A N 1
ATOM 2584 C CA . SER A 1 347 ? -24.409 5.800 20.909 1.00 35.16 347 SER A CA 1
ATOM 2585 C C . SER A 1 347 ? -24.201 4.355 21.352 1.00 35.16 347 SER A C 1
ATOM 2587 O O . SER A 1 347 ? -23.646 3.553 20.610 1.00 35.16 347 SER A O 1
ATOM 2589 N N . ALA A 1 348 ? -24.670 4.002 22.550 1.00 32.59 348 ALA A N 1
ATOM 2590 C CA . ALA A 1 348 ? -24.765 2.612 23.010 1.00 32.59 348 ALA A CA 1
ATOM 2591 C C . ALA A 1 348 ? -25.896 1.822 22.305 1.00 32.59 348 ALA A C 1
ATOM 2593 O O . ALA A 1 348 ? -26.356 0.802 22.810 1.00 32.59 348 ALA A O 1
ATOM 2594 N N . ALA A 1 349 ? -26.353 2.298 21.149 1.00 28.75 349 ALA A N 1
ATOM 2595 C CA . ALA A 1 349 ? -27.243 1.604 20.238 1.00 28.75 349 ALA A CA 1
ATOM 2596 C C . ALA A 1 349 ? -26.601 1.619 18.848 1.00 28.75 349 ALA A C 1
ATOM 2598 O O . ALA A 1 349 ? -26.100 2.664 18.426 1.00 28.75 349 ALA A O 1
ATOM 2599 N N . GLU A 1 350 ? -26.612 0.437 18.232 1.00 29.52 350 GLU A N 1
ATOM 2600 C CA . GLU A 1 350 ? -26.195 0.049 16.879 1.00 29.52 350 GLU A CA 1
ATOM 2601 C C . GLU A 1 350 ? -26.045 1.189 15.861 1.00 29.52 350 GLU A C 1
ATOM 2603 O O . GLU A 1 350 ? -26.832 2.134 15.793 1.00 29.52 350 GLU A O 1
ATOM 2608 N N . PRO A 1 351 ? -25.044 1.036 14.993 1.00 29.11 351 PRO A N 1
ATOM 2609 C CA . PRO A 1 351 ? -25.325 0.403 13.715 1.00 29.11 351 PRO A CA 1
ATOM 2610 C C . PRO A 1 351 ? -24.482 -0.865 13.566 1.00 29.11 351 PRO A C 1
ATOM 2612 O O . PRO A 1 351 ? -23.262 -0.850 13.773 1.00 29.11 351 PRO A O 1
ATOM 2615 N N . GLU A 1 352 ? -25.126 -1.957 13.143 1.00 30.62 352 GLU A N 1
ATOM 2616 C CA . GLU A 1 352 ? -24.484 -2.951 12.280 1.00 30.62 352 GLU A CA 1
ATOM 2617 C C . GLU A 1 352 ? -23.560 -2.220 11.305 1.00 30.62 352 GLU A C 1
ATOM 2619 O O . GLU A 1 352 ? -23.868 -1.103 10.889 1.00 30.62 352 GLU A O 1
ATOM 2624 N N . ALA A 1 353 ? -22.402 -2.804 10.984 1.00 28.78 353 ALA A N 1
ATOM 2625 C CA . ALA A 1 353 ? -21.563 -2.276 9.919 1.00 28.78 353 ALA A CA 1
ATOM 2626 C C . ALA A 1 353 ? -22.474 -1.840 8.774 1.00 28.78 353 ALA A C 1
ATOM 2628 O O . ALA A 1 353 ? -23.206 -2.672 8.248 1.00 28.78 353 ALA A O 1
ATOM 2629 N N . THR A 1 354 ? -22.488 -0.540 8.482 1.00 28.05 354 THR A N 1
ATOM 2630 C CA . THR A 1 354 ? -23.192 0.023 7.349 1.00 28.05 354 THR A CA 1
ATOM 2631 C C . THR A 1 354 ? -22.565 -0.625 6.118 1.00 28.05 354 THR A C 1
ATOM 2633 O O . THR A 1 354 ? -21.667 -0.084 5.482 1.00 28.05 354 THR A O 1
ATOM 2636 N N . GLU A 1 355 ? -23.051 -1.814 5.749 1.00 31.56 355 GLU A N 1
ATOM 2637 C CA . GLU A 1 355 ? -23.495 -2.012 4.388 1.00 31.56 355 GLU A CA 1
ATOM 2638 C C . GLU A 1 355 ? -24.258 -0.740 4.076 1.00 31.56 355 GLU A C 1
ATOM 2640 O O . GLU A 1 355 ? -25.294 -0.460 4.674 1.00 31.56 355 GLU A O 1
ATOM 2645 N N . GLN A 1 356 ? -23.659 0.116 3.261 1.00 27.61 356 GLN A N 1
ATOM 2646 C CA . GLN A 1 356 ? -24.315 1.314 2.795 1.00 27.61 356 GLN A CA 1
ATOM 2647 C C . GLN A 1 356 ? -25.578 0.864 2.056 1.00 27.61 356 GLN A C 1
ATOM 2649 O O . GLN A 1 356 ? -25.556 0.651 0.854 1.00 27.61 356 GLN A O 1
ATOM 2654 N N . THR A 1 357 ? -26.698 0.710 2.750 1.00 25.95 357 THR A N 1
ATOM 2655 C CA . THR A 1 357 ? -28.034 0.885 2.192 1.00 25.95 357 THR A CA 1
ATOM 2656 C C . THR A 1 357 ? -28.294 2.388 2.138 1.00 25.95 357 THR A C 1
ATOM 2658 O O . THR A 1 357 ? -29.279 2.897 2.663 1.00 25.95 357 THR A O 1
ATOM 2661 N N . GLY A 1 358 ? -27.363 3.132 1.535 1.00 26.89 358 GLY A N 1
ATOM 2662 C CA . GLY A 1 358 ? -27.752 4.319 0.805 1.00 26.89 358 GLY A CA 1
ATOM 2663 C C . GLY A 1 358 ? -28.479 3.799 -0.421 1.00 26.89 358 GLY A C 1
ATOM 2664 O O . GLY A 1 358 ? -28.015 2.849 -1.048 1.00 26.89 358 GLY A O 1
ATOM 2665 N N . GLN A 1 359 ? -29.640 4.360 -0.734 1.00 29.00 359 GLN A N 1
ATOM 2666 C CA . GLN A 1 359 ? -30.222 4.208 -2.060 1.00 29.00 359 GLN A CA 1
ATOM 2667 C C . GLN A 1 359 ? -29.158 4.647 -3.063 1.00 29.00 359 GLN A C 1
ATOM 2669 O O . GLN A 1 359 ? -28.948 5.840 -3.274 1.00 29.00 359 GLN A O 1
ATOM 2674 N N . PHE A 1 360 ? -28.421 3.689 -3.615 1.00 33.47 360 PHE A N 1
ATOM 2675 C CA . PHE A 1 360 ? -27.519 3.987 -4.693 1.00 33.47 360 PHE A CA 1
ATOM 2676 C C . PHE A 1 360 ? -28.398 4.248 -5.908 1.00 33.47 360 PHE A C 1
ATOM 2678 O O . PHE A 1 360 ? -29.160 3.390 -6.353 1.00 33.47 360 PHE A O 1
ATOM 2685 N N . GLU A 1 361 ? -28.255 5.426 -6.503 1.00 43.75 361 GLU A N 1
ATOM 2686 C CA . GLU A 1 361 ? -28.700 5.623 -7.881 1.00 43.75 361 GLU A CA 1
ATOM 2687 C C . GLU A 1 361 ? -27.884 4.738 -8.861 1.00 43.75 361 GLU A C 1
ATOM 2689 O O . GLU A 1 361 ? -28.190 4.687 -10.053 1.00 43.75 361 GLU A O 1
ATOM 2694 N N . THR A 1 362 ? -26.904 3.968 -8.363 1.00 57.62 362 THR A N 1
ATOM 2695 C CA . THR A 1 362 ? -25.880 3.213 -9.092 1.00 57.62 362 THR A CA 1
ATOM 2696 C C . THR A 1 362 ? -25.728 1.758 -8.591 1.00 57.62 362 THR A C 1
ATOM 2698 O O . THR A 1 362 ? -25.734 1.486 -7.401 1.00 57.62 362 THR A O 1
ATOM 2701 N N . GLY A 1 363 ? -25.613 0.775 -9.491 1.00 75.75 363 GLY A N 1
ATOM 2702 C CA . GLY A 1 363 ? -25.582 -0.648 -9.090 1.00 75.75 363 GLY A CA 1
ATOM 2703 C C . GLY A 1 363 ? -24.270 -1.122 -8.433 1.00 75.75 363 GLY A C 1
ATOM 2704 O O . GLY A 1 363 ? -23.199 -0.603 -8.754 1.00 75.75 363 GLY A O 1
ATOM 2705 N N . ARG A 1 364 ? -24.348 -2.138 -7.562 1.00 85.69 364 ARG A N 1
ATOM 2706 C CA . ARG A 1 364 ? -23.232 -2.935 -7.022 1.00 85.69 364 ARG A CA 1
ATOM 2707 C C . ARG A 1 364 ? -22.887 -4.077 -7.976 1.00 85.69 364 ARG A C 1
ATOM 2709 O O . ARG A 1 364 ? -23.739 -4.909 -8.289 1.00 85.69 364 ARG A O 1
ATOM 2716 N N . ILE A 1 365 ? -21.632 -4.144 -8.405 1.00 90.50 365 ILE A N 1
ATOM 2717 C CA . ILE A 1 365 ? -21.165 -5.081 -9.429 1.00 90.50 365 ILE A CA 1
ATOM 2718 C C . ILE A 1 365 ? -20.064 -5.964 -8.860 1.00 90.50 365 ILE A C 1
ATOM 2720 O O . ILE A 1 365 ? -19.086 -5.464 -8.306 1.00 90.50 365 ILE A O 1
ATOM 2724 N N . LEU A 1 366 ? -20.194 -7.273 -9.047 1.00 92.31 366 LEU A N 1
ATOM 2725 C CA . LEU A 1 366 ? -19.106 -8.218 -8.813 1.00 92.31 366 LEU A CA 1
ATOM 2726 C C . LEU A 1 366 ? -18.380 -8.494 -10.131 1.00 92.31 366 LEU A C 1
ATOM 2728 O O . LEU A 1 366 ? -19.022 -8.808 -11.131 1.00 92.31 366 LEU A O 1
ATOM 2732 N N . ILE A 1 367 ? -17.055 -8.400 -10.128 1.00 92.12 367 ILE A N 1
ATOM 2733 C CA . ILE A 1 367 ? -16.188 -8.676 -11.273 1.00 92.12 367 ILE A CA 1
ATOM 2734 C C . ILE A 1 367 ? -15.277 -9.842 -10.901 1.00 92.12 367 ILE A C 1
ATOM 2736 O O . ILE A 1 367 ? -14.321 -9.667 -10.149 1.00 92.12 367 ILE A O 1
ATOM 2740 N N . ALA A 1 368 ? -15.579 -11.026 -11.417 1.00 90.50 368 ALA A N 1
ATOM 2741 C CA . ALA A 1 368 ? -14.764 -12.216 -11.237 1.00 90.50 368 ALA A CA 1
ATOM 2742 C C . ALA A 1 368 ? -13.879 -12.423 -12.475 1.00 90.50 368 ALA A C 1
ATOM 2744 O O . ALA A 1 368 ? -14.383 -12.809 -13.530 1.00 90.50 368 ALA A O 1
ATOM 2745 N N . ASP A 1 369 ? -12.587 -12.109 -12.367 1.00 83.19 369 ASP A N 1
ATOM 2746 C CA . ASP A 1 369 ? -11.586 -12.285 -13.428 1.00 83.19 369 ASP A CA 1
ATOM 2747 C C . ASP A 1 369 ? -10.225 -12.564 -12.771 1.00 83.19 369 ASP A C 1
ATOM 2749 O O . ASP A 1 369 ? -9.786 -11.834 -11.880 1.00 83.19 369 ASP A O 1
ATOM 2753 N N . ASP A 1 370 ? -9.560 -13.634 -13.202 1.00 74.88 370 ASP A N 1
ATOM 2754 C CA . ASP A 1 370 ? -8.286 -14.088 -12.634 1.00 74.88 370 ASP A CA 1
ATOM 2755 C C . ASP A 1 370 ? -7.103 -13.195 -13.031 1.00 74.88 370 ASP A C 1
ATOM 2757 O O . ASP A 1 370 ? -6.034 -13.215 -12.411 1.00 74.88 370 ASP A O 1
ATOM 2761 N N . ASN A 1 371 ? -7.297 -12.357 -14.047 1.00 76.44 371 ASN A N 1
ATOM 2762 C CA . ASN A 1 371 ? -6.341 -11.358 -14.456 1.00 76.44 371 ASN A CA 1
ATOM 2763 C C . ASN A 1 371 ? -6.632 -10.027 -13.755 1.00 76.44 371 ASN A C 1
ATOM 2765 O O . ASN A 1 371 ? -7.488 -9.238 -14.164 1.00 76.44 371 ASN A O 1
ATOM 2769 N N . ALA A 1 372 ? -5.813 -9.725 -12.747 1.00 60.66 372 ALA A N 1
ATOM 2770 C CA . ALA A 1 372 ? -5.893 -8.494 -11.964 1.00 60.66 372 ALA A CA 1
ATOM 2771 C C . ALA A 1 372 ? -5.907 -7.203 -12.812 1.00 60.66 372 ALA A C 1
ATOM 2773 O O . ALA A 1 372 ? -6.498 -6.209 -12.397 1.00 60.66 372 ALA A O 1
ATOM 2774 N N . VAL A 1 373 ? -5.298 -7.196 -14.007 1.00 60.38 373 VAL A N 1
ATOM 2775 C CA . VAL A 1 373 ? -5.320 -6.032 -14.911 1.00 60.38 373 VAL A CA 1
ATOM 2776 C C . VAL A 1 373 ? -6.697 -5.856 -15.555 1.00 60.38 373 VAL A C 1
ATOM 2778 O O . VAL A 1 373 ? -7.190 -4.730 -15.637 1.00 60.38 373 VAL A O 1
ATOM 2781 N N . ASN A 1 374 ? -7.343 -6.948 -15.975 1.00 69.44 374 ASN A N 1
ATOM 2782 C CA . ASN A 1 374 ? -8.697 -6.910 -16.534 1.00 69.44 374 ASN A CA 1
ATOM 2783 C C . ASN A 1 374 ? -9.710 -6.499 -15.466 1.00 69.44 374 ASN A C 1
ATOM 2785 O O . ASN A 1 374 ? -10.526 -5.610 -15.707 1.00 69.44 374 ASN A O 1
ATOM 2789 N N . ALA A 1 375 ? -9.608 -7.103 -14.277 1.00 70.62 375 ALA A N 1
ATOM 2790 C CA . ALA A 1 375 ? -10.435 -6.758 -13.129 1.00 70.62 375 ALA A CA 1
ATOM 2791 C C . ALA A 1 375 ? -10.284 -5.271 -12.766 1.00 70.62 375 ALA A C 1
ATOM 2793 O O . ALA A 1 375 ? -11.285 -4.580 -12.578 1.00 70.62 375 ALA A O 1
ATOM 2794 N N . LEU A 1 376 ? -9.053 -4.743 -12.753 1.00 62.88 376 LEU A N 1
ATOM 2795 C CA . LEU A 1 376 ? -8.777 -3.329 -12.483 1.00 62.88 376 LEU A CA 1
ATOM 2796 C C . LEU A 1 376 ? -9.345 -2.401 -13.566 1.00 62.88 376 LEU A C 1
ATOM 2798 O O . LEU A 1 376 ? -9.959 -1.388 -13.237 1.00 62.88 376 LEU A O 1
ATOM 2802 N N . LEU A 1 377 ? -9.167 -2.725 -14.850 1.00 68.62 377 LEU A N 1
ATOM 2803 C CA . LEU A 1 377 ? -9.693 -1.907 -15.946 1.00 68.62 377 LEU A CA 1
ATOM 2804 C C . LEU A 1 377 ? -11.225 -1.880 -15.930 1.00 68.62 377 LEU A C 1
ATOM 2806 O O . LEU A 1 377 ? -11.822 -0.808 -16.038 1.00 68.62 377 LEU A O 1
ATOM 2810 N N . ALA A 1 378 ? -11.854 -3.039 -15.733 1.00 74.31 378 ALA A N 1
ATOM 2811 C CA . ALA A 1 378 ? -13.299 -3.145 -15.614 1.00 74.31 378 ALA A CA 1
ATOM 2812 C C . ALA A 1 378 ? -13.824 -2.360 -14.402 1.00 74.31 378 ALA A C 1
ATOM 2814 O O . ALA A 1 378 ? -14.771 -1.586 -14.539 1.00 74.31 378 ALA A O 1
ATOM 2815 N N . THR A 1 379 ? -13.143 -2.475 -13.258 1.00 73.62 379 THR A N 1
ATOM 2816 C CA . THR A 1 379 ? -13.429 -1.704 -12.039 1.00 73.62 379 THR A CA 1
ATOM 2817 C C . THR A 1 379 ? -13.383 -0.205 -12.319 1.00 73.62 379 THR A C 1
ATOM 2819 O O . THR A 1 379 ? -14.372 0.487 -12.105 1.00 73.62 379 THR A O 1
ATOM 2822 N N . ARG A 1 380 ? -12.293 0.308 -12.905 1.00 69.25 380 ARG A N 1
ATOM 2823 C CA . ARG A 1 380 ? -12.131 1.750 -13.173 1.00 69.25 380 ARG A CA 1
ATOM 2824 C C . ARG A 1 380 ? -13.175 2.297 -14.145 1.00 69.25 380 ARG A C 1
ATOM 2826 O O . ARG A 1 380 ? -13.636 3.425 -13.977 1.00 69.25 380 ARG A O 1
ATOM 2833 N N . VAL A 1 381 ? -13.555 1.522 -15.162 1.00 77.00 381 VAL A N 1
ATOM 2834 C CA . VAL A 1 381 ? -14.606 1.913 -16.114 1.00 77.00 381 VAL A CA 1
ATOM 2835 C C . VAL A 1 381 ? -15.963 2.020 -15.419 1.00 77.00 381 VAL A C 1
ATOM 2837 O O . VAL A 1 381 ? -16.687 2.992 -15.641 1.00 77.00 381 VAL A O 1
ATOM 2840 N N . LEU A 1 382 ? -16.304 1.038 -14.586 1.00 82.12 382 LEU A N 1
ATOM 2841 C CA . LEU A 1 382 ? -17.609 0.941 -13.940 1.00 82.12 382 LEU A CA 1
ATOM 2842 C C . LEU A 1 382 ? -17.742 1.896 -12.745 1.00 82.12 382 LEU A C 1
ATOM 2844 O O . LEU A 1 382 ? -18.778 2.542 -12.604 1.00 82.12 382 LEU A O 1
ATOM 2848 N N . GLU A 1 383 ? -16.677 2.099 -11.970 1.00 82.12 383 GLU A N 1
ATOM 2849 C CA . GLU A 1 383 ? -16.614 3.126 -10.922 1.00 82.12 383 GLU A CA 1
ATOM 2850 C C . GLU A 1 383 ? -16.741 4.536 -11.504 1.00 82.12 383 GLU A C 1
ATOM 2852 O O . GLU A 1 383 ? -17.480 5.366 -10.976 1.00 82.12 383 GLU A O 1
ATOM 2857 N N . LYS A 1 384 ? -16.109 4.808 -12.657 1.00 71.94 384 LYS A N 1
ATOM 2858 C CA . LYS A 1 384 ? -16.289 6.080 -13.379 1.00 71.94 384 LYS A CA 1
ATOM 2859 C C . LYS A 1 384 ? -17.722 6.271 -13.891 1.00 71.94 384 LYS A C 1
ATOM 2861 O O . LYS A 1 384 ? -18.154 7.407 -14.083 1.00 71.94 384 LYS A O 1
ATOM 2866 N N . ALA A 1 385 ? -18.456 5.182 -14.118 1.00 73.12 385 ALA A N 1
ATOM 2867 C CA . ALA A 1 385 ? -19.882 5.209 -14.437 1.00 73.12 385 ALA A CA 1
ATOM 2868 C C . ALA A 1 385 ? -20.781 5.311 -13.184 1.00 73.12 385 ALA A C 1
ATOM 2870 O O . ALA A 1 385 ? -21.993 5.443 -13.327 1.00 73.12 385 ALA A O 1
ATOM 2871 N N . GLY A 1 386 ? -20.193 5.328 -11.981 1.00 76.12 386 GLY A N 1
ATOM 2872 C CA . GLY A 1 386 ? -20.867 5.533 -10.698 1.00 76.12 386 GLY A CA 1
ATOM 2873 C C . GLY A 1 386 ? -21.129 4.253 -9.900 1.00 76.12 386 GLY A C 1
ATOM 2874 O O . GLY A 1 386 ? -21.645 4.337 -8.787 1.00 76.12 386 GLY A O 1
ATOM 2875 N N . HIS A 1 387 ? -20.793 3.078 -10.433 1.00 83.50 387 HIS A N 1
ATOM 2876 C CA . HIS A 1 387 ? -21.051 1.790 -9.788 1.00 83.50 387 HIS A CA 1
ATOM 2877 C C . HIS A 1 387 ? -20.047 1.466 -8.683 1.00 83.50 387 HIS A C 1
ATOM 2879 O O . HIS A 1 387 ? -18.871 1.807 -8.778 1.00 83.50 387 HIS A O 1
ATOM 2885 N N . ALA A 1 388 ? -20.490 0.724 -7.671 1.00 80.25 388 ALA A N 1
ATOM 2886 C CA . ALA A 1 388 ? -19.592 0.142 -6.680 1.00 80.25 388 ALA A CA 1
ATOM 2887 C C . ALA A 1 388 ? -19.135 -1.238 -7.163 1.00 80.25 388 ALA A C 1
ATOM 2889 O O . ALA A 1 388 ? -19.970 -2.111 -7.399 1.00 80.25 388 ALA A O 1
ATOM 2890 N N . CYS A 1 389 ? -17.827 -1.447 -7.308 1.00 84.12 389 CYS A N 1
ATOM 2891 C CA . CYS A 1 389 ? -17.279 -2.701 -7.820 1.00 84.12 389 CYS A CA 1
ATOM 2892 C C . CYS A 1 389 ? -16.602 -3.508 -6.710 1.00 84.12 389 CYS A C 1
ATOM 2894 O O . CYS A 1 389 ? -15.867 -2.974 -5.886 1.00 84.12 389 CYS A O 1
ATOM 2896 N N . THR A 1 390 ? -16.835 -4.814 -6.701 1.00 82.25 390 THR A N 1
ATOM 2897 C CA . THR A 1 390 ? -16.077 -5.794 -5.914 1.00 82.25 390 THR A CA 1
ATOM 2898 C C . THR A 1 390 ? -15.391 -6.735 -6.890 1.00 82.25 390 THR A C 1
ATOM 2900 O O . THR A 1 390 ? -15.998 -7.117 -7.887 1.00 82.25 390 THR A O 1
ATOM 2903 N N . THR A 1 391 ? -14.133 -7.092 -6.638 1.00 81.06 391 THR A N 1
ATOM 2904 C CA . THR A 1 391 ? -13.380 -8.005 -7.508 1.00 81.06 391 THR A CA 1
ATOM 2905 C C . THR A 1 391 ? -13.177 -9.354 -6.834 1.00 81.06 391 THR A C 1
ATOM 2907 O O . THR A 1 391 ? -13.078 -9.431 -5.612 1.00 81.06 391 THR A O 1
ATOM 2910 N N . ALA A 1 392 ? -13.133 -10.404 -7.645 1.00 80.19 392 ALA A N 1
ATOM 2911 C CA . ALA A 1 392 ? -12.782 -11.758 -7.247 1.00 80.19 392 ALA A CA 1
ATOM 2912 C C . ALA A 1 392 ? -11.786 -12.318 -8.269 1.00 80.19 392 ALA A C 1
ATOM 2914 O O . ALA A 1 392 ? -12.000 -12.197 -9.475 1.00 80.19 392 ALA A O 1
ATOM 2915 N N . ALA A 1 393 ? -10.701 -12.922 -7.798 1.00 71.31 393 ALA A N 1
ATOM 2916 C CA . ALA A 1 393 ? -9.669 -13.513 -8.647 1.00 71.31 393 ALA A CA 1
ATOM 2917 C C . ALA A 1 393 ? -9.962 -14.982 -9.003 1.00 71.31 393 ALA A C 1
ATOM 2919 O O . ALA A 1 393 ? -9.283 -15.569 -9.845 1.00 71.31 393 ALA A O 1
ATOM 2920 N N . THR A 1 394 ? -10.953 -15.602 -8.355 1.00 77.56 394 THR A N 1
ATOM 2921 C CA . THR A 1 394 ? -11.361 -16.992 -8.601 1.00 77.56 394 THR A CA 1
ATOM 2922 C C . THR A 1 394 ? -12.878 -17.153 -8.514 1.00 77.56 394 THR A C 1
ATOM 2924 O O . THR A 1 394 ? -13.571 -16.343 -7.894 1.00 77.56 394 THR A O 1
ATOM 2927 N N . GLY A 1 395 ? -13.412 -18.245 -9.071 1.00 76.31 395 GLY A N 1
ATOM 2928 C CA . GLY A 1 395 ? -14.829 -18.583 -8.911 1.00 76.31 395 GLY A CA 1
ATOM 2929 C C . GLY A 1 395 ? -15.235 -18.838 -7.456 1.00 76.31 395 GLY A C 1
ATOM 2930 O O . GLY A 1 395 ? -16.374 -18.561 -7.087 1.00 76.31 395 GLY A O 1
ATOM 2931 N N . ALA A 1 396 ? -14.300 -19.298 -6.616 1.00 77.12 396 ALA A N 1
ATOM 2932 C CA . ALA A 1 396 ? -14.539 -19.543 -5.197 1.00 77.12 396 ALA A CA 1
ATOM 2933 C C . ALA A 1 396 ? -14.718 -18.225 -4.431 1.00 77.12 396 ALA A C 1
ATOM 2935 O O . ALA A 1 396 ? -15.694 -18.078 -3.700 1.00 77.12 396 ALA A O 1
ATOM 2936 N N . GLU A 1 397 ? -13.844 -17.245 -4.676 1.00 78.12 397 GLU A N 1
ATOM 2937 C CA . GLU A 1 397 ? -13.985 -15.885 -4.136 1.00 78.12 397 GLU A CA 1
ATOM 2938 C C . GLU A 1 397 ? -15.274 -15.215 -4.629 1.00 78.12 397 GLU A C 1
ATOM 2940 O O . GLU A 1 397 ? -15.947 -14.518 -3.873 1.00 78.12 397 GLU A O 1
ATOM 2945 N N . ALA A 1 398 ? -15.660 -15.451 -5.888 1.00 83.44 398 ALA A N 1
ATOM 2946 C CA . ALA A 1 398 ? -16.899 -14.914 -6.440 1.00 83.44 398 ALA A CA 1
ATOM 2947 C C . ALA A 1 398 ? -18.141 -15.518 -5.763 1.00 83.44 398 ALA A C 1
ATOM 2949 O O . ALA A 1 398 ? -19.074 -14.796 -5.414 1.00 83.44 398 ALA A O 1
ATOM 2950 N N . LEU A 1 399 ? -18.153 -16.836 -5.546 1.00 86.31 399 LEU A N 1
ATOM 2951 C CA . LEU A 1 399 ? -19.215 -17.519 -4.810 1.00 86.31 399 LEU A CA 1
ATOM 2952 C C . LEU A 1 399 ? -19.305 -17.018 -3.366 1.00 86.31 399 LEU A C 1
ATOM 2954 O O . LEU A 1 399 ? -20.401 -16.721 -2.892 1.00 86.31 399 LEU A O 1
ATOM 2958 N N . GLU A 1 400 ? -18.166 -16.914 -2.684 1.00 78.94 400 GLU A N 1
ATOM 2959 C CA . GLU A 1 400 ? -18.075 -16.393 -1.322 1.00 78.94 400 GLU A CA 1
ATOM 2960 C C . GLU A 1 400 ? -18.628 -14.962 -1.249 1.00 78.94 400 GLU A C 1
ATOM 2962 O O . GLU A 1 400 ? -19.507 -14.672 -0.436 1.00 78.94 400 GLU A O 1
ATOM 2967 N N . ALA A 1 401 ? -18.225 -14.085 -2.172 1.00 76.88 401 ALA A N 1
ATOM 2968 C CA . ALA A 1 401 ? -18.734 -12.719 -2.243 1.00 76.88 401 ALA A CA 1
ATOM 2969 C C . ALA A 1 401 ? -20.269 -12.678 -2.357 1.00 76.88 401 ALA A C 1
ATOM 2971 O O . ALA A 1 401 ? -20.919 -11.921 -1.638 1.00 76.88 401 ALA A O 1
ATOM 2972 N N . VAL A 1 402 ? -20.876 -13.515 -3.207 1.00 83.12 402 VAL A N 1
ATOM 2973 C CA . VAL A 1 402 ? -22.346 -13.577 -3.364 1.00 83.12 402 VAL A CA 1
ATOM 2974 C C . VAL A 1 402 ? -23.037 -14.206 -2.145 1.00 83.12 402 VAL A C 1
ATOM 2976 O O . VAL A 1 402 ? -24.176 -13.864 -1.808 1.00 83.12 402 VAL A O 1
ATOM 2979 N N . GLN A 1 403 ? -22.371 -15.116 -1.431 1.00 79.81 403 GLN A N 1
ATOM 2980 C CA . GLN A 1 403 ? -22.894 -15.656 -0.174 1.00 79.81 403 GLN A CA 1
ATOM 2981 C C . GLN A 1 403 ? -23.018 -14.579 0.903 1.00 79.81 403 GLN A C 1
ATOM 2983 O O . GLN A 1 403 ? -23.991 -14.613 1.658 1.00 79.81 403 GLN A O 1
ATOM 2988 N N . PHE A 1 404 ? -22.113 -13.605 0.936 1.00 68.94 404 PHE A N 1
ATOM 2989 C CA . PHE A 1 404 ? -22.062 -12.603 2.002 1.00 68.94 404 PHE A CA 1
ATOM 2990 C C . PHE A 1 404 ? -22.545 -11.209 1.601 1.00 68.94 404 PHE A C 1
ATOM 2992 O O . PHE A 1 404 ? -22.724 -10.367 2.474 1.00 68.94 404 PHE A O 1
ATOM 2999 N N . SER A 1 405 ? -22.787 -10.936 0.319 1.00 75.62 405 SER A N 1
ATOM 3000 C CA . SER A 1 405 ? -23.217 -9.614 -0.147 1.00 75.62 405 SER A CA 1
ATOM 3001 C C . SER A 1 405 ? -24.208 -9.694 -1.308 1.00 75.62 405 SER A C 1
ATOM 3003 O O . SER A 1 405 ? -24.223 -10.653 -2.079 1.00 75.62 405 SER A O 1
ATOM 3005 N N . HIS A 1 406 ? -25.054 -8.668 -1.431 1.00 82.19 406 HIS A N 1
ATOM 3006 C CA . HIS A 1 406 ? -25.945 -8.499 -2.579 1.00 82.19 406 HIS A CA 1
ATOM 3007 C C . HIS A 1 406 ? -25.247 -7.734 -3.710 1.00 82.19 406 HIS A C 1
ATOM 3009 O O . HIS A 1 406 ? -24.633 -6.687 -3.474 1.00 82.19 406 HIS A O 1
ATOM 3015 N N . PHE A 1 407 ? -25.420 -8.227 -4.938 1.00 86.62 407 PHE A N 1
ATOM 3016 C CA . PHE A 1 407 ? -24.973 -7.587 -6.172 1.00 86.62 407 PHE A CA 1
ATOM 3017 C C . PHE A 1 407 ? -26.141 -7.459 -7.148 1.00 86.62 407 PHE A C 1
ATOM 3019 O O . PHE A 1 407 ? -26.980 -8.355 -7.237 1.00 86.62 407 PHE A O 1
ATOM 3026 N N . ASP A 1 408 ? -26.158 -6.364 -7.903 1.00 88.12 408 ASP A N 1
ATOM 3027 C CA . ASP A 1 408 ? -27.157 -6.107 -8.944 1.00 88.12 408 ASP A CA 1
ATOM 3028 C C . ASP A 1 408 ? -26.754 -6.761 -10.270 1.00 88.12 408 ASP A C 1
ATOM 3030 O O . ASP A 1 408 ? -27.602 -7.118 -11.084 1.00 88.12 408 ASP A O 1
ATOM 3034 N N . VAL A 1 409 ? -25.446 -6.928 -10.500 1.00 91.69 409 VAL A N 1
ATOM 3035 C CA . VAL A 1 409 ? -24.887 -7.603 -11.676 1.00 91.69 409 VAL A CA 1
ATOM 3036 C C . VAL A 1 409 ? -23.592 -8.323 -11.305 1.00 91.69 409 VAL A C 1
ATOM 3038 O O . VAL A 1 409 ? -22.744 -7.777 -10.600 1.00 91.69 409 VAL A O 1
ATOM 3041 N N . ILE A 1 410 ? -23.406 -9.532 -11.833 1.00 93.94 410 ILE A N 1
ATOM 3042 C CA . ILE A 1 410 ? -22.153 -10.283 -11.738 1.00 93.94 410 ILE A CA 1
ATOM 3043 C C . ILE A 1 410 ? -21.558 -10.429 -13.139 1.00 93.94 410 ILE A C 1
ATOM 3045 O O . ILE A 1 410 ? -22.196 -10.946 -14.057 1.00 93.94 410 ILE A O 1
ATOM 3049 N N . LEU A 1 411 ? -20.318 -9.986 -13.294 1.00 93.62 411 LEU A N 1
ATOM 3050 C CA . LEU A 1 411 ? -19.473 -10.227 -14.452 1.00 93.62 411 LEU A CA 1
ATOM 3051 C C . LEU A 1 411 ? -18.562 -11.408 -14.128 1.00 93.62 411 LEU A C 1
ATOM 3053 O O . LEU A 1 411 ? -17.736 -11.314 -13.225 1.00 93.62 411 LEU A O 1
ATOM 3057 N N . MET A 1 412 ? -18.744 -12.523 -14.829 1.00 95.12 412 MET A N 1
ATOM 3058 C CA . MET A 1 412 ? -18.102 -13.793 -14.494 1.00 95.12 412 MET A CA 1
ATOM 3059 C C . MET A 1 412 ? -17.220 -14.265 -15.640 1.00 95.12 412 MET A C 1
ATOM 3061 O O . MET A 1 412 ? -17.740 -14.698 -16.668 1.00 95.12 412 MET A O 1
ATOM 3065 N N . ASP A 1 413 ? -15.903 -14.231 -15.478 1.00 92.00 413 ASP A N 1
ATOM 3066 C CA . ASP A 1 413 ? -15.015 -14.908 -16.414 1.00 92.00 413 ASP A CA 1
ATOM 3067 C C . ASP A 1 413 ? -15.255 -16.421 -16.386 1.00 92.00 413 ASP A C 1
ATOM 3069 O O . ASP A 1 413 ? -15.327 -17.052 -15.334 1.00 92.00 413 ASP A O 1
ATOM 3073 N N . LEU A 1 414 ? -15.394 -17.032 -17.560 1.00 88.75 414 LEU A N 1
ATOM 3074 C CA . LEU A 1 414 ? -15.606 -18.472 -17.665 1.00 88.75 414 LEU A CA 1
ATOM 3075 C C . LEU A 1 414 ? -14.352 -19.273 -17.315 1.00 88.75 414 LEU A C 1
ATOM 3077 O O . LEU A 1 414 ? -14.463 -20.439 -16.936 1.00 88.75 414 LEU A O 1
ATOM 3081 N N . ARG A 1 415 ? -13.164 -18.680 -17.467 1.00 84.62 415 ARG A N 1
ATOM 3082 C CA . ARG A 1 415 ? -11.879 -19.370 -17.316 1.00 84.62 415 ARG A CA 1
ATOM 3083 C C . ARG A 1 415 ? -11.082 -18.752 -16.176 1.00 84.62 415 ARG A C 1
ATOM 3085 O O . ARG A 1 415 ? -10.247 -17.898 -16.408 1.00 84.62 415 ARG A O 1
ATOM 3092 N N . MET A 1 416 ? -11.328 -19.243 -14.967 1.00 82.75 416 MET A N 1
ATOM 3093 C CA . MET A 1 416 ? -10.604 -18.860 -13.755 1.00 82.75 416 MET A CA 1
ATOM 3094 C C . MET A 1 416 ? -9.996 -20.104 -13.087 1.00 82.75 416 MET A C 1
ATOM 3096 O O . MET A 1 416 ? -10.572 -21.189 -13.213 1.00 82.75 416 MET A O 1
ATOM 3100 N N . PRO A 1 417 ? -8.856 -19.977 -12.386 1.00 58.34 417 PRO A N 1
ATOM 3101 C CA . PRO A 1 417 ? -8.214 -21.083 -11.687 1.00 58.34 417 PRO A CA 1
ATOM 3102 C C . PRO A 1 417 ? -8.993 -21.478 -10.426 1.00 58.34 417 PRO A C 1
ATOM 3104 O O . PRO A 1 417 ? -9.764 -20.688 -9.876 1.00 58.34 417 PRO A O 1
ATOM 3107 N N . VAL A 1 418 ? -8.734 -22.692 -9.926 1.00 71.88 418 VAL A N 1
ATOM 3108 C CA . VAL A 1 418 ? -9.363 -23.308 -8.733 1.00 71.88 418 VAL A CA 1
ATOM 3109 C C . VAL A 1 418 ? -10.843 -23.654 -8.927 1.00 71.88 418 VAL A C 1
ATOM 3111 O O . VAL A 1 418 ? -11.215 -24.821 -8.828 1.00 71.88 418 VAL A O 1
ATOM 3114 N N . MET A 1 419 ? -11.679 -22.658 -9.213 1.00 79.69 419 MET A N 1
ATOM 3115 C CA . MET A 1 419 ? -13.093 -22.816 -9.545 1.00 79.69 419 MET A CA 1
ATOM 3116 C C . MET A 1 419 ? -13.380 -21.993 -10.798 1.00 79.69 419 MET A C 1
ATOM 3118 O O . MET A 1 419 ? -13.248 -20.767 -10.781 1.00 79.69 419 MET A O 1
ATOM 3122 N N . ASP A 1 420 ? -13.772 -22.678 -11.873 1.00 83.38 420 ASP A N 1
ATOM 3123 C CA . ASP A 1 420 ? -14.122 -22.024 -13.129 1.00 83.38 420 ASP A CA 1
ATOM 3124 C C . ASP A 1 420 ? -15.466 -21.280 -13.030 1.00 83.38 420 ASP A C 1
ATOM 3126 O O . ASP A 1 420 ? -16.271 -21.498 -12.116 1.00 83.38 420 ASP A O 1
ATOM 3130 N N . GLY A 1 421 ? -15.721 -20.377 -13.979 1.00 87.12 421 GLY A N 1
ATOM 3131 C CA . GLY A 1 421 ? -16.941 -19.572 -13.961 1.00 87.12 421 GLY A CA 1
ATOM 3132 C C . GLY A 1 421 ? -18.215 -20.405 -14.115 1.00 87.12 421 GLY A C 1
ATOM 3133 O O . GLY A 1 421 ? -19.258 -20.024 -13.591 1.00 87.12 421 GLY A O 1
ATOM 3134 N N . TYR A 1 422 ? -18.161 -21.558 -14.792 1.00 91.69 422 TYR A N 1
ATOM 3135 C CA . TYR A 1 422 ? -19.328 -22.433 -14.942 1.00 91.69 422 TYR A CA 1
ATOM 3136 C C . TYR A 1 422 ? -19.742 -23.044 -13.607 1.00 91.69 422 TYR A C 1
ATOM 3138 O O . TYR A 1 422 ? -20.927 -23.071 -13.273 1.00 91.69 422 TYR A O 1
ATOM 3146 N N . GLU A 1 423 ? -18.773 -23.542 -12.852 1.00 90.69 423 GLU A N 1
ATOM 3147 C CA . GLU A 1 423 ? -19.003 -24.120 -11.542 1.00 90.69 423 GLU A CA 1
ATOM 3148 C C . GLU A 1 423 ? -19.423 -23.053 -10.531 1.00 90.69 423 GLU A C 1
ATOM 3150 O O . GLU A 1 423 ? -20.410 -23.254 -9.822 1.00 90.69 423 GLU A O 1
ATOM 3155 N N . ALA A 1 424 ? -18.779 -21.882 -10.548 1.00 90.00 424 ALA A N 1
ATOM 3156 C CA . ALA A 1 424 ? -19.176 -20.748 -9.717 1.00 90.00 424 ALA A CA 1
ATOM 3157 C C . ALA A 1 424 ? -20.639 -20.344 -9.963 1.00 90.00 424 ALA A C 1
ATOM 3159 O O . ALA A 1 424 ? -21.408 -20.202 -9.016 1.00 90.00 424 ALA A O 1
ATOM 3160 N N . MET A 1 425 ? -21.067 -20.236 -11.227 1.00 95.00 425 MET A N 1
ATOM 3161 C CA . MET A 1 425 ? -22.459 -19.918 -11.573 1.00 95.00 425 MET A CA 1
ATOM 3162 C C . MET A 1 425 ? -23.450 -20.966 -11.060 1.00 95.00 425 MET A C 1
ATOM 3164 O O . MET A 1 425 ? -24.476 -20.599 -10.482 1.00 95.00 425 MET A O 1
ATOM 3168 N N . ARG A 1 426 ? -23.136 -22.261 -11.211 1.00 94.25 426 ARG A N 1
ATOM 3169 C CA . ARG A 1 426 ? -23.992 -23.345 -10.700 1.00 94.25 426 ARG A CA 1
ATOM 3170 C C . ARG A 1 426 ? -24.155 -23.253 -9.190 1.00 94.25 426 ARG A C 1
ATOM 3172 O O . ARG A 1 426 ? -25.271 -23.385 -8.690 1.00 94.25 426 ARG A O 1
ATOM 3179 N N . GLN A 1 427 ? -23.058 -23.013 -8.477 1.00 92.62 427 GLN A N 1
ATOM 3180 C CA . GLN A 1 427 ? -23.073 -22.916 -7.023 1.00 92.62 427 GLN A CA 1
ATOM 3181 C C . GLN A 1 427 ? -23.781 -21.646 -6.545 1.00 92.62 427 GLN A C 1
ATOM 3183 O O . GLN A 1 427 ? -24.581 -21.732 -5.617 1.00 92.62 427 GLN A O 1
ATOM 3188 N N . ILE A 1 428 ? -23.594 -20.508 -7.224 1.00 90.31 428 ILE A N 1
ATOM 3189 C CA . ILE A 1 428 ? -24.314 -19.257 -6.939 1.00 90.31 428 ILE A CA 1
ATOM 3190 C C . ILE A 1 428 ? -25.829 -19.459 -7.083 1.00 90.31 428 ILE A C 1
ATOM 3192 O O . ILE A 1 428 ? -26.584 -19.062 -6.201 1.00 90.31 428 ILE A O 1
ATOM 3196 N N . ARG A 1 429 ? -26.287 -20.127 -8.151 1.00 91.12 429 ARG A N 1
ATOM 3197 C CA . ARG A 1 429 ? -27.717 -20.427 -8.373 1.00 91.12 429 ARG A CA 1
ATOM 3198 C C . ARG A 1 429 ? -28.292 -21.478 -7.421 1.00 91.12 429 ARG A C 1
ATOM 3200 O O . ARG A 1 429 ? -29.510 -21.609 -7.324 1.00 91.12 429 ARG A O 1
ATOM 3207 N N . ALA A 1 430 ? -27.438 -22.248 -6.753 1.00 88.38 430 ALA A N 1
ATOM 3208 C CA . ALA A 1 430 ? -27.838 -23.225 -5.748 1.00 88.38 430 ALA A CA 1
ATOM 3209 C C . ALA A 1 430 ? -27.917 -22.624 -4.332 1.00 88.38 430 ALA A C 1
ATOM 3211 O O . ALA A 1 430 ? -28.321 -23.327 -3.401 1.00 88.38 430 ALA A O 1
ATOM 3212 N N . LEU A 1 431 ? -27.544 -21.350 -4.147 1.00 84.62 431 LEU A N 1
ATOM 3213 C CA . LEU A 1 431 ? -27.568 -20.707 -2.838 1.00 84.62 431 LEU A CA 1
ATOM 3214 C C . LEU A 1 431 ? -29.003 -20.538 -2.300 1.00 84.62 431 LEU A C 1
ATOM 3216 O O . LEU A 1 431 ? -29.945 -20.264 -3.050 1.00 84.62 431 LEU A O 1
ATOM 3220 N N . PRO A 1 432 ? -29.197 -20.673 -0.976 1.00 73.81 432 PRO A N 1
ATOM 3221 C CA . PRO A 1 432 ? -30.481 -20.400 -0.346 1.00 73.81 432 PRO A CA 1
ATOM 3222 C C . PRO A 1 432 ? -30.759 -18.886 -0.319 1.00 73.81 432 PRO A C 1
ATOM 3224 O O . PRO A 1 432 ? -30.056 -18.123 0.339 1.00 73.81 432 PRO A O 1
ATOM 3227 N N . GLY A 1 433 ? -31.809 -18.458 -1.027 1.00 70.56 433 GLY A N 1
ATOM 3228 C CA . GLY A 1 433 ? -32.278 -17.067 -1.076 1.00 70.56 433 GLY A CA 1
ATOM 3229 C C . GLY A 1 433 ? -32.781 -16.685 -2.470 1.00 70.56 433 GLY A C 1
ATOM 3230 O O . GLY A 1 433 ? -32.019 -16.703 -3.432 1.00 70.56 433 GLY A O 1
ATOM 3231 N N . ALA A 1 434 ? -34.066 -16.336 -2.595 1.00 59.28 434 ALA A N 1
ATOM 3232 C CA . ALA A 1 434 ? -34.690 -16.056 -3.896 1.00 59.28 434 ALA A CA 1
ATOM 3233 C C . ALA A 1 434 ? -34.056 -14.858 -4.631 1.00 59.28 434 ALA A C 1
ATOM 3235 O O . ALA A 1 434 ? -33.991 -14.858 -5.856 1.00 59.28 434 ALA A O 1
ATOM 3236 N N . GLU A 1 435 ? -33.550 -13.874 -3.886 1.00 62.00 435 GLU A N 1
ATOM 3237 C CA . GLU A 1 435 ? -32.907 -12.677 -4.438 1.00 62.00 435 GLU A CA 1
ATOM 3238 C C . GLU A 1 435 ? -31.554 -13.004 -5.091 1.00 62.00 435 GLU A C 1
ATOM 3240 O O . GLU A 1 435 ? -31.320 -12.624 -6.235 1.00 62.00 435 GLU A O 1
ATOM 3245 N N . LYS A 1 436 ? -30.716 -13.824 -4.439 1.00 66.31 436 LYS A N 1
ATOM 3246 C CA . LYS A 1 436 ? -29.399 -14.249 -4.961 1.00 66.31 436 LYS A CA 1
ATOM 3247 C C . LYS A 1 436 ? -29.509 -15.136 -6.202 1.00 66.31 436 LYS A C 1
ATOM 3249 O O . LYS A 1 436 ? -28.679 -15.067 -7.108 1.00 66.31 436 LYS A O 1
ATOM 3254 N N . ASN A 1 437 ? -30.578 -15.928 -6.286 1.00 65.94 437 ASN A N 1
ATOM 3255 C CA . ASN A 1 437 ? -30.858 -16.749 -7.464 1.00 65.94 437 ASN A CA 1
ATOM 3256 C C . ASN A 1 437 ? -31.282 -15.919 -8.681 1.00 65.94 437 ASN A C 1
ATOM 3258 O O . ASN A 1 437 ? -31.104 -16.380 -9.807 1.00 65.94 437 ASN A O 1
ATOM 3262 N N . ASN A 1 438 ? -31.789 -14.705 -8.458 1.00 78.81 438 ASN A N 1
ATOM 3263 C CA . ASN A 1 438 ? -32.234 -13.797 -9.509 1.00 78.81 438 ASN A CA 1
ATOM 3264 C C . ASN A 1 438 ? -31.193 -12.738 -9.901 1.00 78.81 438 ASN A C 1
ATOM 3266 O O . ASN A 1 438 ? -31.447 -11.998 -10.852 1.00 78.81 438 ASN A O 1
ATOM 3270 N N . THR A 1 439 ? -30.041 -12.648 -9.224 1.00 86.00 439 THR A N 1
ATOM 3271 C CA . THR A 1 439 ? -28.967 -11.720 -9.611 1.00 86.00 439 THR A CA 1
ATOM 3272 C C . THR A 1 439 ? -28.463 -12.043 -11.026 1.00 86.00 439 THR A C 1
ATOM 3274 O O . THR A 1 439 ? -27.977 -13.158 -11.237 1.00 86.00 439 THR A O 1
ATOM 3277 N N . PRO A 1 440 ? -28.527 -11.109 -11.993 1.00 91.62 440 PRO A N 1
ATOM 3278 C CA . PRO A 1 440 ? -28.023 -11.299 -13.346 1.00 91.62 440 PRO A CA 1
ATOM 3279 C C . PRO A 1 440 ? -26.540 -11.676 -13.372 1.00 91.62 440 PRO A C 1
ATOM 3281 O O . PRO A 1 440 ? -25.703 -10.944 -12.843 1.00 91.62 440 PRO A O 1
ATOM 3284 N N . ILE A 1 441 ? -26.207 -12.782 -14.040 1.00 94.00 441 ILE A N 1
ATOM 3285 C CA . ILE A 1 441 ? -24.822 -13.184 -14.300 1.00 94.00 441 ILE A CA 1
ATOM 3286 C C . ILE A 1 441 ? -24.532 -13.074 -15.799 1.00 94.00 441 ILE A C 1
ATOM 3288 O O . ILE A 1 441 ? -25.146 -13.763 -16.619 1.00 94.00 441 ILE A O 1
ATOM 3292 N N . ILE A 1 442 ? -23.571 -12.225 -16.168 1.00 93.75 442 ILE A N 1
ATOM 3293 C CA . ILE A 1 442 ? -23.025 -12.155 -17.526 1.00 93.75 442 ILE A CA 1
ATOM 3294 C C . ILE A 1 442 ? -21.708 -12.922 -17.561 1.00 93.75 442 ILE A C 1
ATOM 3296 O O . ILE A 1 442 ? -20.708 -12.498 -16.984 1.00 93.75 442 ILE A O 1
ATOM 3300 N N . ALA A 1 443 ? -21.710 -14.035 -18.286 1.00 91.69 443 ALA A N 1
ATOM 3301 C CA . ALA A 1 443 ? -20.509 -14.803 -18.552 1.00 91.69 443 ALA A CA 1
ATOM 3302 C C . ALA A 1 443 ? -19.611 -14.070 -19.557 1.00 91.69 443 ALA A C 1
ATOM 3304 O O . ALA A 1 443 ? -20.066 -13.644 -20.619 1.00 91.69 443 ALA A O 1
ATOM 3305 N N . ILE A 1 444 ? -18.328 -13.958 -19.245 1.00 90.19 444 ILE A N 1
ATOM 3306 C CA . ILE A 1 444 ? -17.317 -13.322 -20.078 1.00 90.19 444 ILE A CA 1
ATOM 3307 C C . ILE A 1 444 ? -16.432 -14.423 -20.668 1.00 90.19 444 ILE A C 1
ATOM 3309 O O . ILE A 1 444 ? -15.853 -15.224 -19.941 1.00 90.19 444 ILE A O 1
ATOM 3313 N N . SER A 1 445 ? -16.336 -14.476 -21.998 1.00 83.38 445 SER A N 1
ATOM 3314 C CA . SER A 1 445 ? -15.614 -15.529 -22.725 1.00 83.38 445 SER A CA 1
ATOM 3315 C C . SER A 1 445 ? -14.646 -14.956 -23.753 1.00 83.38 445 SER A C 1
ATOM 3317 O O . SER A 1 445 ? -14.958 -13.971 -24.416 1.00 83.38 445 SER A O 1
ATOM 3319 N N . ALA A 1 446 ? -13.503 -15.612 -23.963 1.00 73.94 446 ALA A N 1
ATOM 3320 C CA . ALA A 1 446 ? -12.589 -15.298 -25.065 1.00 73.94 446 ALA A CA 1
ATOM 3321 C C . ALA A 1 446 ? -13.161 -15.653 -26.453 1.00 73.94 446 ALA A C 1
ATOM 3323 O O . ALA A 1 446 ? -12.737 -15.089 -27.456 1.00 73.94 446 ALA A O 1
ATOM 3324 N N . GLU A 1 447 ? -14.133 -16.567 -26.512 1.00 72.88 447 GLU A N 1
ATOM 3325 C CA . GLU A 1 447 ? -14.787 -16.992 -27.750 1.00 72.88 447 GLU A CA 1
ATOM 3326 C C . GLU A 1 447 ? -16.292 -17.177 -27.516 1.00 72.88 447 GLU A C 1
ATOM 3328 O O . GLU A 1 447 ? -16.704 -17.804 -26.535 1.00 72.88 447 GLU A O 1
ATOM 3333 N N . ILE A 1 448 ? -17.122 -16.632 -28.410 1.00 75.88 448 ILE A N 1
ATOM 3334 C CA . ILE A 1 448 ? -18.571 -16.858 -28.403 1.00 75.88 448 ILE A CA 1
ATOM 3335 C C . ILE A 1 448 ? -18.913 -17.807 -29.542 1.00 75.88 448 ILE A C 1
ATOM 3337 O O . ILE A 1 448 ? -18.792 -17.465 -30.717 1.00 75.88 448 ILE A O 1
ATOM 3341 N N . ASN A 1 449 ? -19.389 -18.992 -29.181 1.00 80.88 449 ASN A N 1
ATOM 3342 C CA . ASN A 1 449 ? -19.993 -19.937 -30.105 1.00 80.88 449 ASN A CA 1
ATOM 3343 C C . ASN A 1 449 ? -21.263 -20.542 -29.468 1.00 80.88 449 ASN A C 1
ATOM 3345 O O . ASN A 1 449 ? -21.465 -20.415 -28.254 1.00 80.88 449 ASN A O 1
ATOM 3349 N N . PRO A 1 450 ? -22.137 -21.190 -30.260 1.00 79.38 450 PRO A N 1
ATOM 3350 C CA . PRO A 1 450 ? -23.404 -21.725 -29.758 1.00 79.38 450 PRO A CA 1
ATOM 3351 C C . PRO A 1 450 ? -23.247 -22.727 -28.607 1.00 79.38 450 PRO A C 1
ATOM 3353 O O . PRO A 1 450 ? -24.122 -22.811 -27.744 1.00 79.38 450 PRO A O 1
ATOM 3356 N N . ASP A 1 451 ? -22.137 -23.466 -28.569 1.00 80.12 451 ASP A N 1
ATOM 3357 C CA . ASP A 1 451 ? -21.868 -24.455 -27.528 1.00 80.12 451 ASP A CA 1
ATOM 3358 C C . ASP A 1 451 ? -21.485 -23.785 -26.201 1.00 80.12 451 ASP A C 1
ATOM 3360 O O . ASP A 1 451 ? -22.021 -24.154 -25.154 1.00 80.12 451 ASP A O 1
ATOM 3364 N N . VAL A 1 452 ? -20.643 -22.746 -26.240 1.00 81.81 452 VAL A N 1
ATOM 3365 C CA . VAL A 1 452 ? -20.275 -21.925 -25.073 1.00 81.81 452 VAL A CA 1
ATOM 3366 C C . VAL A 1 452 ? -21.495 -21.194 -24.520 1.00 81.81 452 VAL A C 1
ATOM 3368 O O . VAL A 1 452 ? -21.710 -21.211 -23.308 1.00 81.81 452 VAL A O 1
ATOM 3371 N N . GLU A 1 453 ? -22.336 -20.610 -25.379 1.00 81.31 453 GLU A N 1
ATOM 3372 C CA . GLU A 1 453 ? -23.573 -19.956 -24.937 1.00 81.31 453 GLU A CA 1
ATOM 3373 C C . GLU A 1 453 ? -24.538 -20.933 -24.266 1.00 81.31 453 GLU A C 1
ATOM 3375 O O . GLU A 1 453 ? -25.124 -20.626 -23.223 1.00 81.31 453 GLU A O 1
ATOM 3380 N N . LYS A 1 454 ? -24.701 -22.124 -24.849 1.00 86.62 454 LYS A N 1
ATOM 3381 C CA . LYS A 1 454 ? -25.555 -23.171 -24.291 1.00 86.62 454 LYS A CA 1
ATOM 3382 C C . LYS A 1 454 ? -25.015 -23.672 -22.953 1.00 86.62 454 LYS A C 1
ATOM 3384 O O . LYS A 1 454 ? -25.799 -23.835 -22.019 1.00 86.62 454 LYS A O 1
ATOM 3389 N N . ALA A 1 455 ? -23.704 -23.883 -22.845 1.00 87.50 455 ALA A N 1
ATOM 3390 C CA . ALA A 1 455 ? -23.051 -24.305 -21.610 1.00 87.50 455 ALA A CA 1
ATOM 3391 C C . ALA A 1 455 ? -23.158 -23.237 -20.509 1.00 87.50 455 ALA A C 1
ATOM 3393 O O . ALA A 1 455 ? -23.484 -23.570 -19.372 1.00 87.50 455 ALA A O 1
ATOM 3394 N N . ALA A 1 456 ? -22.957 -21.958 -20.844 1.00 89.19 456 ALA A N 1
ATOM 3395 C CA . ALA A 1 456 ? -23.031 -20.859 -19.882 1.00 89.19 456 ALA A CA 1
ATOM 3396 C C . ALA A 1 456 ? -24.463 -20.675 -19.360 1.00 89.19 456 ALA A C 1
ATOM 3398 O O . ALA A 1 456 ? -24.673 -20.584 -18.153 1.00 89.19 456 ALA A O 1
ATOM 3399 N N . LYS A 1 457 ? -25.468 -20.729 -20.246 1.00 90.44 457 LYS A N 1
ATOM 3400 C CA . LYS A 1 457 ? -26.885 -20.701 -19.844 1.00 90.44 457 LYS A CA 1
ATOM 3401 C C . LYS A 1 457 ? -27.270 -21.897 -18.980 1.00 90.44 457 LYS A C 1
ATOM 3403 O O . LYS A 1 457 ? -27.966 -21.727 -17.987 1.00 90.44 457 LYS A O 1
ATOM 3408 N N . ALA A 1 458 ? -26.803 -23.098 -19.325 1.00 90.06 458 ALA A N 1
ATOM 3409 C CA . ALA A 1 458 ? -27.047 -24.293 -18.518 1.00 90.06 458 ALA A CA 1
ATOM 3410 C C . ALA A 1 458 ? -26.395 -24.209 -17.126 1.00 90.06 458 ALA A C 1
ATOM 3412 O O . ALA A 1 458 ? -26.908 -24.798 -16.179 1.00 90.06 458 ALA A O 1
ATOM 3413 N N . ALA A 1 459 ? -25.286 -23.475 -17.002 1.00 90.94 459 ALA A N 1
ATOM 3414 C CA . ALA A 1 459 ? -24.617 -23.212 -15.733 1.00 90.94 459 ALA A CA 1
ATOM 3415 C C . ALA A 1 459 ? -25.268 -22.089 -14.906 1.00 90.94 459 ALA A C 1
ATOM 3417 O O . ALA A 1 459 ? -24.991 -22.000 -13.715 1.00 90.94 459 ALA A O 1
ATOM 3418 N N . GLY A 1 460 ? -26.144 -21.269 -15.499 1.00 90.38 460 GLY A N 1
ATOM 3419 C CA . GLY A 1 460 ? -26.880 -20.216 -14.791 1.00 90.38 460 GLY A CA 1
ATOM 3420 C C . GLY A 1 460 ? -26.654 -18.787 -15.289 1.00 90.38 460 GLY A C 1
ATOM 3421 O O . GLY A 1 460 ? -27.155 -17.865 -14.647 1.00 90.38 460 GLY A O 1
ATOM 3422 N N . ALA A 1 461 ? -25.931 -18.592 -16.400 1.00 92.38 461 ALA A N 1
ATOM 3423 C CA . ALA A 1 461 ? -25.718 -17.276 -17.004 1.00 92.38 461 ALA A CA 1
ATOM 3424 C C . ALA A 1 461 ? -26.981 -16.733 -17.694 1.00 92.38 461 ALA A C 1
ATOM 3426 O O . ALA A 1 461 ? -27.647 -17.442 -18.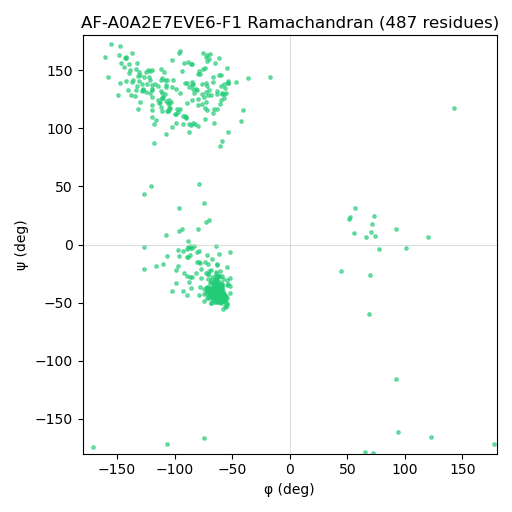454 1.00 92.38 461 ALA A O 1
ATOM 3427 N N . ASP A 1 462 ? -27.241 -15.439 -17.525 1.00 91.25 462 ASP A N 1
ATOM 3428 C CA . ASP A 1 462 ? -28.334 -14.709 -18.178 1.00 91.25 462 ASP A CA 1
ATOM 3429 C C . ASP A 1 462 ? -27.915 -14.129 -19.536 1.00 91.25 462 ASP A C 1
ATOM 3431 O O . ASP A 1 462 ? -28.734 -13.951 -20.443 1.00 91.25 462 ASP A O 1
ATOM 3435 N N . ALA A 1 463 ? -26.618 -13.857 -19.697 1.00 88.81 463 ALA A N 1
ATOM 3436 C CA . ALA A 1 463 ? -26.013 -13.406 -20.943 1.00 88.81 463 ALA A CA 1
ATOM 3437 C C . ALA A 1 463 ? -24.567 -13.893 -21.078 1.00 88.81 463 ALA A C 1
ATOM 3439 O O . ALA A 1 463 ? -23.929 -14.275 -20.100 1.00 88.81 463 ALA A O 1
ATOM 3440 N N . VAL A 1 464 ? -24.048 -13.833 -22.305 1.00 87.50 464 VAL A N 1
ATOM 3441 C CA . VAL A 1 464 ? -22.635 -14.069 -22.614 1.00 87.50 464 VAL A CA 1
ATOM 3442 C C . VAL A 1 464 ? -22.086 -12.854 -23.356 1.00 87.50 464 VAL A C 1
ATOM 3444 O O . VAL A 1 464 ? -22.770 -12.296 -24.216 1.00 87.50 464 VAL A O 1
ATOM 3447 N N . ALA A 1 465 ? -20.871 -12.437 -23.015 1.00 85.06 465 ALA A N 1
ATOM 3448 C CA . ALA A 1 465 ? -20.157 -11.334 -23.642 1.00 85.06 465 ALA A CA 1
ATOM 3449 C C . ALA A 1 465 ? -18.724 -11.745 -24.023 1.00 85.06 465 ALA A C 1
ATOM 3451 O O . ALA A 1 465 ? -18.109 -12.586 -23.366 1.00 85.06 465 ALA A O 1
ATOM 3452 N N . ALA A 1 466 ? -18.203 -11.165 -25.108 1.00 80.19 466 ALA A N 1
ATOM 3453 C CA . ALA A 1 466 ? -16.899 -11.518 -25.663 1.00 80.19 466 ALA A CA 1
ATOM 3454 C C . ALA A 1 466 ? -15.797 -10.642 -25.061 1.00 80.19 466 ALA A C 1
ATOM 3456 O O . ALA A 1 466 ? -15.967 -9.428 -24.945 1.00 80.19 466 ALA A O 1
ATOM 3457 N N . LYS A 1 467 ? -14.647 -11.245 -24.749 1.00 75.50 467 LYS A N 1
ATOM 3458 C CA . LYS A 1 467 ? -13.392 -10.525 -24.511 1.00 75.50 467 LYS A CA 1
ATOM 3459 C C . LYS A 1 467 ? -12.773 -10.108 -25.861 1.00 75.50 467 LYS A C 1
ATOM 3461 O O . LYS A 1 467 ? -12.870 -10.870 -26.823 1.00 75.50 467 LYS A O 1
ATOM 3466 N N . PRO A 1 468 ? -12.078 -8.958 -25.936 1.00 61.66 468 PRO A N 1
ATOM 3467 C CA . PRO A 1 468 ? -11.918 -7.963 -24.876 1.00 61.66 468 PRO A CA 1
ATOM 3468 C C . PRO A 1 468 ? -13.179 -7.101 -24.708 1.00 61.66 468 PRO A C 1
ATOM 3470 O O . PRO A 1 468 ? -13.777 -6.663 -25.688 1.00 61.66 468 PRO A O 1
ATOM 3473 N N . LEU A 1 469 ? -13.557 -6.825 -23.458 1.00 68.94 469 LEU A N 1
ATOM 3474 C CA . LEU A 1 469 ? -14.624 -5.875 -23.145 1.00 68.94 469 LEU A CA 1
ATOM 3475 C C . LEU A 1 469 ? -14.033 -4.467 -23.124 1.00 68.94 469 LEU A C 1
ATOM 3477 O O . LEU A 1 469 ? -13.334 -4.096 -22.183 1.00 68.94 469 LEU A O 1
ATOM 3481 N N . ASP A 1 470 ? -14.298 -3.686 -24.168 1.00 69.31 470 ASP A N 1
ATOM 3482 C CA . ASP A 1 470 ? -13.971 -2.264 -24.145 1.00 69.31 470 ASP A CA 1
ATOM 3483 C C . ASP A 1 470 ? -14.871 -1.497 -23.157 1.00 69.31 470 ASP A C 1
ATOM 3485 O O . ASP A 1 470 ? -15.919 -1.975 -22.709 1.00 69.31 470 ASP A O 1
ATOM 3489 N N . ALA A 1 471 ? -14.452 -0.280 -22.807 1.00 68.81 471 ALA A N 1
ATOM 3490 C CA . ALA A 1 471 ? -15.126 0.520 -21.790 1.00 68.81 471 ALA A CA 1
ATOM 3491 C C . ALA A 1 471 ? -16.601 0.817 -22.124 1.00 68.81 471 ALA A C 1
ATOM 3493 O O . ALA A 1 471 ? -17.445 0.882 -21.230 1.00 68.81 471 ALA A O 1
ATOM 3494 N N . HIS A 1 472 ? -16.923 0.988 -23.410 1.00 72.75 472 HIS A N 1
ATOM 3495 C CA . HIS A 1 472 ? -18.283 1.271 -23.861 1.00 72.75 472 HIS A CA 1
ATOM 3496 C C . HIS A 1 472 ? -19.177 0.031 -23.735 1.00 72.75 472 HIS A C 1
ATOM 3498 O O . HIS A 1 472 ? -20.288 0.106 -23.209 1.00 72.75 472 HIS A O 1
ATOM 3504 N N . THR A 1 473 ? -18.682 -1.120 -24.185 1.00 73.19 473 THR A N 1
ATOM 3505 C CA . THR A 1 473 ? -19.386 -2.402 -24.161 1.00 73.19 473 THR A CA 1
ATOM 3506 C C . THR A 1 473 ? -19.653 -2.837 -22.728 1.00 73.19 473 THR A C 1
ATOM 3508 O O . THR A 1 473 ? -20.794 -3.157 -22.395 1.00 73.19 473 THR A O 1
ATOM 3511 N N . LEU A 1 474 ? -18.641 -2.758 -21.860 1.00 78.69 474 LEU A N 1
ATOM 3512 C CA . LEU A 1 474 ? -18.760 -3.082 -20.441 1.00 78.69 474 LEU A CA 1
ATOM 3513 C C . LEU A 1 474 ? -19.857 -2.253 -19.756 1.00 78.69 474 LEU A C 1
ATOM 3515 O O . LEU A 1 474 ? -20.754 -2.814 -19.127 1.00 78.69 474 LEU A O 1
ATOM 3519 N N . ARG A 1 475 ? -19.834 -0.930 -19.954 1.00 79.00 475 ARG A N 1
ATOM 3520 C CA . ARG A 1 475 ? -20.842 -0.015 -19.409 1.00 79.00 475 ARG A CA 1
ATOM 3521 C C . ARG A 1 475 ? -22.238 -0.321 -19.948 1.00 79.00 475 ARG A C 1
ATOM 3523 O O . ARG A 1 475 ? -23.172 -0.475 -19.175 1.00 79.00 475 ARG A O 1
ATOM 3530 N N . SER A 1 476 ? -22.372 -0.493 -21.263 1.00 79.25 476 SER A N 1
ATOM 3531 C CA . SER A 1 476 ? -23.669 -0.768 -21.895 1.00 79.25 476 SER A CA 1
ATOM 3532 C C . SER A 1 476 ? -24.324 -2.064 -21.401 1.00 79.25 476 SER A C 1
ATOM 3534 O O . SER A 1 476 ? -25.547 -2.140 -21.282 1.00 79.25 476 SER A O 1
ATOM 3536 N N . ILE A 1 477 ? -23.517 -3.089 -21.104 1.00 82.31 477 ILE A N 1
ATOM 3537 C CA . ILE A 1 477 ? -24.001 -4.360 -20.569 1.00 82.31 477 ILE A CA 1
ATOM 3538 C C . ILE A 1 477 ? -24.532 -4.143 -19.154 1.00 82.31 477 ILE A C 1
ATOM 3540 O O . ILE A 1 477 ? -25.658 -4.546 -18.872 1.00 82.31 477 ILE A O 1
ATOM 3544 N N . VAL A 1 478 ? -23.746 -3.503 -18.292 1.00 83.12 478 VAL A N 1
ATOM 3545 C CA . VAL A 1 478 ? -24.103 -3.271 -16.890 1.00 83.12 478 VAL A CA 1
ATOM 3546 C C . VAL A 1 478 ? -25.312 -2.342 -16.759 1.00 83.12 478 VAL A C 1
ATOM 3548 O O . VAL A 1 478 ? -26.253 -2.691 -16.045 1.00 83.12 478 VAL A O 1
ATOM 3551 N N . ASP A 1 479 ? -25.340 -1.219 -17.480 1.00 79.94 479 ASP A N 1
ATOM 3552 C CA . ASP A 1 479 ? -26.450 -0.253 -17.459 1.00 79.94 479 ASP A CA 1
ATOM 3553 C C . ASP A 1 479 ? -27.767 -0.952 -17.835 1.00 79.94 479 ASP A C 1
ATOM 3555 O O . ASP A 1 479 ? -28.768 -0.873 -17.125 1.00 79.94 479 ASP A O 1
ATOM 3559 N N . ARG A 1 480 ? -27.747 -1.774 -18.895 1.00 80.50 480 ARG A N 1
ATOM 3560 C CA . ARG A 1 480 ? -28.926 -2.529 -19.349 1.00 80.50 480 ARG A CA 1
ATOM 3561 C C . ARG A 1 480 ? -29.492 -3.469 -18.281 1.00 80.50 480 ARG A C 1
ATOM 3563 O O . ARG A 1 480 ? -30.704 -3.681 -18.247 1.00 80.50 480 ARG A O 1
ATOM 3570 N N . TRP A 1 481 ? -28.640 -4.099 -17.477 1.00 80.50 481 TRP A N 1
ATOM 3571 C CA . TRP A 1 481 ? -29.071 -5.080 -16.476 1.00 80.50 481 TRP A CA 1
ATOM 3572 C C . TRP A 1 481 ? -29.432 -4.433 -15.135 1.00 80.50 481 TRP A C 1
ATOM 3574 O O . TRP A 1 481 ? -30.386 -4.877 -14.501 1.00 80.50 481 TRP A O 1
ATOM 3584 N N . THR A 1 482 ? -28.768 -3.337 -14.768 1.00 73.75 482 THR A N 1
ATOM 3585 C CA . THR A 1 482 ? -29.106 -2.542 -13.576 1.00 73.75 482 THR A CA 1
ATOM 3586 C C . THR A 1 482 ? -30.409 -1.749 -13.757 1.00 73.75 482 THR A C 1
ATOM 3588 O O . THR A 1 482 ? -31.254 -1.752 -12.861 1.00 73.75 482 THR A O 1
ATOM 3591 N N . ASP A 1 483 ? -30.666 -1.169 -14.936 1.00 67.38 483 ASP A N 1
ATOM 3592 C CA . ASP A 1 483 ? -31.927 -0.464 -15.231 1.00 67.38 483 ASP A CA 1
ATOM 3593 C C . ASP A 1 483 ? -33.134 -1.412 -15.317 1.00 67.38 483 ASP A C 1
ATOM 3595 O O . ASP A 1 483 ? -34.257 -1.059 -14.948 1.00 67.38 483 ASP A O 1
ATOM 3599 N N . ARG A 1 484 ? -32.916 -2.652 -15.772 1.00 59.31 484 ARG A N 1
ATOM 3600 C CA . ARG A 1 484 ? -33.971 -3.671 -15.859 1.00 59.31 484 ARG A CA 1
ATOM 3601 C C . ARG A 1 484 ? -34.432 -4.152 -14.484 1.00 59.31 484 ARG A C 1
ATOM 3603 O O . ARG A 1 484 ? -35.616 -4.443 -14.335 1.00 59.31 484 ARG A O 1
ATOM 3610 N N . GLN A 1 485 ? -33.536 -4.201 -13.496 1.00 56.66 485 GLN A N 1
ATOM 3611 C CA . GLN A 1 485 ? -33.905 -4.502 -12.112 1.00 56.66 485 GLN A CA 1
ATOM 3612 C C . GLN A 1 485 ? -34.670 -3.345 -11.458 1.00 56.66 485 GLN A C 1
ATOM 3614 O O . GLN A 1 485 ? -35.684 -3.590 -10.809 1.00 56.66 485 GLN A O 1
ATOM 3619 N N . LYS A 1 486 ? -34.287 -2.087 -11.727 1.00 56.53 486 LYS A N 1
ATOM 3620 C CA . LYS A 1 486 ? -35.031 -0.897 -11.264 1.00 56.53 486 LYS A CA 1
ATOM 3621 C C . LYS A 1 486 ? -36.461 -0.808 -11.811 1.00 56.53 486 LYS A C 1
ATOM 3623 O O . LYS A 1 486 ? -37.309 -0.199 -11.177 1.00 56.53 486 LYS A O 1
ATOM 3628 N N . ALA A 1 487 ? -36.729 -1.383 -12.985 1.00 48.50 487 ALA A N 1
ATOM 3629 C CA . ALA A 1 487 ? -38.066 -1.426 -13.583 1.00 48.50 487 ALA A CA 1
ATOM 3630 C C . ALA A 1 487 ? -38.930 -2.620 -13.116 1.00 48.50 487 ALA A C 1
ATOM 3632 O O . ALA A 1 487 ? -40.104 -2.694 -13.481 1.00 48.50 487 ALA A O 1
ATOM 3633 N N . GLN A 1 488 ? -38.344 -3.581 -12.389 1.00 45.69 488 GLN A N 1
ATOM 3634 C CA . GLN A 1 488 ? -39.014 -4.789 -11.883 1.00 45.69 488 GLN A CA 1
ATOM 3635 C C . GLN A 1 488 ? -39.199 -4.799 -10.355 1.00 45.69 488 GLN A C 1
ATOM 3637 O O . GLN A 1 488 ? -40.015 -5.588 -9.874 1.00 45.69 488 GLN A O 1
ATOM 3642 N N . ALA A 1 489 ? -38.466 -3.950 -9.628 1.00 45.78 489 ALA A N 1
ATOM 3643 C CA . ALA A 1 489 ? -38.731 -3.562 -8.240 1.00 45.78 489 ALA A CA 1
ATOM 3644 C C . ALA A 1 489 ? -39.840 -2.500 -8.176 1.00 45.78 489 ALA A C 1
ATOM 3646 O O . ALA A 1 489 ? -40.614 -2.525 -7.191 1.00 45.78 489 ALA A O 1
#

pLDDT: mean 76.58, std 16.33, range [25.95, 98.0]

Nearest PDB structures (foldseek):
  7z8n-assembly1_D  TM=7.599E-01  e=5.750E-21  Pseudomonas aeruginosa PAO1
  6dk7-assembly1_A  TM=8.811E-01  e=1.398E-16  Pseudomonas aeruginosa
  6dk7-assembly3_F  TM=7.894E-01  e=1.136E-17  Pseudomonas aeruginosa
  6azr-assembly1_C  TM=7.736E-01  e=1.930E-15  Thermotoga maritima MSB8
  7n0e-assembly1_B  TM=8.073E-01  e=9.535E-15  Pseudomonas aeruginosa

Sequence (489 aa):
MSEAETQPIEQRFLASVSHEIRTPLNGILGMASLLAETELTPAQADYVSAIRRSGARLLDLLNNVLDYARMDAAGVELETAETDIRGLAQDVVELLSPRAHEKGIDVCVRAAGNLPEKVVLDDGRVRQILFNIVGNAIKFTEKGGVLVDLSTLNDKELCIDINDSGPGLTEEAQARLFNAFEQAEAGHRGIDGGVGLGLTIVNRLVEAMNGSVTITSAPGIGARFRILLPLNVAAAAKPVERAGQPKRIGLAGMSAPLMLSLIAMADAAGHTILTEADGSEVDIWLADARLPPSELKRLGHSAPVIALIRPEDRDHIENLRANGCAGYLMRPVREASLMERLAVSGSAAEPEATEQTGQFETGRILIADDNAVNALLATRVLEKAGHACTTAATGAEALEAVQFSHFDVILMDLRMPVMDGYEAMRQIRALPGAEKNNTPIIAISAEINPDVEKAAKAAGADAVAAKPLDAHTLRSIVDRWTDRQKAQA

Mean predicted aligned error: 17.1 Å

Radius of gyration: 24.8 Å; Cα contacts (8 Å, |Δi|>4): 811; chains: 1; bounding box: 68×61×76 Å

Secondary structure (DSSP, 8-state):
--GGGGS-HHHHHHHHHHHHHHHHHHHHHHHHHHHHTS---HHHHHHHHHHHHHHHHHHHHHHHHHHHHHHHHH------EEE-HHHHHHHHHHHHHHHHHHTT-EEEEEE-TTS-SEEEE-HHHHHHHHHHHHHHHHHH--SSEEEEEEEEETTTEEEEEEEE-SS---HHHHHHTTSTT--S-STT-SS----S-HHHHHHHHHHHTT-EEEEEEETTTEEEEEEEEE--EEEPPPPP---SS--EEEEES--HHHHHHHHHHHHHTTPEEE-GGG-PPPSEEEEETTS-HHHHHHHHHHS-EEEEE-GGGGGGHHHHHHTTEEEEEESSPPHHHHHHHHHHTT-SS--------S--SS-EEEEE-S-HHHHHHHHHHHHHTT-EEEEESSHHHHHHHHHHS--SEEEEES--SSS-HHHHHHHHHTSS-HHHHHS-EEEEES---HHHHHHHHHHT-SEEEESS--HHHHHHHHHHHHHHHHTT-